Protein AF-0000000086099214 (afdb_homodimer)

InterPro domains:
  IPR025633 Protein of unknown function DUF4291 [PF14124] (29-216)
  IPR025633 Protein of unknown function DUF4291 [PTHR38567] (25-228)

Secondary structure (DSSP, 8-state):
---HHHHS-EEEHHHHHHHHHHHSPPP---EE-B-SSEEEEEEEE-HHHHHHHHHHTSSTT-TTS-SSS-EEEES-HHHHHHHHTTTTSTT--EEEEEEEEHHHIIIIIGGGEEESS--TTTHHHHSSHHHHHHHHHHHHTSSEEEEEEEEEEE-TTS-EEEEEEEEEEEEEEHHHHHHHHTT-EEEEEE-HHHHHHHHHHHHHHS--EEE--EE-----HHHHHHTT--/---HHHHS-EEEHHHHHHHHHHHSPPP---EE-B-SSEEEEEEEE-HHHHHHHHHHTSSTT-TTS-SSS-EEEES-HHHHHHHHTTTTSTT--EEEEEEEEHHHIIIIIGGGEEESS--TTTHHHHSSHHHHHHHHHHHHTSSEEEEEEEEEEE-TTS-EEEEEEEEEEEEEEHHHHHHHHTT-EEEEEE-HHHHHHHHHHHHHHS--EEE--EE-----HHHHHHTT--

Organism: Naegleria lovaniensis (NCBI:txid51637)

Nearest PDB structures (foldseek):
  7f28-assembly1_A  TM=2.454E-01  e=1.965E+00  Acinetobacter baumannii NCGM 237
  3zrq-assembly1_A  TM=2.335E-01  e=1.735E+00  Saccharolobus solfataricus P2
  5w6m-assembly1_A  TM=2.314E-01  e=8.745E+00  Homo sapiens
  3zrq-assembly1_A  TM=2.323E-01  e=8.751E-01  Saccharolobus solfataricus P2
  7f28-assembly1_A  TM=2.451E-01  e=1.965E+00  Acinetobacter baumannii NCGM 237

Solvent-accessible surface area (backbone atoms only — not comparable to full-atom values): 24549 Å² total; per-residue (Å²): 127,82,58,68,70,75,67,47,62,66,40,42,58,67,58,44,50,52,51,47,65,70,67,49,81,64,56,29,52,54,45,29,30,66,59,97,58,25,37,38,30,36,41,62,26,31,65,68,51,44,50,46,22,44,76,66,57,38,64,73,96,35,92,84,49,66,75,76,50,73,46,61,40,24,34,40,71,48,50,50,30,51,75,18,56,57,38,64,35,88,63,15,47,26,34,36,42,35,30,28,31,42,66,53,46,52,61,51,50,50,52,53,38,38,46,76,58,88,52,83,70,36,45,80,66,49,69,36,69,67,51,42,50,51,51,52,56,53,30,69,74,41,61,49,31,30,37,31,41,79,38,69,23,35,46,99,87,53,47,72,36,83,70,37,38,33,55,37,39,34,37,23,39,51,55,51,53,47,37,58,74,66,53,34,48,73,44,46,42,75,43,36,66,59,46,47,52,38,50,54,46,23,73,74,68,71,52,40,74,38,71,49,53,41,82,52,85,73,83,54,62,67,48,32,47,53,59,48,38,106,127,82,58,68,72,75,68,47,61,64,38,42,58,66,58,46,50,53,51,47,63,72,65,48,80,64,55,29,52,52,44,28,29,66,59,99,59,24,36,38,30,36,42,61,24,30,65,68,52,45,50,47,22,45,75,67,57,38,64,75,96,34,91,84,49,66,76,74,49,71,45,64,38,25,33,42,71,48,50,50,31,52,77,19,56,58,38,64,35,90,63,16,48,26,33,34,43,34,30,28,30,42,67,53,46,53,61,50,51,49,53,52,39,38,48,76,59,89,52,81,68,35,45,81,68,49,68,35,69,68,52,43,50,51,51,52,56,53,31,70,74,41,60,50,33,30,35,32,42,79,38,68,24,38,47,100,86,52,47,72,36,82,69,36,38,34,56,37,39,33,38,22,38,51,56,51,53,47,37,58,75,66,53,35,48,73,45,46,42,75,42,37,67,58,47,48,52,39,51,53,46,22,75,74,68,73,52,40,71,39,69,49,53,40,82,53,87,73,84,54,62,66,47,31,46,54,60,49,39,106

Foldseek 3Di:
DDDPVVVDDDDDPVVVVVVVLVPDAQAAFEKAFADPFWTKKKDFFAPQQLVCCQVVVASPPRPVDDQADKGKIWRDPLVLCLVCVLLPRPRRNWMKIWTFTPCCCQCPQLVQEAEPDDGPQLCVVQVDPVSSVVVQVVLVPDQWHKYKYWAFDADNVNHGPSNYTTIMMIIGHPSSVCRRVVCRGVHMDTCSVVSVVQNVVCVVPVDGDDRDIDGDDRPDPSSCSRNSHD/DDDPVVVDDDDDPVVVVVVVLVPDAQAAFEKAFADPFWTKKKDFFAPQQLVCCQVVVASPPRPVDDQADKGKIWRDPLVLCLVCVLLPRPRRNWMKIWTFTPCCCQCPQLVQEAEPDDGPQLCVVQVDPVSSVVVQVVLVPDQWHKYKYWAFDADNVNDGPSNYTTIMMITGHPSSVCRRVVCRGVHMDTCSVVSVVQNVVCVVPVDGDDRDIDGDDRPDPSSCSRNVHD

pLDDT: mean 91.93, std 9.18, range [58.41, 98.88]

Radius of gyration: 26.9 Å; Cα contacts (8 Å, |Δi|>4): 883; chains: 2; bounding box: 50×79×60 Å

Structure (mmCIF, N/CA/C/O backbone):
data_AF-0000000086099214-model_v1
#
loop_
_entity.id
_entity.type
_entity.pdbx_description
1 polymer 'DUF4291 domain-containing protein'
#
loop_
_atom_site.group_PDB
_atom_site.id
_atom_site.type_symbol
_atom_site.label_atom_id
_atom_site.label_alt_id
_atom_site.label_comp_id
_atom_site.label_asym_id
_atom_site.label_entity_id
_atom_site.label_seq_id
_atom_site.pdbx_PDB_ins_code
_atom_site.Cartn_x
_atom_site.Cartn_y
_atom_site.Cartn_z
_atom_site.occupancy
_atom_site.B_iso_or_equiv
_atom_site.auth_seq_id
_atom_site.auth_comp_id
_atom_site.auth_asym_id
_atom_site.auth_atom_id
_atom_site.pdbx_PDB_model_num
ATOM 1 N N . MET A 1 1 ? -13.648 -38.562 -8.055 1 58.41 1 MET A N 1
ATOM 2 C CA . MET A 1 1 ? -13.312 -37.875 -6.816 1 58.41 1 MET A CA 1
ATOM 3 C C . MET A 1 1 ? -13.844 -36.438 -6.836 1 58.41 1 MET A C 1
ATOM 5 O O . MET A 1 1 ? -13.984 -35.844 -7.902 1 58.41 1 MET A O 1
ATOM 9 N N . PRO A 1 2 ? -14.312 -35.969 -5.699 1 73.81 2 PRO A N 1
ATOM 10 C CA . PRO A 1 2 ? -14.883 -34.625 -5.711 1 73.81 2 PRO A CA 1
ATOM 11 C C . PRO A 1 2 ? -13.859 -33.562 -6.082 1 73.81 2 PRO A C 1
ATOM 13 O O . PRO A 1 2 ? -12.664 -33.719 -5.797 1 73.81 2 PRO A O 1
ATOM 16 N N . SER A 1 3 ? -14.195 -32.656 -7.039 1 90.44 3 SER A N 1
ATOM 17 C CA . SER A 1 3 ? -13.336 -31.547 -7.473 1 90.44 3 SER A CA 1
ATOM 18 C C . SER A 1 3 ? -12.852 -30.734 -6.285 1 90.44 3 SER A C 1
ATOM 20 O O . SER A 1 3 ? -13.656 -30.25 -5.488 1 90.44 3 SER A O 1
ATOM 22 N N . LEU A 1 4 ? -11.492 -30.688 -6 1 92.94 4 LEU A N 1
ATOM 23 C CA . LEU A 1 4 ? -10.914 -29.859 -4.949 1 92.94 4 LEU A CA 1
ATOM 24 C C . LEU A 1 4 ? -11.195 -28.391 -5.199 1 92.94 4 LEU A C 1
ATOM 26 O O . LEU A 1 4 ? -11.453 -27.625 -4.262 1 92.94 4 LEU A O 1
ATOM 30 N N . PHE A 1 5 ? -11.188 -28.062 -6.441 1 96.38 5 PHE A N 1
ATOM 31 C CA . PHE A 1 5 ? -11.414 -26.672 -6.801 1 96.38 5 PHE A CA 1
ATOM 32 C C . PHE A 1 5 ? -12.828 -26.25 -6.449 1 96.38 5 PHE A C 1
ATOM 34 O O . PHE A 1 5 ? -13.047 -25.141 -5.934 1 96.38 5 PHE A O 1
ATOM 41 N N . GLN A 1 6 ? -13.766 -27.125 -6.797 1 92.69 6 GLN A N 1
ATOM 42 C CA . GLN A 1 6 ? -15.156 -26.812 -6.512 1 92.69 6 GLN A CA 1
ATOM 43 C C . GLN A 1 6 ? -15.391 -26.641 -5.016 1 92.69 6 GLN A C 1
ATOM 45 O O . GLN A 1 6 ? -16.266 -25.875 -4.598 1 92.69 6 GLN A O 1
ATOM 50 N N . SER A 1 7 ? -14.555 -27.344 -4.234 1 93 7 SER A N 1
ATOM 51 C CA . SER A 1 7 ? -14.719 -27.328 -2.783 1 93 7 SER A CA 1
ATOM 52 C C . SER A 1 7 ? -14.102 -26.062 -2.18 1 93 7 SER A C 1
ATOM 54 O O . SER A 1 7 ? -14.359 -25.734 -1.021 1 93 7 SER A O 1
ATOM 56 N N . LEU A 1 8 ? -13.273 -25.344 -2.93 1 95.31 8 LEU A N 1
ATOM 57 C CA . LEU A 1 8 ? -12.703 -24.094 -2.428 1 95.31 8 LEU A CA 1
ATOM 58 C C . LEU A 1 8 ? -13.797 -23.078 -2.111 1 95.31 8 LEU A C 1
ATOM 60 O O . LEU A 1 8 ? -14.758 -22.953 -2.873 1 95.31 8 LEU A O 1
ATOM 64 N N . PRO A 1 9 ? -13.703 -22.453 -0.893 1 94.94 9 PRO A N 1
ATOM 65 C CA . PRO A 1 9 ? -14.633 -21.328 -0.686 1 94.94 9 PRO A CA 1
ATOM 66 C C . PRO A 1 9 ? -14.547 -20.281 -1.785 1 94.94 9 PRO A C 1
ATOM 68 O O . PRO A 1 9 ? -13.469 -20.047 -2.336 1 94.94 9 PRO A O 1
ATOM 71 N N . LYS A 1 10 ? -15.688 -19.734 -2.211 1 94.94 10 LYS A N 1
ATOM 72 C CA . LYS A 1 10 ? -15.766 -18.672 -3.213 1 94.94 10 LYS A CA 1
ATOM 73 C C . LYS A 1 10 ? -16.391 -17.406 -2.629 1 94.94 10 LYS A C 1
ATOM 75 O O . LYS A 1 10 ? -17.094 -17.469 -1.624 1 94.94 10 LYS A O 1
ATOM 80 N N . GLU A 1 11 ? -16 -16.25 -3.086 1 89.12 11 GLU A N 1
ATOM 81 C CA . GLU A 1 11 ? -16.594 -14.961 -2.715 1 89.12 11 GLU A CA 1
ATOM 82 C C . GLU A 1 11 ? -16.609 -14.008 -3.902 1 89.12 11 GLU A C 1
ATOM 84 O O . GLU A 1 11 ? -16.031 -14.289 -4.949 1 89.12 11 GLU A O 1
ATOM 89 N N . SER A 1 12 ? -17.375 -12.93 -3.764 1 84.94 12 SER A N 1
ATOM 90 C CA . SER A 1 12 ? -17.406 -11.922 -4.82 1 84.94 12 SER A CA 1
ATOM 91 C C . SER A 1 12 ? -16.094 -11.172 -4.914 1 84.94 12 SER A C 1
ATOM 93 O O . SER A 1 12 ? -15.336 -11.109 -3.941 1 84.94 12 SER A O 1
ATOM 95 N N . PHE A 1 13 ? -15.758 -10.648 -6.094 1 83.94 13 PHE A N 1
ATOM 96 C CA . PHE A 1 13 ? -14.562 -9.836 -6.262 1 83.94 13 PHE A CA 1
ATOM 97 C C . PHE A 1 13 ? -14.586 -8.641 -5.309 1 83.94 13 PHE A C 1
ATOM 99 O O . PHE A 1 13 ? -13.555 -8.273 -4.738 1 83.94 13 PHE A O 1
ATOM 106 N N . GLN A 1 14 ? -15.719 -8.039 -5.152 1 70.31 14 GLN A N 1
ATOM 107 C CA . GLN A 1 14 ? -15.867 -6.898 -4.258 1 70.31 14 GLN A CA 1
ATOM 108 C C . GLN A 1 14 ? -15.5 -7.27 -2.824 1 70.31 14 GLN A C 1
ATOM 110 O O . GLN A 1 14 ? -14.75 -6.543 -2.164 1 70.31 14 GLN A O 1
ATOM 115 N N . GLN A 1 15 ? -16.047 -8.422 -2.41 1 76 15 GLN A N 1
ATOM 116 C CA . GLN A 1 15 ? -15.758 -8.883 -1.059 1 76 15 GLN A CA 1
ATOM 117 C C . GLN A 1 15 ? -14.273 -9.219 -0.905 1 76 15 GLN A C 1
ATOM 119 O O . GLN A 1 15 ? -13.672 -8.938 0.134 1 76 15 GLN A O 1
ATOM 124 N N . GLN A 1 16 ? -13.703 -9.844 -1.886 1 83.69 16 GLN A N 1
ATOM 125 C CA . GLN A 1 16 ? -12.281 -10.18 -1.856 1 83.69 16 GLN A CA 1
ATOM 126 C C . GLN A 1 16 ? -11.422 -8.914 -1.764 1 83.69 16 GLN A C 1
ATOM 128 O O . GLN A 1 16 ? -10.445 -8.883 -1.017 1 83.69 16 GLN A O 1
ATOM 133 N N . THR A 1 17 ? -11.766 -7.941 -2.545 1 71.56 17 THR A N 1
ATOM 134 C CA . THR A 1 17 ? -11.047 -6.676 -2.537 1 71.56 17 THR A CA 1
ATOM 135 C C . THR A 1 17 ? -11.117 -6.02 -1.159 1 71.56 17 THR A C 1
ATOM 137 O O . THR A 1 17 ? -10.094 -5.562 -0.635 1 71.56 17 THR A O 1
ATOM 140 N N . LEU A 1 18 ? -12.258 -6.02 -0.637 1 64.19 18 LEU A N 1
ATOM 141 C CA . LEU A 1 18 ? -12.453 -5.441 0.689 1 64.19 18 LEU A CA 1
ATOM 142 C C . LEU A 1 18 ? -11.617 -6.184 1.73 1 64.19 18 LEU A C 1
ATOM 144 O O . LEU A 1 18 ? -10.977 -5.555 2.578 1 64.19 18 LEU A O 1
ATOM 148 N N . ASN A 1 19 ? -11.625 -7.539 1.687 1 69.06 19 ASN A N 1
ATOM 149 C CA . ASN A 1 19 ? -10.844 -8.344 2.621 1 69.06 19 ASN A CA 1
ATOM 150 C C . ASN A 1 19 ? -9.352 -8.086 2.471 1 69.06 19 ASN A C 1
ATOM 152 O O . ASN A 1 19 ? -8.625 -8.016 3.465 1 69.06 19 ASN A O 1
ATOM 156 N N . TYR A 1 20 ? -8.875 -7.973 1.246 1 76.81 20 TYR A N 1
ATOM 157 C CA . TYR A 1 20 ? -7.473 -7.66 0.992 1 76.81 20 TYR A CA 1
ATOM 158 C C . TYR A 1 20 ? -7.094 -6.316 1.598 1 76.81 20 TYR A C 1
ATOM 160 O O . TYR A 1 20 ? -6.109 -6.211 2.33 1 76.81 20 TYR A O 1
ATOM 168 N N . LEU A 1 21 ? -7.887 -5.359 1.267 1 64.75 21 LEU A N 1
ATOM 169 C CA . LEU A 1 21 ? -7.617 -4.008 1.741 1 64.75 21 LEU A CA 1
ATOM 170 C C . LEU A 1 21 ? -7.586 -3.961 3.266 1 64.75 21 LEU A C 1
ATOM 172 O O . LEU A 1 21 ? -6.809 -3.203 3.854 1 64.75 21 LEU A O 1
ATOM 176 N N . ASN A 1 22 ? -8.328 -4.871 3.836 1 61.59 22 ASN A N 1
ATOM 177 C CA . ASN A 1 22 ? -8.398 -4.914 5.293 1 61.59 22 ASN A CA 1
ATOM 178 C C . ASN A 1 22 ? -7.238 -5.703 5.891 1 61.59 22 ASN A C 1
ATOM 180 O O . ASN A 1 22 ? -6.957 -5.598 7.082 1 61.59 22 ASN A O 1
ATOM 184 N N . SER A 1 23 ? -6.586 -6.488 5.051 1 67.69 23 SER A N 1
ATOM 185 C CA . SER A 1 23 ? -5.555 -7.387 5.562 1 67.69 23 SER A CA 1
ATOM 186 C C . SER A 1 23 ? -4.16 -6.82 5.316 1 67.69 23 SER A C 1
ATOM 188 O O . SER A 1 23 ? -3.193 -7.238 5.961 1 67.69 23 SER A O 1
ATOM 190 N N . VAL A 1 24 ? -3.949 -6.012 4.289 1 63.03 24 VAL A N 1
ATOM 191 C CA . VAL A 1 24 ? -2.63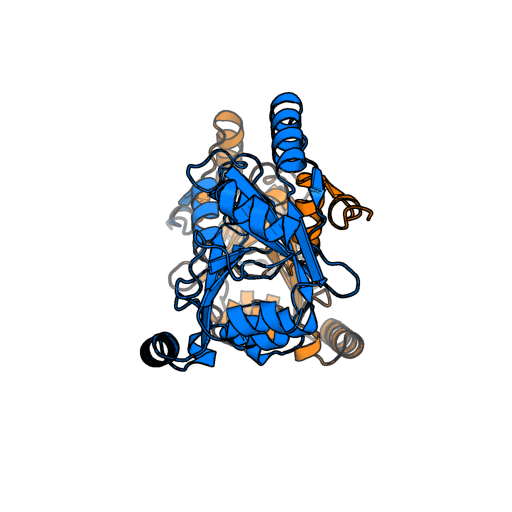9 -5.453 3.975 1 63.03 24 VAL A CA 1
ATOM 192 C C . VAL A 1 24 ? -2.426 -4.16 4.762 1 63.03 24 VAL A C 1
ATOM 194 O O . VAL A 1 24 ? -3.32 -3.316 4.836 1 63.03 24 VAL A O 1
ATOM 197 N N . PRO A 1 25 ? -1.336 -4.211 5.484 1 60.09 25 PRO A N 1
ATOM 198 C CA . PRO A 1 25 ? -1.093 -2.986 6.254 1 60.09 25 PRO A CA 1
ATOM 199 C C . PRO A 1 25 ? -1.064 -1.735 5.379 1 60.09 25 PRO A C 1
ATOM 201 O O . PRO A 1 25 ? -0.507 -1.76 4.277 1 60.09 25 PRO A O 1
ATOM 204 N N . ILE A 1 26 ? -1.845 -0.93 5.723 1 62.22 26 ILE A N 1
ATOM 205 C CA . ILE A 1 26 ? -1.894 0.355 5.035 1 62.22 26 ILE A CA 1
ATOM 206 C C . ILE A 1 26 ? -0.594 1.119 5.277 1 62.22 26 ILE A C 1
ATOM 208 O O . ILE A 1 26 ? -0.127 1.221 6.414 1 62.22 26 ILE A O 1
ATOM 212 N N . ARG A 1 27 ? 0.174 1.46 4.234 1 65.81 27 ARG A N 1
ATOM 213 C CA . ARG A 1 27 ? 1.391 2.25 4.395 1 65.81 27 ARG A CA 1
ATOM 214 C C . ARG A 1 27 ? 1.062 3.701 4.723 1 65.81 27 ARG A C 1
ATOM 216 O O . ARG A 1 27 ? 0.141 4.281 4.145 1 65.81 27 ARG A O 1
ATOM 223 N N . LYS A 1 28 ? 1.772 4.008 5.695 1 82.81 28 LYS A N 1
ATOM 224 C CA . LYS A 1 28 ? 1.667 5.383 6.168 1 82.81 28 LYS A CA 1
ATOM 225 C C . LYS A 1 28 ? 2.832 6.23 5.66 1 82.81 28 LYS A C 1
ATOM 227 O O . LYS A 1 28 ? 3.996 5.875 5.859 1 82.81 28 LYS A O 1
ATOM 232 N N . HIS A 1 29 ? 2.555 7.184 4.844 1 87.56 29 HIS A N 1
ATOM 233 C CA . HIS A 1 29 ? 3.535 8.141 4.336 1 87.56 29 HIS A CA 1
ATOM 234 C C . HIS A 1 29 ? 3.08 9.578 4.574 1 87.56 29 HIS A C 1
ATOM 236 O O . HIS A 1 29 ? 1.892 9.883 4.453 1 87.56 29 HIS A O 1
ATOM 242 N N . VAL A 1 30 ? 4.102 10.383 4.895 1 93.81 30 VAL A N 1
ATOM 243 C CA . VAL A 1 30 ? 3.795 11.805 4.984 1 93.81 30 VAL A CA 1
ATOM 244 C C . VAL A 1 30 ? 3.816 12.43 3.588 1 93.81 30 VAL A C 1
ATOM 246 O O . VAL A 1 30 ? 4.805 12.305 2.861 1 93.81 30 VAL A O 1
ATOM 249 N N . THR A 1 31 ? 2.77 12.961 3.184 1 94.12 31 THR A N 1
ATOM 250 C CA . THR A 1 31 ? 2.725 13.805 1.998 1 94.12 31 THR A CA 1
ATOM 251 C C . THR A 1 31 ? 2.414 15.25 2.379 1 94.12 31 THR A C 1
ATOM 253 O O . THR A 1 31 ? 1.633 15.5 3.299 1 94.12 31 THR A O 1
ATOM 256 N N . ALA A 1 32 ? 3.059 16.203 1.684 1 97.25 32 ALA A N 1
ATOM 257 C CA . ALA A 1 32 ? 2.881 17.609 2.029 1 97.25 32 ALA A CA 1
ATOM 258 C C . ALA A 1 32 ? 3.287 18.516 0.87 1 97.25 32 ALA A C 1
ATOM 260 O O . ALA A 1 32 ? 4.082 18.109 0.013 1 97.25 32 ALA A O 1
ATOM 261 N N . ALA A 1 33 ? 2.658 19.594 0.8 1 97.69 33 ALA A N 1
ATOM 262 C CA . ALA A 1 33 ? 3.205 20.703 0.004 1 97.69 33 ALA A CA 1
ATOM 263 C C . ALA A 1 33 ? 4.398 21.344 0.704 1 97.69 33 ALA A C 1
ATOM 265 O O . ALA A 1 33 ? 4.398 21.5 1.927 1 97.69 33 ALA A O 1
ATOM 266 N N . THR A 1 34 ? 5.438 21.641 -0.111 1 97.38 34 THR A N 1
ATOM 267 C CA . THR A 1 34 ? 6.641 22.219 0.485 1 97.38 34 THR A CA 1
ATOM 268 C C . THR A 1 34 ? 7.152 23.391 -0.344 1 97.38 34 THR A C 1
ATOM 270 O O . THR A 1 34 ? 6.812 23.516 -1.522 1 97.38 34 THR A O 1
ATOM 273 N N . THR A 1 35 ? 7.75 24.25 0.301 1 96 35 THR A N 1
ATOM 274 C CA . THR A 1 35 ? 8.664 25.203 -0.326 1 96 35 THR A CA 1
ATOM 275 C C . THR A 1 35 ? 10.117 24.797 -0.073 1 96 35 THR A C 1
ATOM 277 O O . THR A 1 35 ? 10.383 23.688 0.398 1 96 35 THR A O 1
ATOM 280 N N . ASP A 1 36 ? 11.055 25.625 -0.438 1 94.19 36 ASP A N 1
ATOM 281 C CA . ASP A 1 36 ? 12.461 25.297 -0.23 1 94.19 36 ASP A CA 1
ATOM 282 C C . ASP A 1 36 ? 12.758 25.062 1.249 1 94.19 36 ASP A C 1
ATOM 284 O O . ASP A 1 36 ? 13.531 24.172 1.599 1 94.19 36 ASP A O 1
ATOM 288 N N . ASP A 1 37 ? 12.047 25.781 2.094 1 95.56 37 ASP A N 1
ATOM 289 C CA . ASP A 1 37 ? 12.484 25.688 3.484 1 95.56 37 ASP A CA 1
ATOM 290 C C . ASP A 1 37 ? 11.32 25.375 4.41 1 95.56 37 ASP A C 1
ATOM 292 O O . ASP A 1 37 ? 11.5 25.234 5.625 1 95.56 37 ASP A O 1
ATOM 296 N N . CYS A 1 38 ? 10.047 25.234 3.85 1 98.06 38 CYS A N 1
ATOM 297 C CA . CYS A 1 38 ? 8.898 25.047 4.73 1 98.06 38 CYS A CA 1
ATOM 298 C C . CYS A 1 38 ? 8.07 23.844 4.297 1 98.06 38 CYS A C 1
ATOM 300 O O . CYS A 1 38 ? 8.086 23.469 3.125 1 98.06 38 CYS A O 1
ATOM 302 N N . VAL A 1 39 ? 7.438 23.266 5.254 1 98.25 39 VAL A N 1
ATOM 303 C CA . VAL A 1 39 ? 6.324 22.344 5.035 1 98.25 39 VAL A CA 1
ATOM 304 C C . VAL A 1 39 ? 5.004 23.062 5.312 1 98.25 39 VAL A C 1
ATOM 306 O O . VAL A 1 39 ? 4.891 23.812 6.281 1 98.25 39 VAL A O 1
ATOM 309 N N . VAL A 1 40 ? 4.043 22.906 4.492 1 98.69 40 VAL A N 1
ATOM 310 C CA . VAL A 1 40 ? 2.752 23.562 4.672 1 98.69 40 VAL A CA 1
ATOM 311 C C . VAL A 1 40 ? 1.822 22.656 5.48 1 98.69 40 VAL A C 1
ATOM 313 O O . VAL A 1 40 ? 1.637 21.484 5.148 1 98.69 40 VAL A O 1
ATOM 316 N N . VAL A 1 41 ? 1.287 23.188 6.555 1 98.81 41 VAL A N 1
ATOM 317 C CA . VAL A 1 41 ? 0.285 22.469 7.336 1 98.81 41 VAL A CA 1
ATOM 318 C C . VAL A 1 41 ? -0.985 23.312 7.441 1 98.81 41 VAL A C 1
ATOM 320 O O . VAL A 1 41 ? -0.95 24.531 7.246 1 98.81 41 VAL A O 1
ATOM 323 N N . TYR A 1 42 ? -2.105 22.656 7.746 1 98.81 42 TYR A N 1
ATOM 324 C CA . TYR A 1 42 ? -3.402 23.328 7.719 1 98.81 42 TYR A CA 1
ATOM 325 C C . TYR A 1 42 ? -4.109 23.203 9.062 1 98.81 42 TYR A C 1
ATOM 327 O O . TYR A 1 42 ? -3.965 22.188 9.75 1 98.81 42 TYR A O 1
ATOM 335 N N . GLN A 1 43 ? -4.832 24.219 9.375 1 98.62 43 GLN A N 1
ATOM 336 C CA . GLN A 1 43 ? -5.715 24.266 10.539 1 98.62 43 GLN A CA 1
ATOM 337 C C . GLN A 1 43 ? -7.016 24.984 10.211 1 98.62 43 GLN A C 1
ATOM 339 O O . GLN A 1 43 ? -7.074 25.766 9.25 1 98.62 43 GLN A O 1
ATOM 344 N N . ALA A 1 44 ? -8.039 24.641 10.953 1 98.62 44 ALA A N 1
ATOM 345 C CA . ALA A 1 44 ? -9.328 25.312 10.836 1 98.62 44 ALA A CA 1
ATOM 346 C C . ALA A 1 44 ? -9.719 25.984 12.156 1 98.62 44 ALA A C 1
ATOM 348 O O . ALA A 1 44 ? -9.516 25.422 13.227 1 98.62 44 ALA A O 1
ATOM 349 N N . TYR A 1 45 ? -10.211 27.234 12.055 1 98.5 45 TYR A N 1
ATOM 350 C CA . TYR A 1 45 ? -10.562 28.016 13.242 1 98.5 45 TYR A CA 1
ATOM 351 C C . TYR A 1 45 ? -11.812 28.844 13 1 98.5 45 TYR A C 1
ATOM 353 O O . TYR A 1 45 ? -12.305 28.922 11.875 1 98.5 45 TYR A O 1
ATOM 361 N N . ASN A 1 46 ? -12.312 29.406 14.078 1 98 46 ASN A N 1
ATOM 362 C CA . ASN A 1 46 ? -13.312 30.453 13.953 1 98 46 ASN A CA 1
ATOM 363 C C . ASN A 1 46 ? -12.688 31.766 13.445 1 98 46 ASN A C 1
ATOM 365 O O . ASN A 1 46 ? -11.461 31.891 13.414 1 98 46 ASN A O 1
ATOM 369 N N . PRO A 1 47 ? -13.539 32.719 13.047 1 98 47 PRO A N 1
ATOM 370 C CA . PRO A 1 47 ? -13.039 33.938 12.414 1 98 47 PRO A CA 1
ATOM 371 C C . PRO A 1 47 ? -12.133 34.75 13.344 1 98 47 PRO A C 1
ATOM 373 O O . PRO A 1 47 ? -11.141 35.344 12.891 1 98 47 PRO A O 1
ATOM 376 N N . GLU A 1 48 ? -12.398 34.781 14.625 1 97.81 48 GLU A N 1
ATOM 377 C CA . GLU A 1 48 ? -11.641 35.594 15.562 1 97.81 48 GLU A CA 1
ATOM 378 C C . GLU A 1 48 ? -10.203 35.094 15.688 1 97.81 48 GLU A C 1
ATOM 380 O O . GLU A 1 48 ? -9.258 35.906 15.602 1 97.81 48 GLU A O 1
ATOM 385 N N . ILE A 1 49 ? -10.062 33.844 15.859 1 98.31 49 ILE A N 1
ATOM 386 C CA . ILE A 1 49 ? -8.727 33.281 15.992 1 98.31 49 ILE A CA 1
ATOM 387 C C . ILE A 1 49 ? -7.965 33.438 14.68 1 98.31 49 ILE A C 1
ATOM 389 O O . ILE A 1 49 ? -6.797 33.844 14.68 1 98.31 49 ILE A O 1
ATOM 393 N N . ALA A 1 50 ? -8.625 33.125 13.609 1 98.69 50 ALA A N 1
ATOM 394 C CA . ALA A 1 50 ? -7.988 33.219 12.297 1 98.69 50 ALA A CA 1
ATOM 395 C C . ALA A 1 50 ? -7.508 34.656 12.016 1 98.69 50 ALA A C 1
ATOM 397 O O . ALA A 1 50 ? -6.387 34.844 11.547 1 98.69 50 ALA A O 1
ATOM 398 N N . GLN A 1 51 ? -8.359 35.594 12.289 1 98.19 51 GLN A N 1
ATOM 399 C CA . GLN A 1 51 ? -8.008 37 12.07 1 98.19 51 GLN A CA 1
ATOM 400 C C . GLN A 1 51 ? -6.781 37.406 12.883 1 98.19 51 GLN A C 1
ATOM 402 O O . GLN A 1 51 ? -5.883 38.062 12.375 1 98.19 51 GLN A O 1
ATOM 407 N N . HIS A 1 52 ? -6.758 37.062 14.117 1 98.19 52 HIS A N 1
ATOM 408 C CA . HIS A 1 52 ? -5.617 37.344 14.977 1 98.19 52 HIS A CA 1
ATOM 409 C C . HIS A 1 52 ? -4.34 36.719 14.43 1 98.19 52 HIS A C 1
ATOM 411 O O . HIS A 1 52 ? -3.311 37.406 14.32 1 98.19 52 HIS A O 1
ATOM 417 N N . ALA A 1 53 ? -4.398 35.406 14.102 1 98.38 53 ALA A N 1
ATOM 418 C CA . ALA A 1 53 ? -3.238 34.656 13.625 1 98.38 53 ALA A CA 1
ATOM 419 C C . ALA A 1 53 ? -2.648 35.312 12.375 1 98.38 53 ALA A C 1
ATOM 421 O O . ALA A 1 53 ? -1.43 35.469 12.266 1 98.38 53 ALA A O 1
ATOM 422 N N . VAL A 1 54 ? -3.482 35.688 11.43 1 98.25 54 VAL A N 1
ATOM 423 C CA . VAL A 1 54 ? -3.029 36.25 10.164 1 98.25 54 VAL A CA 1
ATOM 424 C C . VAL A 1 54 ? -2.479 37.656 10.383 1 98.25 54 VAL A C 1
ATOM 426 O O . VAL A 1 54 ? -1.425 38 9.852 1 98.25 54 VAL A O 1
ATOM 429 N N . SER A 1 55 ? -3.16 38.438 11.188 1 97.88 55 SER A N 1
ATOM 430 C CA . SER A 1 55 ? -2.779 39.844 11.406 1 97.88 55 SER A CA 1
ATOM 431 C C . SER A 1 55 ? -1.465 39.938 12.172 1 97.88 55 SER A C 1
ATOM 433 O O . SER A 1 55 ? -0.652 40.844 11.906 1 97.88 55 SER A O 1
ATOM 435 N N . HIS A 1 56 ? -1.269 39.062 13.102 1 97.44 56 HIS A N 1
ATOM 436 C CA . HIS A 1 56 ? -0.115 39.156 13.984 1 97.44 56 HIS A CA 1
ATOM 437 C C . HIS A 1 56 ? 0.942 38.125 13.648 1 97.44 56 HIS A C 1
ATOM 439 O O . HIS A 1 56 ? 2.035 38.125 14.219 1 97.44 56 HIS A O 1
ATOM 445 N N . GLN A 1 57 ? 0.578 37.156 12.789 1 97.69 57 GLN A N 1
ATOM 446 C CA . GLN A 1 57 ? 1.464 36.062 12.383 1 97.69 57 GLN A CA 1
ATOM 447 C C . GLN A 1 57 ? 1.887 35.219 13.586 1 97.69 57 GLN A C 1
ATOM 449 O O . GLN A 1 57 ? 3.047 34.812 13.688 1 97.69 57 GLN A O 1
ATOM 454 N N . THR A 1 58 ? 0.905 35.094 14.492 1 97.69 58 THR A N 1
ATOM 455 C CA . THR A 1 58 ? 1.047 34.281 15.688 1 97.69 58 THR A CA 1
ATOM 456 C C . THR A 1 58 ? -0.314 34 16.312 1 97.69 58 THR A C 1
ATOM 458 O O . THR A 1 58 ? -1.301 34.656 15.992 1 97.69 58 THR A O 1
ATOM 461 N N . PHE A 1 59 ? -0.389 32.969 17.141 1 97.75 59 PHE A N 1
ATOM 462 C CA . PHE A 1 59 ? -1.602 32.688 17.891 1 97.75 59 PHE A CA 1
ATOM 463 C C . PHE A 1 59 ? -1.498 33.25 19.312 1 97.75 59 PHE A C 1
ATOM 465 O O . PHE A 1 59 ? -2.494 33.312 20.031 1 97.75 59 PHE A O 1
ATOM 472 N N . GLU A 1 60 ? -0.355 33.688 19.641 1 95.81 60 GLU A N 1
ATOM 473 C CA . GLU A 1 60 ? -0.126 34.219 20.984 1 95.81 60 GLU A CA 1
ATOM 474 C C . GLU A 1 60 ? -0.959 35.469 21.234 1 95.81 60 GLU A C 1
ATOM 476 O O . GLU A 1 60 ? -1.275 36.188 20.297 1 95.81 60 GLU A O 1
ATOM 481 N N . ASN A 1 61 ? -1.386 35.594 22.484 1 94.62 61 ASN A N 1
ATOM 482 C CA . ASN A 1 61 ? -2.107 36.781 22.953 1 94.62 61 ASN A CA 1
ATOM 483 C C . ASN A 1 61 ? -3.479 36.875 22.281 1 94.62 61 ASN A C 1
ATOM 485 O O . ASN A 1 61 ? -3.996 38 22.094 1 94.62 61 ASN A O 1
ATOM 489 N N . CYS A 1 62 ? -3.936 35.812 21.781 1 95.81 62 CYS A N 1
ATOM 490 C CA . CYS A 1 62 ? -5.32 35.719 21.328 1 95.81 62 CYS A CA 1
ATOM 491 C C . CYS A 1 62 ? -6.207 35.125 22.422 1 95.81 62 CYS A C 1
ATOM 493 O O . CYS A 1 62 ? -6.023 34 22.812 1 95.81 62 CYS A O 1
ATOM 495 N N . SER A 1 63 ? -7.105 35.875 22.922 1 94.75 63 SER A N 1
ATOM 496 C CA . SER A 1 63 ? -7.93 35.469 24.047 1 94.75 63 SER A CA 1
ATOM 497 C C . SER A 1 63 ? -8.773 34.219 23.719 1 94.75 63 SER A C 1
ATOM 499 O O . SER A 1 63 ? -9.148 33.469 24.609 1 94.75 63 SER A O 1
ATOM 501 N N . LYS A 1 64 ? -9.039 34 22.438 1 95.38 64 LYS A N 1
ATOM 502 C CA . LYS A 1 64 ? -9.922 32.906 22.031 1 95.38 64 LYS A CA 1
ATOM 503 C C . LYS A 1 64 ? -9.125 31.641 21.719 1 95.38 64 LYS A C 1
ATOM 505 O O . LYS A 1 64 ? -9.703 30.578 21.5 1 95.38 64 LYS A O 1
ATOM 510 N N . PHE A 1 65 ? -7.812 31.75 21.672 1 96.56 65 PHE A N 1
ATOM 511 C CA . PHE A 1 65 ? -6.945 30.594 21.422 1 96.56 65 PHE A CA 1
ATOM 512 C C . PHE A 1 65 ? -6.336 30.094 22.719 1 96.56 65 PHE A C 1
ATOM 514 O O . PHE A 1 65 ? -5.777 30.875 23.5 1 96.56 65 PHE A O 1
ATOM 521 N N . SER A 1 66 ? -6.438 28.828 22.984 1 95.5 66 SER A N 1
ATOM 522 C CA . SER A 1 66 ? -5.867 28.234 24.203 1 95.5 66 SER A CA 1
ATOM 523 C C . SER A 1 66 ? -4.438 27.766 23.953 1 95.5 66 SER A C 1
ATOM 525 O O . SER A 1 66 ? -4.199 26.906 23.109 1 95.5 66 SER A O 1
ATOM 527 N N . MET A 1 67 ? -3.559 28.25 24.734 1 94.25 67 MET A N 1
ATOM 528 C CA . MET A 1 67 ? -2.16 27.844 24.656 1 94.25 67 MET A CA 1
ATOM 529 C C . MET A 1 67 ? -1.931 26.562 25.453 1 94.25 67 MET A C 1
ATOM 531 O O . MET A 1 67 ? -0.842 25.984 25.406 1 94.25 67 MET A O 1
ATOM 535 N N . THR A 1 68 ? -2.971 26 26.094 1 93.25 68 THR A N 1
ATOM 536 C CA . THR A 1 68 ? -2.795 24.844 26.953 1 93.25 68 THR A CA 1
ATOM 537 C C . THR A 1 68 ? -3.455 23.609 26.328 1 93.25 68 THR A C 1
ATOM 539 O O . THR A 1 68 ? -3.098 22.484 26.672 1 93.25 68 THR A O 1
ATOM 542 N N . ARG A 1 69 ? -4.398 23.891 25.406 1 95.25 69 ARG A N 1
ATOM 543 C CA . ARG A 1 69 ? -5.07 22.766 24.75 1 95.25 69 ARG A CA 1
ATOM 544 C C . ARG A 1 69 ? -4.254 22.25 23.562 1 95.25 69 ARG A C 1
ATOM 546 O O . ARG A 1 69 ? -3.465 23 22.984 1 95.25 69 ARG A O 1
ATOM 553 N N . MET A 1 70 ? -4.457 21.031 23.312 1 96.94 70 MET A N 1
ATOM 554 C CA . MET A 1 70 ? -3.811 20.453 22.125 1 96.94 70 MET A CA 1
ATOM 555 C C . MET A 1 70 ? -4.344 21.094 20.844 1 96.94 70 MET A C 1
ATOM 557 O O . MET A 1 70 ? -5.555 21.266 20.703 1 96.94 70 MET A O 1
ATOM 561 N N . THR A 1 71 ? -3.451 21.5 19.953 1 97.62 71 THR A N 1
ATOM 562 C CA . THR A 1 71 ? -3.801 22.016 18.641 1 97.62 71 THR A CA 1
ATOM 563 C C . THR A 1 71 ? -3.334 21.047 17.547 1 97.62 71 THR A C 1
ATOM 565 O O . THR A 1 71 ? -2.236 20.484 17.625 1 97.62 71 THR A O 1
ATOM 568 N N . TRP A 1 72 ? -4.16 20.781 16.594 1 97.75 72 TRP A N 1
ATOM 569 C CA . TRP A 1 72 ? -3.914 19.75 15.594 1 97.75 72 TRP A CA 1
ATOM 570 C C . TRP A 1 72 ? -3.555 20.359 14.242 1 97.75 72 TRP A C 1
ATOM 572 O O . TRP A 1 72 ? -4.238 21.281 13.773 1 97.75 72 TRP A O 1
ATOM 582 N N . ILE A 1 73 ? -2.49 19.875 13.672 1 98.31 73 ILE A N 1
ATOM 583 C CA . ILE A 1 73 ? -2.096 20.297 12.328 1 98.31 73 ILE A CA 1
ATOM 584 C C . ILE A 1 73 ? -2.166 19.109 11.375 1 98.31 73 ILE A C 1
ATOM 586 O O . ILE A 1 73 ? -2.041 17.953 11.797 1 98.31 73 ILE A O 1
ATOM 590 N N . LYS A 1 74 ? -2.408 19.391 10.086 1 97.44 74 LYS A N 1
ATOM 591 C CA . LYS A 1 74 ? -2.502 18.422 9.008 1 97.44 74 LYS A CA 1
ATOM 592 C C . LYS A 1 74 ? -1.666 18.844 7.805 1 97.44 74 LYS A C 1
ATOM 594 O O . LYS A 1 74 ? -1.644 20.016 7.441 1 97.44 74 LYS A O 1
ATOM 599 N N . THR A 1 75 ? -1.06 17.875 7.145 1 98.19 75 THR A N 1
ATOM 600 C CA . THR A 1 75 ? -0.222 18.25 6.008 1 98.19 75 THR A CA 1
ATOM 601 C C . THR A 1 75 ? -1.002 18.125 4.703 1 98.19 75 THR A C 1
ATOM 603 O O . THR A 1 75 ? -0.482 18.453 3.633 1 98.19 75 THR A O 1
ATOM 606 N N . ASN A 1 76 ? -2.254 17.734 4.809 1 97.25 76 ASN A N 1
ATOM 607 C CA . ASN A 1 76 ? -3.018 17.484 3.59 1 97.25 76 ASN A CA 1
ATOM 608 C C . ASN A 1 76 ? -4.199 18.438 3.467 1 97.25 76 ASN A C 1
ATOM 610 O O . ASN A 1 76 ? -5.027 18.531 4.375 1 97.25 76 ASN A O 1
ATOM 614 N N . TYR A 1 77 ? -4.273 19.109 2.328 1 97.88 77 TYR A N 1
ATOM 615 C CA . TYR A 1 77 ? -5.332 20.062 2.008 1 97.88 77 TYR A CA 1
ATOM 616 C C . TYR A 1 77 ? -6.703 19.406 2.08 1 97.88 77 TYR A C 1
ATOM 618 O O . TYR A 1 77 ? -7.598 19.891 2.777 1 97.88 77 TYR A O 1
ATOM 626 N N . LEU A 1 78 ? -6.824 18.234 1.469 1 95.5 78 LEU A N 1
ATOM 627 C CA . LEU A 1 78 ? -8.141 17.625 1.368 1 95.5 78 LEU A CA 1
ATOM 628 C C . LEU A 1 78 ? -8.562 17.016 2.703 1 95.5 78 LEU A C 1
ATOM 630 O O . LEU A 1 78 ? -9.75 16.953 3.014 1 95.5 78 LEU A O 1
ATOM 634 N N . TRP A 1 79 ? -7.582 16.547 3.467 1 95 79 TRP A N 1
ATOM 635 C CA . TRP A 1 79 ? -7.938 16.109 4.812 1 95 79 TRP A CA 1
ATOM 636 C C . TRP A 1 79 ? -8.555 17.25 5.609 1 95 79 TRP A C 1
ATOM 638 O O . TRP A 1 79 ? -9.555 17.062 6.312 1 95 79 TRP A O 1
ATOM 648 N N . MET A 1 80 ? -8.016 18.438 5.508 1 97.62 80 MET A N 1
ATOM 649 C CA . MET A 1 80 ? -8.547 19.625 6.184 1 97.62 80 MET A CA 1
ATOM 650 C C . MET A 1 80 ? -9.938 19.969 5.656 1 97.62 80 MET A C 1
ATOM 652 O O . MET A 1 80 ? -10.812 20.359 6.426 1 97.62 80 MET A O 1
ATOM 656 N N . MET A 1 81 ? -10.117 19.812 4.344 1 97.5 81 MET A N 1
ATOM 657 C CA . MET A 1 81 ? -11.43 20.109 3.764 1 97.5 81 MET A CA 1
ATOM 658 C C . MET A 1 81 ? -12.477 19.125 4.27 1 97.5 81 MET A C 1
ATOM 660 O O . MET A 1 81 ? -13.617 19.516 4.547 1 97.5 81 MET A O 1
ATOM 664 N N . TYR A 1 82 ? -12.117 17.891 4.355 1 95.56 82 TYR A N 1
ATOM 665 C CA . TYR A 1 82 ? -13.031 16.906 4.91 1 95.56 82 TYR A CA 1
ATOM 666 C C . TYR A 1 82 ? -13.414 17.266 6.344 1 95.56 82 TYR A C 1
ATOM 668 O O . TYR A 1 82 ? -14.602 17.312 6.684 1 95.56 82 TYR A O 1
ATOM 676 N N . ARG A 1 83 ? -12.383 17.531 7.172 1 95.62 83 ARG A N 1
ATOM 677 C CA . ARG A 1 83 ? -12.594 17.812 8.586 1 95.62 83 ARG A CA 1
ATOM 678 C C . ARG A 1 83 ? -13.469 19.047 8.766 1 95.62 83 ARG A C 1
ATOM 680 O O . ARG A 1 83 ? -14.32 19.094 9.656 1 95.62 83 ARG A O 1
ATOM 687 N N . SER A 1 84 ? -13.234 20.062 7.98 1 97.75 84 SER A N 1
ATOM 688 C CA . SER A 1 84 ? -13.891 21.359 8.133 1 97.75 84 SER A CA 1
ATOM 689 C C . SER A 1 84 ? -15.141 21.453 7.254 1 97.75 84 SER A C 1
ATOM 691 O O . SER A 1 84 ? -15.812 22.484 7.234 1 97.75 84 SER A O 1
ATOM 693 N N . GLU A 1 85 ? -15.375 20.422 6.484 1 96.38 85 GLU A N 1
ATOM 694 C CA . GLU A 1 85 ? -16.438 20.484 5.48 1 96.38 85 GLU A CA 1
ATOM 695 C C . GLU A 1 85 ? -16.281 21.719 4.586 1 96.38 85 GLU A C 1
ATOM 697 O O . GLU A 1 85 ? -17.219 22.5 4.434 1 96.38 85 GLU A O 1
ATOM 702 N N . TYR A 1 86 ? -15.07 21.859 4.09 1 97.69 86 TYR A N 1
ATOM 703 C CA . TYR A 1 86 ? -14.734 22.969 3.209 1 97.69 86 TYR A CA 1
ATOM 704 C C . TYR A 1 86 ? -15.055 24.297 3.865 1 97.69 86 TYR A C 1
ATOM 706 O O . TYR A 1 86 ? -15.672 25.172 3.244 1 97.69 86 TYR A O 1
ATOM 714 N N . ALA A 1 87 ? -14.742 24.453 5.102 1 97.94 87 ALA A N 1
ATOM 715 C CA . ALA A 1 87 ? -14.789 25.688 5.867 1 97.94 87 ALA A CA 1
ATOM 716 C C . ALA A 1 87 ? -16.234 26.062 6.215 1 97.94 87 ALA A C 1
ATOM 718 O O . ALA A 1 87 ? -16.578 27.234 6.281 1 97.94 87 ALA A O 1
ATOM 719 N N . THR A 1 88 ? -17.078 25.078 6.375 1 97.12 88 THR A N 1
ATOM 720 C CA . THR A 1 88 ? -18.469 25.391 6.719 1 97.12 88 THR A CA 1
ATOM 721 C C . THR A 1 88 ? -18.797 24.891 8.125 1 97.12 88 THR A C 1
ATOM 723 O O . THR A 1 88 ? -19.828 25.266 8.695 1 97.12 88 THR A O 1
ATOM 726 N N . SER A 1 89 ? -18 24.062 8.703 1 96.94 89 SER A N 1
ATOM 727 C CA . SER A 1 89 ? -18.266 23.5 10.031 1 96.94 89 SER A CA 1
ATOM 728 C C . SER A 1 89 ? -18.188 24.578 11.102 1 96.94 89 SER A C 1
ATOM 730 O O . SER A 1 89 ? -17.344 25.484 11.023 1 96.94 89 SER A O 1
ATOM 732 N N . LYS A 1 90 ? -18.953 24.453 12.18 1 97.06 90 LYS A N 1
ATOM 733 C CA . LYS A 1 90 ? -18.953 25.406 13.281 1 97.06 90 LYS A CA 1
ATOM 734 C C . LYS A 1 90 ? -17.578 25.5 13.938 1 97.06 90 LYS A C 1
ATOM 736 O O . LYS A 1 90 ? -16.953 24.469 14.203 1 97.06 90 LYS A O 1
ATOM 741 N N . ASN A 1 91 ? -17.031 26.75 14.148 1 96.81 91 ASN A N 1
ATOM 742 C CA . ASN A 1 91 ? -15.758 27.062 14.766 1 96.81 91 ASN A CA 1
ATOM 743 C C . ASN A 1 91 ? -14.578 26.656 13.883 1 96.81 91 ASN A C 1
ATOM 745 O O . ASN A 1 91 ? -13.438 26.625 14.344 1 96.81 91 ASN A O 1
ATOM 749 N N . GLN A 1 92 ? -14.906 26.203 12.688 1 97.94 92 GLN A N 1
ATOM 750 C CA . GLN A 1 92 ? -13.898 25.828 11.703 1 97.94 92 GLN A CA 1
ATOM 751 C C . GLN A 1 92 ? -14.172 26.484 10.352 1 97.94 92 GLN A C 1
ATOM 753 O O . GLN A 1 92 ? -14.008 25.859 9.305 1 97.94 92 GLN A O 1
ATOM 758 N N . GLU A 1 93 ? -14.562 27.75 10.359 1 98.44 93 GLU A N 1
ATOM 759 C CA . GLU A 1 93 ? -15.031 28.453 9.172 1 98.44 93 GLU A CA 1
ATOM 760 C C . GLU A 1 93 ? -13.875 29.109 8.422 1 98.44 93 GLU A C 1
ATOM 762 O O . GLU A 1 93 ? -14.047 29.594 7.301 1 98.44 93 GLU A O 1
ATOM 767 N N . ARG A 1 94 ? -12.742 29.156 9.109 1 98.81 94 ARG A N 1
ATOM 768 C CA . ARG A 1 94 ? -11.555 29.75 8.5 1 98.81 94 ARG A CA 1
ATOM 769 C C . ARG A 1 94 ? -10.422 28.719 8.414 1 98.81 94 ARG A C 1
ATOM 771 O O . ARG A 1 94 ? -10.133 28.016 9.383 1 98.81 94 ARG A O 1
ATOM 778 N N . ILE A 1 95 ? -9.898 28.609 7.168 1 98.88 95 ILE A N 1
ATOM 779 C CA . ILE A 1 95 ? -8.812 27.672 6.93 1 98.88 95 ILE A CA 1
ATOM 780 C C . ILE A 1 95 ? -7.484 28.422 6.859 1 98.88 95 ILE A C 1
ATOM 782 O O . ILE A 1 95 ? -7.336 29.359 6.07 1 98.88 95 ILE A O 1
ATOM 786 N N . LEU A 1 96 ? -6.535 28.062 7.699 1 98.88 96 LEU A N 1
ATOM 787 C CA . LEU A 1 96 ? -5.207 28.672 7.719 1 98.88 96 LEU A CA 1
ATOM 788 C C . LEU A 1 96 ? -4.164 27.703 7.168 1 98.88 96 LEU A C 1
ATOM 790 O O . LEU A 1 96 ? -4.219 26.5 7.445 1 98.88 96 LEU A O 1
ATOM 794 N N . ALA A 1 97 ? -3.311 28.172 6.27 1 98.81 97 ALA A N 1
ATOM 795 C CA . ALA A 1 97 ? -2.066 27.5 5.895 1 98.81 97 ALA A CA 1
ATOM 796 C C . ALA A 1 97 ? -0.888 28.047 6.695 1 98.81 97 ALA A C 1
ATOM 798 O O . ALA A 1 97 ? -0.65 29.25 6.711 1 98.81 97 ALA A O 1
ATOM 799 N N . LEU A 1 98 ? -0.237 27.234 7.395 1 98.75 98 LEU A N 1
ATOM 800 C CA . LEU A 1 98 ? 0.977 27.594 8.125 1 98.75 98 LEU A CA 1
ATOM 801 C C . LEU A 1 98 ? 2.213 27.047 7.418 1 98.75 98 LEU A C 1
ATOM 803 O O . LEU A 1 98 ? 2.246 25.875 7.035 1 98.75 98 LEU A O 1
ATOM 807 N N . PHE A 1 99 ? 3.174 27.844 7.211 1 98.69 99 PHE A N 1
ATOM 808 C CA . PHE A 1 99 ? 4.457 27.453 6.637 1 98.69 99 PHE A CA 1
ATOM 809 C C . PHE A 1 99 ? 5.492 27.234 7.727 1 98.69 99 PHE A C 1
ATOM 811 O O . PHE A 1 99 ? 6.051 28.188 8.273 1 98.69 99 PHE A O 1
ATOM 818 N N . ILE A 1 100 ? 5.723 26 7.984 1 98.56 100 ILE A N 1
ATOM 819 C CA . ILE A 1 100 ? 6.574 25.625 9.109 1 98.56 100 ILE A CA 1
ATOM 820 C C . ILE A 1 100 ? 7.973 25.281 8.602 1 98.56 100 ILE A C 1
ATOM 822 O O . ILE A 1 100 ? 8.125 24.609 7.582 1 98.56 100 ILE A O 1
ATOM 826 N N . ASP A 1 101 ? 8.945 25.688 9.312 1 98.31 101 ASP A N 1
ATOM 827 C CA . ASP A 1 101 ? 10.336 25.344 9.031 1 98.31 101 ASP A CA 1
ATOM 828 C C . ASP A 1 101 ? 10.523 23.828 8.93 1 98.31 101 ASP A C 1
ATOM 830 O O . ASP A 1 101 ? 10.102 23.078 9.82 1 98.31 101 ASP A O 1
ATOM 834 N N . LYS A 1 102 ? 11.203 23.359 7.852 1 97.44 102 LYS A N 1
ATOM 835 C CA . LYS A 1 102 ? 11.32 21.938 7.559 1 97.44 102 LYS A CA 1
ATOM 836 C C . LYS A 1 102 ? 12.102 21.219 8.656 1 97.44 102 LYS A C 1
ATOM 838 O O . LYS A 1 102 ? 11.727 20.125 9.07 1 97.44 102 LYS A O 1
ATOM 843 N N . GLU A 1 103 ? 13.195 21.812 9.055 1 96.19 103 GLU A N 1
ATOM 844 C CA . GLU A 1 103 ? 14.023 21.188 10.078 1 96.19 103 GLU A CA 1
ATOM 845 C C . GLU A 1 103 ? 13.258 21.047 11.391 1 96.19 103 GLU A C 1
ATOM 847 O O . GLU A 1 103 ? 13.344 20.016 12.055 1 96.19 103 GLU A O 1
ATOM 852 N N . TYR A 1 104 ? 12.555 22.125 11.758 1 97.75 104 TYR A N 1
ATOM 853 C CA . TYR A 1 104 ? 11.758 22.078 12.984 1 97.75 104 TYR A CA 1
ATOM 854 C C . TYR A 1 104 ? 10.648 21.031 12.883 1 97.75 104 TYR A C 1
ATOM 856 O O . TYR A 1 104 ? 10.391 20.297 13.836 1 97.75 104 TYR A O 1
ATOM 864 N N . PHE A 1 105 ? 9.984 20.969 11.734 1 98.25 105 PHE A N 1
ATOM 865 C CA . PHE A 1 105 ? 8.906 20.016 11.508 1 98.25 105 PHE A CA 1
ATOM 866 C C . PHE A 1 105 ? 9.398 18.578 11.727 1 98.25 105 PHE A C 1
ATOM 868 O O . PHE A 1 105 ? 8.781 17.812 12.469 1 98.25 105 PHE A O 1
ATOM 875 N N . GLU A 1 106 ? 10.5 18.234 11.109 1 97.25 106 GLU A N 1
ATOM 876 C CA . GLU A 1 106 ? 10.992 16.859 11.203 1 97.25 106 GLU A CA 1
ATOM 877 C C . GLU A 1 106 ? 11.586 16.578 12.578 1 97.25 106 GLU A C 1
ATOM 879 O O . GLU A 1 106 ? 11.164 15.648 13.258 1 97.25 106 GLU A O 1
ATOM 884 N N . ASN A 1 107 ? 12.453 17.453 13.031 1 96.62 107 ASN A N 1
ATOM 885 C CA . ASN A 1 107 ? 13.281 17.141 14.195 1 96.62 107 ASN A CA 1
ATOM 886 C C . ASN A 1 107 ? 12.539 17.422 15.5 1 96.62 107 ASN A C 1
ATOM 888 O O . ASN A 1 107 ? 12.781 16.75 16.5 1 96.62 107 ASN A O 1
ATOM 892 N N . SER A 1 108 ? 11.711 18.391 15.523 1 97.69 108 SER A N 1
ATOM 893 C CA . SER A 1 108 ? 11.016 18.75 16.75 1 97.69 108 SER A CA 1
ATOM 894 C C . SER A 1 108 ? 9.594 18.203 16.766 1 97.69 108 SER A C 1
ATOM 896 O O . SER A 1 108 ? 9.227 17.453 17.672 1 97.69 108 SER A O 1
ATOM 898 N N . ILE A 1 109 ? 8.836 18.453 15.75 1 98.38 109 ILE A N 1
ATOM 899 C CA . ILE A 1 109 ? 7.441 18.016 15.758 1 98.38 109 ILE A CA 1
ATOM 900 C C . ILE A 1 109 ? 7.367 16.5 15.594 1 98.38 109 ILE A C 1
ATOM 902 O O . ILE A 1 109 ? 6.961 15.797 16.516 1 98.38 109 ILE A O 1
ATOM 906 N N . LEU A 1 110 ? 7.863 16.016 14.453 1 98.06 110 LEU A N 1
ATOM 907 C CA . LEU A 1 110 ? 7.82 14.562 14.258 1 98.06 110 LEU A CA 1
ATOM 908 C C . LEU A 1 110 ? 8.727 13.852 15.258 1 98.06 110 LEU A C 1
ATOM 910 O O . LEU A 1 110 ? 8.398 12.766 15.742 1 98.06 110 LEU A O 1
ATOM 914 N N . GLY A 1 111 ? 9.844 14.461 15.562 1 97.81 111 GLY A N 1
ATOM 915 C CA . GLY A 1 111 ? 10.797 13.883 16.5 1 97.81 111 GLY A CA 1
ATOM 916 C C . GLY A 1 111 ? 10.203 13.586 17.859 1 97.81 111 GLY A C 1
ATOM 917 O O . GLY A 1 111 ? 10.602 12.625 18.516 1 97.81 111 GLY A O 1
ATOM 918 N N . ASN A 1 112 ? 9.234 14.344 18.266 1 98 112 ASN A N 1
ATOM 919 C CA . ASN A 1 112 ? 8.594 14.156 19.562 1 98 112 ASN A CA 1
ATOM 920 C C . ASN A 1 112 ? 7.301 13.352 19.438 1 98 112 ASN A C 1
ATOM 922 O O . ASN A 1 112 ? 6.613 13.117 20.438 1 98 112 ASN A O 1
ATOM 926 N N . GLY A 1 113 ? 7.027 12.906 18.25 1 98.19 113 GLY A N 1
ATOM 927 C CA . GLY A 1 113 ? 5.746 12.266 18 1 98.19 113 GLY A CA 1
ATOM 928 C C . GLY A 1 113 ? 5.652 10.875 18.594 1 98.19 113 GLY A C 1
ATOM 929 O O . GLY A 1 113 ? 6.621 10.109 18.547 1 98.19 113 GLY A O 1
ATOM 930 N N . ILE A 1 114 ? 4.52 10.555 19.188 1 97.69 114 ILE A N 1
ATOM 931 C CA . ILE A 1 114 ? 4.102 9.211 19.547 1 97.69 114 ILE A CA 1
ATOM 932 C C . ILE A 1 114 ? 2.73 8.914 18.953 1 97.69 114 ILE A C 1
ATOM 934 O O . ILE A 1 114 ? 1.809 9.727 19.062 1 97.69 114 ILE A O 1
ATOM 938 N N . CYS A 1 115 ? 2.611 7.789 18.344 1 95.94 115 CYS A N 1
ATOM 939 C CA . CYS A 1 115 ? 1.351 7.438 17.703 1 95.94 115 CYS A CA 1
ATOM 940 C C . CYS A 1 115 ? 0.238 7.281 18.734 1 95.94 115 CYS A C 1
ATOM 942 O O . CYS A 1 115 ? 0.458 6.727 19.812 1 95.94 115 CYS A O 1
ATOM 944 N N . SER A 1 116 ? -0.97 7.73 18.391 1 94.31 116 SER A N 1
ATOM 945 C CA . SER A 1 116 ? -2.135 7.641 19.266 1 94.31 116 SER A CA 1
ATOM 946 C C . SER A 1 116 ? -2.641 6.203 19.359 1 94.31 116 SER A C 1
ATOM 948 O O . SER A 1 116 ? -3.377 5.863 20.297 1 94.31 116 SER A O 1
ATOM 950 N N . TYR A 1 117 ? -2.307 5.418 18.406 1 90.31 117 TYR A N 1
ATOM 951 C CA . TYR A 1 117 ? -2.697 4.012 18.359 1 90.31 117 TYR A CA 1
ATOM 952 C C . TYR A 1 117 ? -1.475 3.111 18.234 1 90.31 117 TYR A C 1
ATOM 954 O O . TYR A 1 117 ? -0.399 3.568 17.828 1 90.31 117 TYR A O 1
ATOM 962 N N . PHE A 1 118 ? -1.646 1.904 18.625 1 89.38 118 PHE A N 1
ATOM 963 C CA . PHE A 1 118 ? -0.57 0.93 18.469 1 89.38 118 PHE A CA 1
ATOM 964 C C . PHE A 1 118 ? -0.641 0.239 17.125 1 89.38 118 PHE A C 1
ATOM 966 O O . PHE A 1 118 ? -1.164 -0.872 17.016 1 89.38 118 PHE A O 1
ATOM 973 N N . TYR A 1 119 ? -0.112 0.902 16.156 1 81.88 119 TYR A N 1
ATOM 974 C CA . TYR A 1 119 ? -0.177 0.427 14.773 1 81.88 119 TYR A CA 1
ATOM 975 C C . TYR A 1 119 ? 0.715 -0.792 14.57 1 81.88 119 TYR A C 1
ATOM 977 O O . TYR A 1 119 ? 1.601 -1.062 15.391 1 81.88 119 TYR A O 1
ATOM 985 N N . TYR A 1 120 ? 0.465 -1.434 13.461 1 71 120 TYR A N 1
ATOM 986 C CA . TYR A 1 120 ? 1.29 -2.57 13.07 1 71 120 TYR A CA 1
ATOM 987 C C . TYR A 1 120 ? 2.754 -2.162 12.938 1 71 120 TYR A C 1
ATOM 989 O O . TYR A 1 120 ? 3.062 -1.1 12.398 1 71 120 TYR A O 1
ATOM 997 N N . GLY A 1 121 ? 3.613 -2.885 13.484 1 72.12 121 GLY A N 1
ATOM 998 C CA . GLY A 1 121 ? 5.043 -2.645 13.359 1 72.12 121 GLY A CA 1
ATOM 999 C C . GLY A 1 121 ? 5.641 -1.932 14.555 1 72.12 121 GLY A C 1
ATOM 1000 O O . GLY A 1 121 ? 6.852 -1.97 14.766 1 72.12 121 GLY A O 1
ATOM 1001 N N . LEU A 1 122 ? 4.797 -1.366 15.383 1 85.44 122 LEU A N 1
ATOM 1002 C CA . LEU A 1 122 ? 5.305 -0.566 16.484 1 85.44 122 LEU A CA 1
ATOM 1003 C C . LEU A 1 122 ? 5.828 -1.459 17.609 1 85.44 122 LEU A C 1
ATOM 1005 O O . LEU A 1 122 ? 6.543 -0.992 18.5 1 85.44 122 LEU A O 1
ATOM 1009 N N . ASP A 1 123 ? 5.441 -2.697 17.562 1 83.38 123 ASP A N 1
ATOM 1010 C CA . ASP A 1 123 ? 6 -3.645 18.516 1 83.38 123 ASP A CA 1
ATOM 1011 C C . ASP A 1 123 ? 7.516 -3.744 18.375 1 83.38 123 ASP A C 1
ATOM 1013 O O . ASP A 1 123 ? 8.227 -3.969 19.344 1 83.38 123 ASP A O 1
ATOM 1017 N N . GLN A 1 124 ? 7.996 -3.578 17.219 1 78.12 124 GLN A N 1
ATOM 1018 C CA . GLN A 1 124 ? 9.43 -3.621 16.969 1 78.12 124 GLN A CA 1
ATOM 1019 C C . GLN A 1 124 ? 10.133 -2.393 17.531 1 78.12 124 GLN A C 1
ATOM 1021 O O . GLN A 1 124 ? 11.344 -2.41 17.766 1 78.12 124 GLN A O 1
ATOM 1026 N N . VAL A 1 125 ? 9.383 -1.373 17.766 1 86.81 125 VAL A N 1
ATOM 1027 C CA . VAL A 1 125 ? 9.93 -0.113 18.25 1 86.81 125 VAL A CA 1
ATOM 1028 C C . VAL A 1 125 ? 9.805 -0.049 19.766 1 86.81 125 VAL A C 1
ATOM 1030 O O . VAL A 1 125 ? 10.781 0.25 20.469 1 86.81 125 VAL A O 1
ATOM 1033 N N . TYR A 1 126 ? 8.656 -0.481 20.297 1 91.81 126 TYR A N 1
ATOM 1034 C CA . TYR A 1 126 ? 8.352 -0.252 21.703 1 91.81 126 TYR A CA 1
ATOM 1035 C C . TYR A 1 126 ? 8.438 -1.551 22.5 1 91.81 126 TYR A C 1
ATOM 1037 O O . TYR A 1 126 ? 8.43 -1.533 23.734 1 91.81 126 TYR A O 1
ATOM 1045 N N . GLY A 1 127 ? 8.547 -2.623 21.781 1 88 127 GLY A N 1
ATOM 1046 C CA . GLY A 1 127 ? 8.594 -3.926 22.438 1 88 127 GLY A CA 1
ATOM 1047 C C . GLY A 1 127 ? 7.227 -4.531 22.656 1 88 127 GLY A C 1
ATOM 1048 O O . GLY A 1 127 ? 7.008 -5.711 22.359 1 88 127 GLY A O 1
ATOM 1049 N N . SER A 1 128 ? 6.293 -3.691 23.266 1 88.81 128 SER A N 1
ATOM 1050 C CA . SER A 1 128 ? 4.934 -4.156 23.516 1 88.81 128 SER A CA 1
ATOM 1051 C C . SER A 1 128 ? 3.949 -2.99 23.547 1 88.81 128 SER A C 1
ATOM 1053 O O . SER A 1 128 ? 4.352 -1.833 23.672 1 88.81 128 SER A O 1
ATOM 1055 N N . GLU A 1 129 ? 2.652 -3.311 23.422 1 88.62 129 GLU A N 1
ATOM 1056 C CA . GLU A 1 129 ? 1.606 -2.299 23.516 1 88.62 129 GLU A CA 1
ATOM 1057 C C . GLU A 1 129 ? 1.601 -1.649 24.906 1 88.62 129 GLU A C 1
ATOM 1059 O O . GLU A 1 129 ? 1.339 -0.451 25.031 1 88.62 129 GLU A O 1
ATOM 1064 N N . GLU A 1 130 ? 1.929 -2.49 25.922 1 93.94 130 GLU A N 1
ATOM 1065 C CA . GLU A 1 130 ? 1.973 -1.985 27.281 1 93.94 130 GLU A CA 1
ATOM 1066 C C . GLU A 1 130 ? 3.051 -0.916 27.453 1 93.94 130 GLU A C 1
ATOM 1068 O O . GLU A 1 130 ? 2.816 0.118 28.078 1 93.94 130 GLU A O 1
ATOM 1073 N N . GLU A 1 131 ? 4.191 -1.173 26.906 1 96.12 131 GLU A N 1
ATOM 1074 C CA . GLU A 1 131 ? 5.289 -0.213 26.984 1 96.12 131 GLU A CA 1
ATOM 1075 C C . GLU A 1 131 ? 4.965 1.063 26.203 1 96.12 131 GLU A C 1
ATOM 1077 O O . GLU A 1 131 ? 5.277 2.166 26.656 1 96.12 131 GLU A O 1
ATOM 1082 N N . TRP A 1 132 ? 4.355 0.885 25.078 1 95.12 132 TRP A N 1
ATOM 1083 C CA . TRP A 1 132 ? 3.887 2.018 24.281 1 95.12 132 TRP A CA 1
ATOM 1084 C C . TRP A 1 132 ? 2.908 2.873 25.078 1 95.12 132 TRP A C 1
ATOM 1086 O O . TRP A 1 132 ? 3.029 4.102 25.109 1 95.12 132 TRP A O 1
ATOM 1096 N N . LYS A 1 133 ? 1.977 2.268 25.75 1 94.38 133 LYS A N 1
ATOM 1097 C CA . LYS A 1 133 ? 0.974 2.973 26.547 1 94.38 133 LYS A CA 1
ATOM 1098 C C . LYS A 1 133 ? 1.622 3.75 27.688 1 94.38 133 LYS A C 1
ATOM 1100 O O . LYS A 1 133 ? 1.195 4.859 28.016 1 94.38 133 LYS A O 1
ATOM 1105 N N . LYS A 1 134 ? 2.596 3.17 28.281 1 96.88 134 LYS A N 1
ATOM 1106 C CA . LYS A 1 134 ? 3.322 3.832 29.359 1 96.88 134 LYS A CA 1
ATOM 1107 C C . LYS A 1 134 ? 3.994 5.109 28.859 1 96.88 134 LYS A C 1
ATOM 1109 O O . LYS A 1 134 ? 3.938 6.145 29.531 1 96.88 134 LYS A O 1
ATOM 1114 N N . LEU A 1 135 ? 4.602 5.031 27.75 1 96.38 135 LEU A N 1
ATOM 1115 C CA . LEU A 1 135 ? 5.27 6.188 27.156 1 96.38 135 LEU A CA 1
ATOM 1116 C C . LEU A 1 135 ? 4.258 7.266 26.781 1 96.38 135 LEU A C 1
ATOM 1118 O O . LEU A 1 135 ? 4.52 8.453 26.969 1 96.38 135 LEU A O 1
ATOM 1122 N N . MET A 1 136 ? 3.197 6.828 26.266 1 95.56 136 MET A N 1
ATOM 1123 C CA . MET A 1 136 ? 2.123 7.758 25.922 1 95.56 136 MET A CA 1
ATOM 1124 C C . MET A 1 136 ? 1.649 8.516 27.156 1 95.56 136 MET A C 1
ATOM 1126 O O . MET A 1 136 ? 1.487 9.734 27.109 1 95.56 136 MET A O 1
ATOM 1130 N N . ASP A 1 137 ? 1.476 7.789 28.188 1 96.06 137 ASP A N 1
ATOM 1131 C CA . ASP A 1 137 ? 0.994 8.383 29.438 1 96.06 137 ASP A CA 1
ATOM 1132 C C . ASP A 1 137 ? 2.031 9.336 30.031 1 96.06 137 ASP A C 1
ATOM 1134 O O . ASP A 1 137 ? 1.682 10.398 30.547 1 96.06 137 ASP A O 1
ATOM 1138 N N . GLN A 1 138 ? 3.188 8.922 29.969 1 97.31 138 GLN A N 1
ATOM 1139 C CA . GLN A 1 138 ? 4.266 9.773 30.469 1 97.31 138 GLN A CA 1
ATOM 1140 C C . GLN A 1 138 ? 4.336 11.086 29.688 1 97.31 138 GLN A C 1
ATOM 1142 O O . GLN A 1 138 ? 4.48 12.156 30.281 1 97.31 138 GLN A O 1
ATOM 1147 N N . GLN A 1 139 ? 4.16 11.023 28.406 1 96.94 139 GLN A N 1
ATOM 1148 C CA . GLN A 1 139 ? 4.285 12.234 27.609 1 96.94 139 GLN A CA 1
ATOM 1149 C C . GLN A 1 139 ? 3.084 13.156 27.812 1 96.94 139 GLN A C 1
ATOM 1151 O O . GLN A 1 139 ? 3.205 14.383 27.703 1 96.94 139 GLN A O 1
ATOM 1156 N N . LYS A 1 140 ? 2.02 12.586 28.141 1 94 140 LYS A N 1
ATOM 1157 C CA . LYS A 1 140 ? 0.816 13.375 28.391 1 94 140 LYS A CA 1
ATOM 1158 C C . LYS A 1 140 ? 1.062 14.406 29.484 1 94 140 LYS A C 1
ATOM 1160 O O . LYS A 1 140 ? 0.461 15.484 29.484 1 94 140 LYS A O 1
ATOM 1165 N N . HIS A 1 141 ? 1.954 14.078 30.391 1 93.69 141 HIS A N 1
ATOM 1166 C CA . HIS A 1 141 ? 2.217 14.938 31.547 1 93.69 141 HIS A CA 1
ATOM 1167 C C . HIS A 1 141 ? 3.533 15.695 31.375 1 93.69 141 HIS A C 1
ATOM 1169 O O . HIS A 1 141 ? 3.941 16.438 32.25 1 93.69 141 HIS A O 1
ATOM 1175 N N . ALA A 1 142 ? 4.133 15.5 30.281 1 95.75 142 ALA A N 1
ATOM 1176 C CA . ALA A 1 142 ? 5.383 16.203 30 1 95.75 142 ALA A CA 1
ATOM 1177 C C . ALA A 1 142 ? 5.117 17.609 29.484 1 95.75 142 ALA A C 1
ATOM 1179 O O . ALA A 1 142 ? 3.971 17.984 29.234 1 95.75 142 ALA A O 1
ATOM 1180 N N . ASN A 1 143 ? 6.172 18.391 29.391 1 96.56 143 ASN A N 1
ATOM 1181 C CA . ASN A 1 143 ? 6.07 19.766 28.922 1 96.56 143 ASN A CA 1
ATOM 1182 C C . ASN A 1 143 ? 5.73 19.828 27.438 1 96.56 143 ASN A C 1
ATOM 1184 O O . ASN A 1 143 ? 5.176 20.828 26.969 1 96.56 143 ASN A O 1
ATOM 1188 N N . THR A 1 144 ? 6.172 18.812 26.797 1 97.31 144 THR A N 1
ATOM 1189 C CA . THR A 1 144 ? 5.887 18.656 25.375 1 97.31 144 THR A CA 1
ATOM 1190 C C . THR A 1 144 ? 5.16 17.344 25.109 1 97.31 144 THR A C 1
ATOM 1192 O O . THR A 1 144 ? 5.586 16.281 25.578 1 97.31 144 THR A O 1
ATOM 1195 N N . CYS A 1 145 ? 4.066 17.484 24.422 1 98 145 CYS A N 1
ATOM 1196 C CA . CYS A 1 145 ? 3.283 16.328 24.031 1 98 145 CYS A CA 1
ATOM 1197 C C . CYS A 1 145 ? 2.902 16.406 22.562 1 98 145 CYS A C 1
ATOM 1199 O O . CYS A 1 145 ? 2.277 17.375 22.125 1 98 145 CYS A O 1
ATOM 1201 N N . VAL A 1 146 ? 3.4 15.422 21.781 1 98.62 146 VAL A N 1
ATOM 1202 C CA . VAL A 1 146 ? 3.082 15.344 20.359 1 98.62 146 VAL A CA 1
ATOM 1203 C C . VAL A 1 146 ? 2.439 14 20.047 1 98.62 146 VAL A C 1
ATOM 1205 O O . VAL A 1 146 ? 3.016 12.945 20.328 1 98.62 146 VAL A O 1
ATOM 1208 N N . ARG A 1 147 ? 1.243 14.031 19.5 1 98.38 147 ARG A N 1
ATOM 1209 C CA . ARG A 1 147 ? 0.506 12.828 19.125 1 98.38 147 ARG A CA 1
ATOM 1210 C C . ARG A 1 147 ? 0.352 12.742 17.609 1 98.38 147 ARG A C 1
ATOM 1212 O O . ARG A 1 147 ? 0.072 13.742 16.953 1 98.38 147 ARG A O 1
ATOM 1219 N N . VAL A 1 148 ? 0.602 11.602 17.109 1 97.75 148 VAL A N 1
ATOM 1220 C CA . VAL A 1 148 ? 0.467 11.375 15.68 1 97.75 148 VAL A CA 1
ATOM 1221 C C . VAL A 1 148 ? -0.659 10.375 15.414 1 97.75 148 VAL A C 1
ATOM 1223 O O . VAL A 1 148 ? -0.723 9.32 16.047 1 97.75 148 VAL A O 1
ATOM 1226 N N . GLN A 1 149 ? -1.553 10.734 14.547 1 95 149 GLN A N 1
ATOM 1227 C CA . GLN A 1 149 ? -2.619 9.852 14.086 1 95 149 GLN A CA 1
ATOM 1228 C C . GLN A 1 149 ? -2.572 9.68 12.57 1 95 149 GLN A C 1
ATOM 1230 O O . GLN A 1 149 ? -2.314 10.641 11.836 1 95 149 GLN A O 1
ATOM 1235 N N . TRP A 1 150 ? -2.777 8.484 12.188 1 92.5 150 TRP A N 1
ATOM 1236 C CA . TRP A 1 150 ? -2.928 8.18 10.766 1 92.5 150 TRP A CA 1
ATOM 1237 C C . TRP A 1 150 ? -4.383 7.891 10.422 1 92.5 150 TRP A C 1
ATOM 1239 O O . TRP A 1 150 ? -4.906 6.828 10.766 1 92.5 150 TRP A O 1
ATOM 1249 N N . ASP A 1 151 ? -4.949 8.844 9.758 1 89.19 151 ASP A N 1
ATOM 1250 C CA . ASP A 1 151 ? -6.363 8.734 9.406 1 89.19 151 ASP A CA 1
ATOM 1251 C C . ASP A 1 151 ? -6.535 8.43 7.922 1 89.19 151 ASP A C 1
ATOM 1253 O O . ASP A 1 151 ? -5.613 8.633 7.129 1 89.19 151 ASP A O 1
ATOM 1257 N N . PRO A 1 152 ? -7.688 7.891 7.543 1 83.94 152 PRO A N 1
ATOM 1258 C CA . PRO A 1 152 ? -7.926 7.727 6.105 1 83.94 152 PRO A CA 1
ATOM 1259 C C . PRO A 1 152 ? -7.859 9.047 5.34 1 83.94 152 PRO A C 1
ATOM 1261 O O . PRO A 1 152 ? -8.312 10.078 5.84 1 83.94 152 PRO A O 1
ATOM 1264 N N . TYR A 1 153 ? -7.223 9.008 4.23 1 86.62 153 TYR A N 1
ATOM 1265 C CA . TYR A 1 153 ? -7.301 10.133 3.303 1 86.62 153 TYR A CA 1
ATOM 1266 C C . TYR A 1 153 ? -8.68 10.219 2.66 1 86.62 153 TYR A C 1
ATOM 1268 O O . TYR A 1 153 ? -9.422 9.234 2.643 1 86.62 153 TYR A O 1
ATOM 1276 N N . HIS A 1 154 ? -9.062 11.43 2.227 1 86.69 154 HIS A N 1
ATOM 1277 C CA . HIS A 1 154 ? -10.391 11.625 1.652 1 86.69 154 HIS A CA 1
ATOM 1278 C C . HIS A 1 154 ? -10.305 12.289 0.281 1 86.69 154 HIS A C 1
ATOM 1280 O O . HIS A 1 154 ? -9.492 13.188 0.071 1 86.69 154 HIS A O 1
ATOM 1286 N N . ASP A 1 155 ? -11.148 11.852 -0.597 1 82.38 155 ASP A N 1
ATOM 1287 C CA . ASP A 1 155 ? -11.25 12.508 -1.896 1 82.38 155 ASP A CA 1
ATOM 1288 C C . ASP A 1 155 ? -12.062 13.805 -1.792 1 82.38 155 ASP A C 1
ATOM 1290 O O . ASP A 1 155 ? -12.516 14.172 -0.708 1 82.38 155 ASP A O 1
ATOM 1294 N N . PRO A 1 156 ? -12.188 14.586 -2.885 1 89.31 156 PRO A N 1
ATOM 1295 C CA . PRO A 1 156 ? -12.859 15.883 -2.818 1 89.31 156 PRO A CA 1
ATOM 1296 C C . PRO A 1 156 ? -14.305 15.781 -2.334 1 89.31 156 PRO A C 1
ATOM 1298 O O . PRO A 1 156 ? -14.852 16.75 -1.794 1 89.31 156 PRO A O 1
ATOM 1301 N N . SER A 1 157 ? -14.914 14.578 -2.465 1 87.56 157 SER A N 1
ATOM 1302 C CA . SER A 1 157 ? -16.312 14.398 -2.053 1 87.56 157 SER A CA 1
ATOM 1303 C C . SER A 1 157 ? -16.391 13.984 -0.589 1 87.56 157 SER A C 1
ATOM 1305 O O . SER A 1 157 ? -17.5 13.906 -0.029 1 87.56 157 SER A O 1
ATOM 1307 N N . GLY A 1 158 ? -15.25 13.695 0.051 1 88.88 158 GLY A N 1
ATOM 1308 C CA . GLY A 1 158 ? -15.234 13.281 1.445 1 88.88 158 GLY A CA 1
ATOM 1309 C C . GLY A 1 158 ? -15.188 11.773 1.618 1 88.88 158 GLY A C 1
ATOM 1310 O O . GLY A 1 158 ? -15.141 11.273 2.744 1 88.88 158 GLY A O 1
ATOM 1311 N N . ASN A 1 159 ? -15.156 11.094 0.473 1 79.12 159 ASN A N 1
ATOM 1312 C CA . ASN A 1 159 ? -15.047 9.641 0.555 1 79.12 159 ASN A CA 1
ATOM 1313 C C . ASN A 1 159 ? -13.648 9.203 0.99 1 79.12 159 ASN A C 1
ATOM 1315 O O . ASN A 1 159 ? -12.656 9.797 0.578 1 79.12 159 ASN A O 1
ATOM 1319 N N . LYS A 1 160 ? -13.641 8.203 1.779 1 81 160 LYS A N 1
ATOM 1320 C CA . LYS A 1 160 ? -12.367 7.668 2.244 1 81 160 LYS A CA 1
ATOM 1321 C C . LYS A 1 160 ? -11.625 6.957 1.117 1 81 160 LYS A C 1
ATOM 1323 O O . LYS A 1 160 ? -12.242 6.262 0.303 1 81 160 LYS A O 1
ATOM 1328 N N . LEU A 1 161 ? -10.336 7.23 1.053 1 71.88 161 LEU A N 1
ATOM 1329 C CA . LEU A 1 161 ? -9.43 6.367 0.304 1 71.88 161 LEU A CA 1
ATOM 1330 C C . LEU A 1 161 ? -8.781 5.336 1.222 1 71.88 161 LEU A C 1
ATOM 1332 O O . LEU A 1 161 ? -7.871 5.668 1.985 1 71.88 161 LEU A O 1
ATOM 1336 N N . PRO A 1 162 ? -9.266 4.234 1.253 1 61.22 162 PRO A N 1
ATOM 1337 C CA . PRO A 1 162 ? -8.922 3.279 2.307 1 61.22 162 PRO A CA 1
ATOM 1338 C C . PRO A 1 162 ? -7.434 2.932 2.316 1 61.22 162 PRO A C 1
ATOM 1340 O O . PRO A 1 162 ? -6.871 2.643 3.377 1 61.22 162 PRO A O 1
ATOM 1343 N N . GLU A 1 163 ? -6.738 3.035 1.267 1 66.19 163 GLU A N 1
ATOM 1344 C CA . GLU A 1 163 ? -5.355 2.564 1.216 1 66.19 163 GLU A CA 1
ATOM 1345 C C . GLU A 1 163 ? -4.375 3.715 1.421 1 66.19 163 GLU A C 1
ATOM 1347 O O . GLU A 1 163 ? -3.16 3.52 1.354 1 66.19 163 GLU A O 1
ATOM 1352 N N . VAL A 1 164 ? -4.945 4.848 1.644 1 75.06 164 VAL A N 1
ATOM 1353 C CA . VAL A 1 164 ? -4.098 6.02 1.812 1 75.06 164 VAL A CA 1
ATOM 1354 C C . VAL A 1 164 ? -4.367 6.668 3.17 1 75.06 164 VAL A C 1
ATOM 1356 O O . VAL A 1 164 ? -5.523 6.82 3.57 1 75.06 164 VAL A O 1
ATOM 1359 N N . ARG A 1 165 ? -3.332 6.848 3.85 1 86.25 165 ARG A N 1
ATOM 1360 C CA . ARG A 1 165 ? -3.471 7.5 5.148 1 86.25 165 ARG A CA 1
ATOM 1361 C C . ARG A 1 165 ? -2.955 8.938 5.098 1 86.25 165 ARG A C 1
ATOM 1363 O O . ARG A 1 165 ? -2.033 9.242 4.336 1 86.25 165 ARG A O 1
ATOM 1370 N N . ALA A 1 166 ? -3.613 9.727 5.816 1 91.94 166 ALA A N 1
ATOM 1371 C CA . ALA A 1 166 ? -3.203 11.109 6.039 1 91.94 166 ALA A CA 1
ATOM 1372 C C . ALA A 1 166 ? -2.771 11.328 7.484 1 91.94 166 ALA A C 1
ATOM 1374 O O . ALA A 1 166 ? -3.406 10.82 8.414 1 91.94 166 ALA A O 1
ATOM 1375 N N . ILE A 1 167 ? -1.703 12.078 7.625 1 95.94 167 ILE A N 1
ATOM 1376 C CA . ILE A 1 167 ? -1.165 12.289 8.961 1 95.94 167 ILE A CA 1
ATOM 1377 C C . ILE A 1 167 ? -1.872 13.477 9.617 1 95.94 167 ILE A C 1
ATOM 1379 O O . ILE A 1 167 ? -2.174 14.469 8.953 1 95.94 167 ILE A O 1
ATOM 1383 N N . GLN A 1 168 ? -2.244 13.305 10.867 1 96.5 168 GLN A N 1
ATOM 1384 C CA . GLN A 1 168 ? -2.693 14.359 11.773 1 96.5 168 GLN A CA 1
ATOM 1385 C C . GLN A 1 168 ? -1.812 14.43 13.016 1 96.5 168 GLN A C 1
ATOM 1387 O O . GLN A 1 168 ? -1.53 13.398 13.641 1 96.5 168 GLN A O 1
ATOM 1392 N N . ILE A 1 169 ? -1.355 15.664 13.352 1 98.5 169 ILE A N 1
ATOM 1393 C CA . ILE A 1 169 ? -0.382 15.797 14.43 1 98.5 169 ILE A CA 1
ATOM 1394 C C . ILE A 1 169 ? -0.917 16.75 15.492 1 98.5 169 ILE A C 1
ATOM 1396 O O . ILE A 1 169 ? -1.178 17.922 15.203 1 98.5 169 ILE A O 1
ATOM 1400 N N . GLY A 1 170 ? -1.032 16.266 16.688 1 98.56 170 GLY A N 1
ATOM 1401 C CA . GLY A 1 170 ? -1.423 17.078 17.828 1 98.56 170 GLY A CA 1
ATOM 1402 C C . GLY A 1 170 ? -0.24 17.656 18.578 1 98.56 170 GLY A C 1
ATOM 1403 O O . GLY A 1 170 ? 0.693 16.938 18.938 1 98.56 170 GLY A O 1
ATOM 1404 N N . LEU A 1 171 ? -0.248 18.938 18.828 1 98.69 171 LEU A N 1
ATOM 1405 C CA . LEU A 1 171 ? 0.812 19.656 19.547 1 98.69 171 LEU A CA 1
ATOM 1406 C C . LEU A 1 171 ? 0.288 20.25 20.844 1 98.69 171 LEU A C 1
ATOM 1408 O O . LEU A 1 171 ? -0.734 20.938 20.844 1 98.69 171 LEU A O 1
ATOM 1412 N N . LYS A 1 172 ? 1.008 20 21.891 1 98.12 172 LYS A N 1
ATOM 1413 C CA . LYS A 1 172 ? 0.614 20.547 23.188 1 98.12 172 LYS A CA 1
ATOM 1414 C C . LYS A 1 172 ? 1.836 20.906 24.016 1 98.12 172 LYS A C 1
ATOM 1416 O O . LYS A 1 172 ? 2.826 20.172 24.047 1 98.12 172 LYS A O 1
ATOM 1421 N N . GLY A 1 173 ? 1.741 22.078 24.719 1 96.94 173 GLY A N 1
ATOM 1422 C CA . GLY A 1 173 ? 2.768 22.469 25.672 1 96.94 173 GLY A CA 1
ATOM 1423 C C . GLY A 1 173 ? 3.875 23.297 25.047 1 96.94 173 GLY A C 1
ATOM 1424 O O . GLY A 1 173 ? 3.607 24.203 24.25 1 96.94 173 GLY A O 1
ATOM 1425 N N . ASP A 1 174 ? 5.152 23.016 25.438 1 97.38 174 ASP A N 1
ATOM 1426 C CA . ASP A 1 174 ? 6.293 23.859 25.094 1 97.38 174 ASP A CA 1
ATOM 1427 C C . ASP A 1 174 ? 6.531 23.891 23.594 1 97.38 174 ASP A C 1
ATOM 1429 O O . ASP A 1 174 ? 6.992 24.891 23.047 1 97.38 174 ASP A O 1
ATOM 1433 N N . ILE A 1 175 ? 6.145 22.875 22.953 1 97.69 175 ILE A N 1
ATOM 1434 C CA . ILE A 1 175 ? 6.426 22.781 21.516 1 97.69 175 ILE A CA 1
ATOM 1435 C C . ILE A 1 175 ? 5.621 23.844 20.766 1 97.69 175 ILE A C 1
ATOM 1437 O O . ILE A 1 175 ? 6.102 24.406 19.781 1 97.69 175 ILE A O 1
ATOM 1441 N N . VAL A 1 176 ? 4.383 24.125 21.203 1 97.38 176 VAL A N 1
ATOM 1442 C CA . VAL A 1 176 ? 3.57 25.172 20.578 1 97.38 176 VAL A CA 1
ATOM 1443 C C . VAL A 1 176 ? 4.203 26.531 20.828 1 97.38 176 VAL A C 1
ATOM 1445 O O . VAL A 1 176 ? 4.367 27.328 19.891 1 97.38 176 VAL A O 1
ATOM 1448 N N . LYS A 1 177 ? 4.613 26.766 22.062 1 95.88 177 LYS A N 1
ATOM 1449 C CA . LYS A 1 177 ? 5.242 28.031 22.438 1 95.88 177 LYS A CA 1
ATOM 1450 C C . LYS A 1 177 ? 6.535 28.25 21.656 1 95.88 177 LYS A C 1
ATOM 1452 O O . LYS A 1 177 ? 6.766 29.344 21.141 1 95.88 177 LYS A O 1
ATOM 1457 N N . GLU A 1 178 ? 7.32 27.219 21.609 1 96.62 178 GLU A N 1
ATOM 1458 C CA . GLU A 1 178 ? 8.617 27.312 20.938 1 96.62 178 GLU A CA 1
ATOM 1459 C C . GLU A 1 178 ? 8.445 27.531 19.438 1 96.62 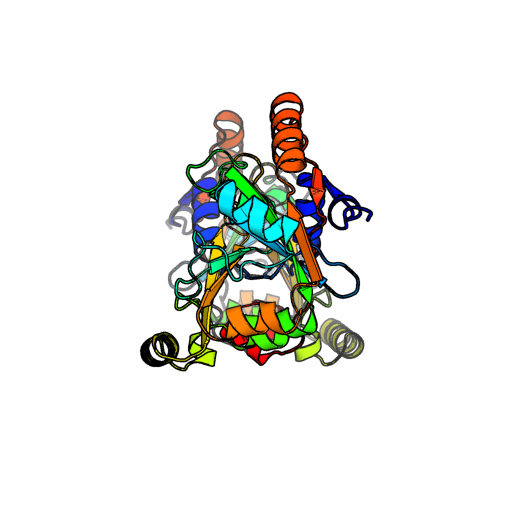178 GLU A C 1
ATOM 1461 O O . GLU A 1 178 ? 9.164 28.328 18.828 1 96.62 178 GLU A O 1
ATOM 1466 N N . MET A 1 179 ? 7.539 26.781 18.859 1 97.06 179 MET A N 1
ATOM 1467 C CA . MET A 1 179 ? 7.273 26.906 17.438 1 97.06 179 MET A CA 1
ATOM 1468 C C . MET A 1 179 ? 6.914 28.344 17.062 1 97.06 179 MET A C 1
ATOM 1470 O O . MET A 1 179 ? 7.414 28.875 16.078 1 97.06 179 MET A O 1
ATOM 1474 N N . LEU A 1 180 ? 6.145 29 17.906 1 95.94 180 LEU A N 1
ATOM 1475 C CA . LEU A 1 180 ? 5.672 30.344 17.656 1 95.94 180 LEU A CA 1
ATOM 1476 C C . LEU A 1 180 ? 6.734 31.375 18.031 1 95.94 180 LEU A C 1
ATOM 1478 O O . LEU A 1 180 ? 7.051 32.281 17.234 1 95.94 180 LEU A O 1
ATOM 1482 N N . SER A 1 181 ? 7.383 31.234 19.156 1 94.31 181 SER A N 1
ATOM 1483 C CA . SER A 1 181 ? 8.305 32.219 19.672 1 94.31 181 SER A CA 1
ATOM 1484 C C . SER A 1 181 ? 9.617 32.25 18.891 1 94.31 181 SER A C 1
ATOM 1486 O O . SER A 1 181 ? 10.266 33.281 18.75 1 94.31 181 SER A O 1
ATOM 1488 N N . GLN A 1 182 ? 10.008 31.125 18.391 1 94.75 182 GLN A N 1
ATOM 1489 C CA . GLN A 1 182 ? 11.258 31.031 17.641 1 94.75 182 GLN A CA 1
ATOM 1490 C C . GLN A 1 182 ? 11.023 31.234 16.156 1 94.75 182 GLN A C 1
ATOM 1492 O O . GLN A 1 182 ? 11.898 30.938 15.336 1 94.75 182 GLN A O 1
ATOM 1497 N N . HIS A 1 183 ? 9.93 31.578 15.758 1 94.75 183 HIS A N 1
ATOM 1498 C CA . HIS A 1 183 ? 9.555 31.922 14.391 1 94.75 183 HIS A CA 1
ATOM 1499 C C . HIS A 1 183 ? 9.758 30.734 13.453 1 94.75 183 HIS A C 1
ATOM 1501 O O . HIS A 1 183 ? 10.312 30.891 12.359 1 94.75 183 HIS A O 1
ATOM 1507 N N . LYS A 1 184 ? 9.375 29.562 14.016 1 97.69 184 LYS A N 1
ATOM 1508 C CA . LYS A 1 184 ? 9.445 28.359 13.188 1 97.69 184 LYS A CA 1
ATOM 1509 C C . LYS A 1 184 ? 8.258 28.297 12.227 1 97.69 184 LYS A C 1
ATOM 1511 O O . LYS A 1 184 ? 8.281 27.531 11.258 1 97.69 184 LYS A O 1
ATOM 1516 N N . VAL A 1 185 ? 7.242 29.062 12.562 1 98.25 185 VAL A N 1
ATOM 1517 C CA . VAL A 1 185 ? 6.195 29.359 11.594 1 98.25 185 VAL A CA 1
ATOM 1518 C C . VAL A 1 185 ? 6.562 30.609 10.797 1 98.25 185 VAL A C 1
ATOM 1520 O O . VAL A 1 185 ? 6.438 31.719 11.305 1 98.25 185 VAL A O 1
ATOM 1523 N N . LYS A 1 186 ? 6.879 30.453 9.578 1 97.56 186 LYS A N 1
ATOM 1524 C CA . LYS A 1 186 ? 7.434 31.531 8.773 1 97.56 186 LYS A CA 1
ATOM 1525 C C . LYS A 1 186 ? 6.328 32.438 8.211 1 97.56 186 LYS A C 1
ATOM 1527 O O . LYS A 1 186 ? 6.551 33.594 7.938 1 97.56 186 LYS A O 1
ATOM 1532 N N . LYS A 1 187 ? 5.199 31.844 8.055 1 97.81 187 LYS A N 1
ATOM 1533 C CA . LYS A 1 187 ? 4.066 32.562 7.5 1 97.81 187 LYS A CA 1
ATOM 1534 C C . LYS A 1 187 ? 2.744 31.906 7.859 1 97.81 187 LYS A C 1
ATOM 1536 O O . LYS A 1 187 ? 2.66 30.672 7.902 1 97.81 187 LYS A O 1
ATOM 1541 N N . ILE A 1 188 ? 1.722 32.688 8.219 1 98.44 188 ILE A N 1
ATOM 1542 C CA . ILE A 1 188 ? 0.344 32.219 8.391 1 98.44 188 ILE A CA 1
ATOM 1543 C C . ILE A 1 188 ? -0.557 32.938 7.379 1 98.44 188 ILE A C 1
ATOM 1545 O O . ILE A 1 188 ? -0.591 34.156 7.324 1 98.44 188 ILE A O 1
ATOM 1549 N N . GLU A 1 189 ? -1.274 32.188 6.582 1 98.69 189 GLU A N 1
ATOM 1550 C CA . GLU A 1 189 ? -2.145 32.781 5.566 1 98.69 189 GLU A CA 1
ATOM 1551 C C . GLU A 1 189 ? -3.559 32.188 5.652 1 98.69 189 GLU A C 1
ATOM 1553 O O . GLU A 1 189 ? -3.738 31 5.891 1 98.69 189 GLU A O 1
ATOM 1558 N N . ASP A 1 190 ? -4.457 33.062 5.57 1 98.69 190 ASP A N 1
ATOM 1559 C CA . ASP A 1 190 ? -5.855 32.656 5.441 1 98.69 190 ASP A CA 1
ATOM 1560 C C . ASP A 1 190 ? -6.184 32.281 4.004 1 98.69 190 ASP A C 1
ATOM 1562 O O . ASP A 1 190 ? -6.18 33.125 3.107 1 98.69 190 ASP A O 1
ATOM 1566 N N . ILE A 1 191 ? -6.523 30.969 3.834 1 98.62 191 ILE A N 1
ATOM 1567 C CA . ILE A 1 191 ? -6.754 30.5 2.475 1 98.62 191 ILE A CA 1
ATOM 1568 C C . ILE A 1 191 ? -8.234 30.172 2.285 1 98.62 191 ILE A C 1
ATOM 1570 O O . ILE A 1 191 ? -8.594 29.391 1.398 1 98.62 191 ILE A O 1
ATOM 1574 N N . THR A 1 192 ? -9.086 30.719 3.127 1 98.62 192 THR A N 1
ATOM 1575 C CA . THR A 1 192 ? -10.516 30.438 3.137 1 98.62 192 THR A CA 1
ATOM 1576 C C . THR A 1 192 ? -11.141 30.766 1.786 1 98.62 192 THR A C 1
ATOM 1578 O O . THR A 1 192 ? -11.969 30.016 1.277 1 98.62 192 THR A O 1
ATOM 1581 N N . SER A 1 193 ? -10.781 31.891 1.226 1 97.88 193 SER A N 1
ATOM 1582 C CA . SER A 1 193 ? -11.336 32.281 -0.064 1 97.88 193 SER A CA 1
ATOM 1583 C C . SER A 1 193 ? -11.008 31.266 -1.146 1 97.88 193 SER A C 1
ATOM 1585 O O . SER A 1 193 ? -11.867 30.922 -1.964 1 97.88 193 SER A O 1
ATOM 1587 N N . TYR A 1 194 ? -9.75 30.828 -1.151 1 97.94 194 TYR A N 1
ATOM 1588 C CA . TYR A 1 194 ? -9.352 29.812 -2.115 1 97.94 194 TYR A CA 1
ATOM 1589 C C . TYR A 1 194 ? -10.172 28.531 -1.939 1 97.94 194 TYR A C 1
ATOM 1591 O O . TYR A 1 194 ? -10.625 27.938 -2.92 1 97.94 194 TYR A O 1
ATOM 1599 N N . VAL A 1 195 ? -10.391 28.109 -0.7 1 98.19 195 VAL A N 1
ATOM 1600 C CA . VAL A 1 195 ? -11.133 26.891 -0.356 1 98.19 195 VAL A CA 1
ATOM 1601 C C . VAL A 1 195 ? -12.555 27 -0.89 1 98.19 195 VAL A C 1
ATOM 1603 O O . VAL A 1 195 ? -13.039 26.078 -1.562 1 98.19 195 VAL A O 1
ATOM 1606 N N . ARG A 1 196 ? -13.172 28.062 -0.623 1 97.31 196 ARG A N 1
ATOM 1607 C CA . ARG A 1 196 ? -14.562 28.234 -1.033 1 97.31 196 ARG A CA 1
ATOM 1608 C C . ARG A 1 196 ? -14.68 28.297 -2.553 1 97.31 196 ARG A C 1
ATOM 1610 O O . ARG A 1 196 ? -15.57 27.688 -3.139 1 97.31 196 ARG A O 1
ATOM 1617 N N . GLU A 1 197 ? -13.789 29.031 -3.156 1 96.81 197 GLU A N 1
ATOM 1618 C CA . GLU A 1 197 ? -13.781 29.156 -4.613 1 96.81 197 GLU A CA 1
ATOM 1619 C C . GLU A 1 197 ? -13.57 27.797 -5.273 1 96.81 197 GLU A C 1
ATOM 1621 O O . GLU A 1 197 ? -14.281 27.453 -6.219 1 96.81 197 GLU A O 1
ATOM 1626 N N . GLN A 1 198 ? -12.57 27.047 -4.812 1 95.94 198 GLN A N 1
ATOM 1627 C CA . GLN A 1 198 ? -12.266 25.75 -5.391 1 95.94 198 GLN A CA 1
ATOM 1628 C C . GLN A 1 198 ? -13.398 24.766 -5.148 1 95.94 198 GLN A C 1
ATOM 1630 O O . GLN A 1 198 ? -13.672 23.891 -5.992 1 95.94 198 GLN A O 1
ATOM 1635 N N . HIS A 1 199 ? -14.016 24.859 -3.971 1 96.12 199 HIS A N 1
ATOM 1636 C CA . HIS A 1 199 ? -15.141 23.969 -3.686 1 96.12 199 HIS A CA 1
ATOM 1637 C C . HIS A 1 199 ? -16.297 24.219 -4.648 1 96.12 199 HIS A C 1
ATOM 1639 O O . HIS A 1 199 ? -16.875 23.266 -5.176 1 96.12 199 HIS A O 1
ATOM 1645 N N . GLU A 1 200 ? -16.625 25.453 -4.895 1 95.31 200 GLU A N 1
ATOM 1646 C CA . GLU A 1 200 ? -17.688 25.812 -5.836 1 95.31 200 GLU A CA 1
ATOM 1647 C C . GLU A 1 200 ? -17.344 25.344 -7.25 1 95.31 200 GLU A C 1
ATOM 1649 O O . GLU A 1 200 ? -18.219 24.844 -7.969 1 95.31 200 GLU A O 1
ATOM 1654 N N . HIS A 1 201 ? -16.141 25.594 -7.613 1 94.38 201 HIS A N 1
ATOM 1655 C CA . HIS A 1 201 ? -15.672 25.156 -8.922 1 94.38 201 HIS A CA 1
ATOM 1656 C C . HIS A 1 201 ? -15.82 23.641 -9.07 1 94.38 201 HIS A C 1
ATOM 1658 O O . HIS A 1 201 ? -16.266 23.156 -10.117 1 94.38 201 HIS A O 1
ATOM 1664 N N . TRP A 1 202 ? -15.438 22.922 -8.062 1 90.19 202 TRP A N 1
ATOM 1665 C CA . TRP A 1 202 ? -15.508 21.453 -8.062 1 90.19 202 TRP A CA 1
ATOM 1666 C C . TRP A 1 202 ? -16.953 20.984 -8.188 1 90.19 202 TRP A C 1
ATOM 1668 O O . TRP A 1 202 ? -17.234 20.031 -8.922 1 90.19 202 TRP A O 1
ATOM 1678 N N . LYS A 1 203 ? -17.906 21.641 -7.551 1 90 203 LYS A N 1
ATOM 1679 C CA . LYS A 1 203 ? -19.312 21.281 -7.617 1 90 203 LYS A CA 1
ATOM 1680 C C . LYS A 1 203 ? -19.844 21.406 -9.039 1 90 203 LYS A C 1
ATOM 1682 O O . LYS A 1 203 ? -20.703 20.641 -9.461 1 90 203 LYS A O 1
ATOM 1687 N N . GLN A 1 204 ? -19.297 22.312 -9.688 1 90 204 GLN A N 1
ATOM 1688 C CA . GLN A 1 204 ? -19.781 22.609 -11.031 1 90 204 GLN A CA 1
ATOM 1689 C C . GLN A 1 204 ? -19.109 21.734 -12.07 1 90 204 GLN A C 1
ATOM 1691 O O . GLN A 1 204 ? -19.734 21.328 -13.055 1 90 204 GLN A O 1
ATOM 1696 N N . THR A 1 205 ? -17.781 21.422 -11.891 1 86.31 205 THR A N 1
ATOM 1697 C CA . THR A 1 205 ? -16.984 20.859 -12.984 1 86.31 205 THR A CA 1
ATOM 1698 C C . THR A 1 205 ? -16.453 19.484 -12.602 1 86.31 205 THR A C 1
ATOM 1700 O O . THR A 1 205 ? -16.031 18.719 -13.477 1 86.31 205 THR A O 1
ATOM 1703 N N . GLY A 1 206 ? -16.359 19.203 -11.359 1 81.25 206 GLY A N 1
ATOM 1704 C CA . GLY A 1 206 ? -15.727 17.984 -10.898 1 81.25 206 GLY A CA 1
ATOM 1705 C C . GLY A 1 206 ? -14.219 18.109 -10.781 1 81.25 206 GLY A C 1
ATOM 1706 O O . GLY A 1 206 ? -13.547 17.188 -10.312 1 81.25 206 GLY A O 1
ATOM 1707 N N . ASP A 1 207 ? -13.773 19.281 -11.156 1 79.75 207 ASP A N 1
ATOM 1708 C CA . ASP A 1 207 ? -12.328 19.5 -11.141 1 79.75 207 ASP A CA 1
ATOM 1709 C C . ASP A 1 207 ? -11.922 20.312 -9.906 1 79.75 207 ASP A C 1
ATOM 1711 O O . ASP A 1 207 ? -12.586 21.281 -9.547 1 79.75 207 ASP A O 1
ATOM 1715 N N . LEU A 1 208 ? -10.93 19.859 -9.195 1 87.56 208 LEU A N 1
ATOM 1716 C CA . LEU A 1 208 ? -10.414 20.547 -8.016 1 87.56 208 LEU A CA 1
ATOM 1717 C C . LEU A 1 208 ? -8.906 20.734 -8.117 1 87.56 208 LEU A C 1
ATOM 1719 O O . LEU A 1 208 ? -8.172 19.766 -8.328 1 87.56 208 LEU A O 1
ATOM 1723 N N . SER A 1 209 ? -8.477 21.969 -8.023 1 92.56 209 SER A N 1
ATOM 1724 C CA . SER A 1 209 ? -7.055 22.297 -7.98 1 92.56 209 SER A CA 1
ATOM 1725 C C . SER A 1 209 ? -6.555 22.406 -6.547 1 92.56 209 SER A C 1
ATOM 1727 O O . SER A 1 209 ? -7.031 23.25 -5.781 1 92.56 209 SER A O 1
ATOM 1729 N N . ILE A 1 210 ? -5.648 21.531 -6.195 1 93.62 210 ILE A N 1
ATOM 1730 C CA . ILE A 1 210 ? -5.137 21.531 -4.828 1 93.62 210 ILE A CA 1
ATOM 1731 C C . ILE A 1 210 ? -3.621 21.719 -4.844 1 93.62 210 ILE A C 1
ATOM 1733 O O . ILE A 1 210 ? -2.971 21.484 -5.867 1 93.62 210 ILE A O 1
ATOM 1737 N N . PRO A 1 211 ? -3.053 22.25 -3.746 1 96.69 211 PRO A N 1
ATOM 1738 C CA . PRO A 1 211 ? -1.592 22.328 -3.689 1 96.69 211 PRO A CA 1
ATOM 1739 C C . PRO A 1 211 ? -0.907 21 -3.943 1 96.69 211 PRO A C 1
ATOM 1741 O O . PRO A 1 211 ? -1.383 19.953 -3.479 1 96.69 211 PRO A O 1
ATOM 1744 N N . VAL A 1 212 ? 0.17 21.031 -4.695 1 93.88 212 VAL A N 1
ATOM 1745 C CA . VAL A 1 212 ? 0.926 19.812 -4.984 1 93.88 212 VAL A CA 1
ATOM 1746 C C . VAL A 1 212 ? 1.525 19.25 -3.693 1 93.88 212 VAL A C 1
ATOM 1748 O O . VAL A 1 212 ? 2.348 19.906 -3.051 1 93.88 212 VAL A O 1
ATOM 1751 N N . GLU A 1 213 ? 1.046 18.109 -3.279 1 94.25 213 GLU A N 1
ATOM 1752 C CA . GLU A 1 213 ? 1.586 17.375 -2.146 1 94.25 213 GLU A CA 1
ATOM 1753 C C . GLU A 1 213 ? 2.348 16.125 -2.613 1 94.25 213 GLU A C 1
ATOM 1755 O O . GLU A 1 213 ? 1.821 15.328 -3.385 1 94.25 213 GLU A O 1
ATOM 1760 N N . ARG A 1 214 ? 3.564 16.016 -2.205 1 91.94 214 ARG A N 1
ATOM 1761 C CA . ARG A 1 214 ? 4.418 14.883 -2.545 1 91.94 214 ARG A CA 1
ATOM 1762 C C . ARG A 1 214 ? 4.914 14.172 -1.29 1 91.94 214 ARG A C 1
ATOM 1764 O O . ARG A 1 214 ? 4.766 14.688 -0.18 1 91.94 214 ARG A O 1
ATOM 1771 N N . LEU A 1 215 ? 5.465 12.938 -1.544 1 89.25 215 LEU A N 1
ATOM 1772 C CA . LEU A 1 215 ? 6.082 12.227 -0.429 1 89.25 215 LEU A CA 1
ATOM 1773 C C . LEU A 1 215 ? 7.141 13.094 0.247 1 89.25 215 LEU A C 1
ATOM 1775 O O . LEU A 1 215 ? 8.023 13.641 -0.421 1 89.25 215 LEU A O 1
ATOM 1779 N N . TYR A 1 216 ? 6.93 13.328 1.52 1 93.62 216 TYR A N 1
ATOM 1780 C CA . TYR A 1 216 ? 7.898 14.062 2.324 1 93.62 216 TYR A CA 1
ATOM 1781 C C . TYR A 1 216 ? 8.984 13.141 2.859 1 93.62 216 TYR A C 1
ATOM 1783 O O . TYR A 1 216 ? 8.695 12.188 3.592 1 93.62 216 TYR A O 1
ATOM 1791 N N . SER A 1 217 ? 10.195 13.359 2.488 1 88.62 217 SER A N 1
ATOM 1792 C CA . SER A 1 217 ? 11.305 12.5 2.889 1 88.62 217 SER A CA 1
ATOM 1793 C C . SER A 1 217 ? 11.711 12.766 4.336 1 88.62 217 SER A C 1
ATOM 1795 O O . SER A 1 217 ? 12.062 13.891 4.691 1 88.62 217 SER A O 1
ATOM 1797 N N . ILE A 1 218 ? 11.516 11.781 5.125 1 91.06 218 ILE A N 1
ATOM 1798 C CA . ILE A 1 218 ? 12 11.82 6.504 1 91.06 218 ILE A CA 1
ATOM 1799 C C . ILE A 1 218 ? 13.32 11.055 6.605 1 91.06 218 ILE A C 1
ATOM 1801 O O . ILE A 1 218 ? 13.367 9.852 6.352 1 91.06 218 ILE A O 1
ATOM 1805 N N . GLU A 1 219 ? 14.398 11.719 6.93 1 87.25 219 GLU A N 1
ATOM 1806 C CA . GLU A 1 219 ? 15.742 11.141 6.918 1 87.25 219 GLU A CA 1
ATOM 1807 C C . GLU A 1 219 ? 15.992 10.289 8.156 1 87.25 219 GLU A C 1
ATOM 1809 O O . GLU A 1 219 ? 16.656 9.258 8.086 1 87.25 219 GLU A O 1
ATOM 1814 N N . ASN A 1 220 ? 15.523 10.656 9.227 1 92.38 220 ASN A N 1
ATOM 1815 C CA . ASN A 1 220 ? 15.734 9.977 10.5 1 92.38 220 ASN A CA 1
ATOM 1816 C C . ASN A 1 220 ? 14.93 8.688 10.586 1 92.38 220 ASN A C 1
ATOM 1818 O O . ASN A 1 220 ? 13.703 8.719 10.742 1 92.38 220 ASN A O 1
ATOM 1822 N N . GLU A 1 221 ? 15.586 7.59 10.602 1 88.69 221 GLU A N 1
ATOM 1823 C CA . GLU A 1 221 ? 14.945 6.281 10.594 1 88.69 221 GLU A CA 1
ATOM 1824 C C . GLU A 1 221 ? 14.188 6.027 11.898 1 88.69 221 GLU A C 1
ATOM 1826 O O . GLU A 1 221 ? 13.156 5.352 11.898 1 88.69 221 GLU A O 1
ATOM 1831 N N . GLU A 1 222 ? 14.711 6.508 12.906 1 92.31 222 GLU A N 1
ATOM 1832 C CA . GLU A 1 222 ? 14.031 6.32 14.188 1 92.31 222 GLU A CA 1
ATOM 1833 C C . GLU A 1 222 ? 12.664 6.996 14.195 1 92.31 222 GLU A C 1
ATOM 1835 O O . GLU A 1 222 ? 11.695 6.441 14.727 1 92.31 222 GLU A O 1
ATOM 1840 N N . ILE A 1 223 ? 12.609 8.203 13.578 1 95.62 223 ILE A N 1
ATOM 1841 C CA . ILE A 1 223 ? 11.352 8.93 13.492 1 95.62 223 ILE A CA 1
ATOM 1842 C C . ILE A 1 223 ? 10.367 8.156 12.617 1 95.62 223 ILE A C 1
ATOM 1844 O O . ILE A 1 223 ? 9.195 7.996 12.984 1 95.62 223 ILE A O 1
ATOM 1848 N N . LYS A 1 224 ? 10.773 7.629 11.555 1 93 224 LYS A N 1
ATOM 1849 C CA . LYS A 1 224 ? 9.922 6.859 10.656 1 93 224 LYS A CA 1
ATOM 1850 C C . LYS A 1 224 ? 9.336 5.641 11.367 1 93 224 LYS A C 1
ATOM 1852 O O . LYS A 1 224 ? 8.125 5.398 11.305 1 93 224 LYS A O 1
ATOM 1857 N N . ARG A 1 225 ? 10.164 4.898 12.086 1 88.62 225 ARG A N 1
ATOM 1858 C CA . ARG A 1 225 ? 9.75 3.67 12.758 1 88.62 225 ARG A CA 1
ATOM 1859 C C . ARG A 1 225 ? 8.75 3.965 13.867 1 88.62 225 ARG A C 1
ATOM 1861 O O . ARG A 1 225 ? 7.703 3.316 13.953 1 88.62 225 ARG A O 1
ATOM 1868 N N . LYS A 1 226 ? 9.016 4.949 14.656 1 94 226 LYS A N 1
ATOM 1869 C CA . LYS A 1 226 ? 8.164 5.188 15.812 1 94 226 LYS A CA 1
ATOM 1870 C C . LYS A 1 226 ? 6.824 5.781 15.406 1 94 226 LYS A C 1
ATOM 1872 O O . LYS A 1 226 ? 5.859 5.746 16.172 1 94 226 LYS A O 1
ATOM 1877 N N . LEU A 1 227 ? 6.801 6.363 14.172 1 95.06 227 LEU A N 1
ATOM 1878 C CA . LEU A 1 227 ? 5.547 6.949 13.703 1 95.06 227 LEU A CA 1
ATOM 1879 C C . LEU A 1 227 ? 4.875 6.039 12.68 1 95.06 227 LEU A C 1
ATOM 1881 O O . LEU A 1 227 ? 3.957 6.461 11.977 1 95.06 227 LEU A O 1
ATOM 1885 N N . ALA A 1 228 ? 5.426 4.84 12.555 1 88.25 228 ALA A N 1
ATOM 1886 C CA . ALA A 1 228 ? 4.863 3.795 11.703 1 88.25 228 ALA A CA 1
ATOM 1887 C C . ALA A 1 228 ? 4.871 4.223 10.242 1 88.25 228 ALA A C 1
ATOM 1889 O O . ALA A 1 228 ? 3.936 3.928 9.492 1 88.25 228 ALA A O 1
ATOM 1890 N N . ILE A 1 229 ? 5.832 5.078 9.938 1 85.88 229 ILE A N 1
ATOM 1891 C CA . ILE A 1 229 ? 6.008 5.5 8.555 1 85.88 229 ILE A CA 1
ATOM 1892 C C . ILE A 1 229 ? 6.809 4.449 7.793 1 85.88 229 ILE A C 1
ATOM 1894 O O . ILE A 1 229 ? 7.832 3.965 8.273 1 85.88 229 ILE A O 1
ATOM 1898 N N . MET A 1 230 ? 6.254 3.939 6.664 1 68.69 230 MET A N 1
ATOM 1899 C CA . MET A 1 230 ? 6.879 2.863 5.898 1 68.69 230 MET A CA 1
ATOM 1900 C C . MET A 1 230 ? 7.617 3.418 4.684 1 68.69 230 MET A C 1
ATOM 1902 O O . MET A 1 230 ? 7.191 4.406 4.09 1 68.69 230 MET A O 1
ATOM 1906 N N . MET B 1 1 ? 2.742 41.656 0.646 1 58.66 1 MET B N 1
ATOM 1907 C CA . MET B 1 1 ? 3.662 40.594 0.228 1 58.66 1 MET B CA 1
ATOM 1908 C C . MET B 1 1 ? 2.922 39.5 -0.529 1 58.66 1 MET B C 1
ATOM 1910 O O . MET B 1 1 ? 1.737 39.281 -0.287 1 58.66 1 MET B O 1
ATOM 1914 N N . PRO B 1 2 ? 3.539 39 -1.547 1 73.81 2 PRO B N 1
ATOM 1915 C CA . PRO B 1 2 ? 2.818 38 -2.33 1 73.81 2 PRO B CA 1
ATOM 1916 C C . PRO B 1 2 ? 2.482 36.75 -1.52 1 73.81 2 PRO B C 1
ATOM 1918 O O . PRO B 1 2 ? 3.223 36.375 -0.602 1 73.81 2 PRO B O 1
ATOM 1921 N N . SER B 1 3 ? 1.199 36.281 -1.585 1 90.5 3 SER B N 1
ATOM 1922 C CA . SER B 1 3 ? 0.733 35.094 -0.886 1 90.5 3 SER B CA 1
ATOM 1923 C C . SER B 1 3 ? 1.614 33.906 -1.202 1 90.5 3 SER B C 1
ATOM 1925 O O . SER B 1 3 ? 1.822 33.562 -2.371 1 90.5 3 SER B O 1
ATOM 1927 N N . LEU B 1 4 ? 2.35 33.312 -0.182 1 93.19 4 LEU B N 1
ATOM 1928 C CA . LEU B 1 4 ? 3.146 32.094 -0.354 1 93.19 4 LEU B CA 1
ATOM 1929 C C . LEU B 1 4 ? 2.277 30.938 -0.816 1 93.19 4 LEU B C 1
ATOM 1931 O O . LEU B 1 4 ? 2.705 30.125 -1.638 1 93.19 4 LEU B O 1
ATOM 1935 N N . PHE B 1 5 ? 1.092 30.953 -0.321 1 96.5 5 PHE B N 1
ATOM 1936 C CA . PHE B 1 5 ? 0.182 29.859 -0.669 1 96.5 5 PHE B CA 1
ATOM 1937 C C . PHE B 1 5 ? -0.183 29.922 -2.148 1 96.5 5 PHE B C 1
ATOM 1939 O O . PHE B 1 5 ? -0.235 28.891 -2.818 1 96.5 5 PHE B O 1
ATOM 1946 N N . GLN B 1 6 ? -0.485 31.156 -2.584 1 92.94 6 GLN B N 1
ATOM 1947 C CA . GLN B 1 6 ? -0.858 31.312 -3.986 1 92.94 6 GLN B CA 1
ATOM 1948 C C . GLN B 1 6 ? 0.28 30.875 -4.91 1 92.94 6 GLN B C 1
ATOM 1950 O O . GLN B 1 6 ? 0.04 30.422 -6.027 1 92.94 6 GLN B O 1
ATOM 1955 N N . SER B 1 7 ? 1.514 31.016 -4.395 1 93.19 7 SER B N 1
ATOM 1956 C CA . SER B 1 7 ? 2.686 30.703 -5.207 1 93.19 7 SER B CA 1
ATOM 1957 C C . SER B 1 7 ? 2.953 29.203 -5.238 1 93.19 7 SER B C 1
ATOM 1959 O O . SER B 1 7 ? 3.727 28.719 -6.066 1 93.19 7 SER B O 1
ATOM 1961 N N . LEU B 1 8 ? 2.34 28.438 -4.344 1 95.5 8 LEU B N 1
ATOM 1962 C CA . LEU B 1 8 ? 2.512 26.984 -4.367 1 95.5 8 LEU B CA 1
ATOM 1963 C C . LEU B 1 8 ? 2.01 26.406 -5.684 1 95.5 8 LEU B C 1
ATOM 1965 O O . LEU B 1 8 ? 0.964 26.812 -6.191 1 95.5 8 LEU B O 1
ATOM 1969 N N . PRO B 1 9 ? 2.844 25.5 -6.316 1 95.06 9 PRO B N 1
ATOM 1970 C CA . PRO B 1 9 ? 2.271 24.797 -7.465 1 95.06 9 PRO B CA 1
ATOM 1971 C C . PRO B 1 9 ? 0.968 24.078 -7.125 1 95.06 9 PRO B C 1
ATOM 1973 O O . PRO B 1 9 ? 0.797 23.594 -6 1 95.06 9 PRO B O 1
ATOM 1976 N N . LYS B 1 10 ? -0.013 24.109 -8.031 1 95.12 10 LYS B N 1
ATOM 1977 C CA . LYS B 1 10 ? -1.296 23.438 -7.887 1 95.12 10 LYS B CA 1
ATOM 1978 C C . LYS B 1 10 ? -1.49 22.391 -8.977 1 95.12 10 LYS B C 1
ATOM 1980 O O . LYS B 1 10 ? -0.871 22.469 -10.039 1 95.12 10 LYS B O 1
ATOM 1985 N N . GLU B 1 11 ? -2.182 21.312 -8.695 1 89.62 11 GLU B N 1
ATOM 1986 C CA . GLU B 1 11 ? -2.555 20.281 -9.664 1 89.62 11 GLU B CA 1
ATOM 1987 C C . GLU B 1 11 ? -3.936 19.719 -9.352 1 89.62 11 GLU B C 1
ATOM 1989 O O . GLU B 1 11 ? -4.512 20 -8.305 1 89.62 11 GLU B O 1
ATOM 1994 N N . SER B 1 12 ? -4.496 18.969 -10.32 1 84.94 12 SER B N 1
ATOM 1995 C CA . SER B 1 12 ? -5.789 18.328 -10.094 1 84.94 12 SER B CA 1
ATOM 1996 C C . SER B 1 12 ? -5.672 17.188 -9.086 1 84.94 12 SER B C 1
ATOM 1998 O O . SER B 1 12 ? -4.59 16.625 -8.906 1 84.94 12 SER B O 1
ATOM 2000 N N . PHE B 1 13 ? -6.762 16.891 -8.375 1 84.06 13 PHE B N 1
ATOM 2001 C CA . PHE B 1 13 ? -6.781 15.758 -7.465 1 84.06 13 PHE B CA 1
ATOM 2002 C C . PHE B 1 13 ? -6.422 14.469 -8.195 1 84.06 13 PHE B C 1
ATOM 2004 O O . PHE B 1 13 ? -5.699 13.625 -7.66 1 84.06 13 PHE B O 1
ATOM 2011 N N . GLN B 1 14 ? -6.91 14.305 -9.367 1 70.62 14 GLN B N 1
ATOM 2012 C CA . GLN B 1 14 ? -6.625 13.125 -10.172 1 70.62 14 GLN B CA 1
ATOM 2013 C C . GLN B 1 14 ? -5.129 12.977 -10.43 1 70.62 14 GLN B C 1
ATOM 2015 O O . GLN B 1 14 ? -4.57 11.891 -10.258 1 70.62 14 GLN B O 1
ATOM 2020 N N . GLN B 1 15 ? -4.535 14.109 -10.836 1 76 15 GLN B N 1
ATOM 2021 C CA . GLN B 1 15 ? -3.1 14.086 -11.102 1 76 15 GLN B CA 1
ATOM 2022 C C . GLN B 1 15 ? -2.311 13.812 -9.82 1 76 15 GLN B C 1
ATOM 2024 O O . GLN B 1 15 ? -1.313 13.086 -9.844 1 76 15 GLN B O 1
ATOM 2029 N N . GLN B 1 16 ? -2.713 14.398 -8.727 1 83.94 16 GLN B N 1
ATOM 2030 C CA . GLN B 1 16 ? -2.057 14.164 -7.445 1 83.94 16 GLN B CA 1
ATOM 2031 C C . GLN B 1 16 ? -2.139 12.695 -7.039 1 83.94 16 GLN B C 1
ATOM 2033 O O . GLN B 1 16 ? -1.163 12.133 -6.543 1 83.94 16 GLN B O 1
ATOM 2038 N N . THR B 1 17 ? -3.287 12.141 -7.203 1 72.19 17 THR B N 1
ATOM 2039 C CA . THR B 1 17 ? -3.498 10.734 -6.875 1 72.19 17 THR B CA 1
ATOM 2040 C C . THR B 1 17 ? -2.59 9.836 -7.715 1 72.19 17 THR B C 1
ATOM 2042 O O . THR B 1 17 ? -1.948 8.93 -7.191 1 72.19 17 THR B O 1
ATOM 2045 N N . LEU B 1 18 ? -2.555 10.133 -8.938 1 64.25 18 LEU B N 1
ATOM 2046 C CA . LEU B 1 18 ? -1.705 9.367 -9.844 1 64.25 18 LEU B CA 1
ATOM 2047 C C . LEU B 1 18 ? -0.239 9.477 -9.438 1 64.25 18 LEU B C 1
ATOM 2049 O O . LEU B 1 18 ? 0.481 8.477 -9.422 1 64.25 18 LEU B O 1
ATOM 2053 N N . ASN B 1 19 ? 0.224 10.703 -9.109 1 70 19 ASN B N 1
ATOM 2054 C CA . ASN B 1 19 ? 1.604 10.914 -8.688 1 70 19 ASN B CA 1
ATOM 2055 C C . ASN B 1 19 ? 1.915 10.172 -7.391 1 70 19 ASN B C 1
ATOM 2057 O O . ASN B 1 19 ? 3 9.602 -7.242 1 70 19 ASN B O 1
ATOM 2061 N N . TYR B 1 20 ? 0.986 10.195 -6.453 1 77 20 TYR B N 1
ATOM 2062 C CA . TYR B 1 20 ? 1.154 9.461 -5.207 1 77 20 TYR B CA 1
ATOM 2063 C C . TYR B 1 20 ? 1.304 7.965 -5.469 1 77 20 TYR B C 1
ATOM 2065 O O . TYR B 1 20 ? 2.242 7.332 -4.977 1 77 20 TYR B O 1
ATOM 2073 N N . LEU B 1 21 ? 0.394 7.473 -6.219 1 64.44 21 LEU B N 1
ATOM 2074 C CA . LEU B 1 21 ? 0.39 6.047 -6.52 1 64.44 21 LEU B CA 1
ATOM 2075 C C . LEU B 1 21 ? 1.688 5.629 -7.203 1 64.44 21 LEU B C 1
ATOM 2077 O O . LEU B 1 21 ? 2.182 4.523 -6.984 1 64.44 21 LEU B O 1
ATOM 2081 N N . ASN B 1 22 ? 2.26 6.59 -7.875 1 61.5 22 ASN B N 1
ATOM 2082 C CA . ASN B 1 22 ? 3.496 6.305 -8.594 1 61.5 22 ASN B CA 1
ATOM 2083 C C . ASN B 1 22 ? 4.719 6.453 -7.695 1 61.5 22 ASN B C 1
ATOM 2085 O O . ASN B 1 22 ? 5.805 5.98 -8.031 1 61.5 22 ASN B O 1
ATOM 2089 N N . SER B 1 23 ? 4.516 7.121 -6.57 1 67.25 23 SER B N 1
ATOM 2090 C CA . SER B 1 23 ? 5.66 7.43 -5.719 1 67.25 23 SER B CA 1
ATOM 2091 C C . SER B 1 23 ? 5.734 6.477 -4.527 1 67.25 23 SER B C 1
ATOM 2093 O O . SER B 1 23 ? 6.785 6.34 -3.9 1 67.25 23 SER B O 1
ATOM 2095 N N . VAL B 1 24 ? 4.617 5.93 -4.062 1 63.09 24 VAL B N 1
ATOM 2096 C CA . VAL B 1 24 ? 4.605 5.027 -2.92 1 63.09 24 VAL B CA 1
ATOM 2097 C C . VAL B 1 24 ? 4.867 3.598 -3.387 1 63.09 24 VAL B C 1
ATOM 2099 O O . VAL B 1 24 ? 4.305 3.15 -4.387 1 63.09 24 VAL B O 1
ATOM 2102 N N . PRO B 1 25 ? 5.902 3.078 -2.775 1 60.06 25 PRO B N 1
ATOM 2103 C CA . PRO B 1 25 ? 6.188 1.704 -3.197 1 60.06 25 PRO B CA 1
ATOM 2104 C C . PRO B 1 25 ? 4.977 0.785 -3.07 1 60.06 25 PRO B C 1
ATOM 2106 O O . PRO B 1 25 ? 4.23 0.87 -2.092 1 60.06 25 PRO B O 1
ATOM 2109 N N . ILE B 1 26 ? 4.695 0.265 -4.102 1 62.5 26 ILE B N 1
ATOM 2110 C CA . ILE B 1 26 ? 3.596 -0.694 -4.137 1 62.5 26 ILE B CA 1
ATOM 2111 C C . ILE B 1 26 ? 3.957 -1.922 -3.305 1 62.5 26 ILE B C 1
ATOM 2113 O O . ILE B 1 26 ? 5.07 -2.439 -3.4 1 62.5 26 ILE B O 1
ATOM 2117 N N . ARG B 1 27 ? 3.143 -2.264 -2.281 1 65 27 ARG B N 1
ATOM 2118 C CA . ARG B 1 27 ? 3.369 -3.463 -1.481 1 65 27 ARG B CA 1
ATOM 2119 C C . ARG B 1 27 ? 3.074 -4.723 -2.289 1 65 27 ARG B C 1
ATOM 2121 O O . ARG B 1 27 ? 2.07 -4.789 -3.002 1 65 27 ARG B O 1
ATOM 2128 N N . LYS B 1 28 ? 4.09 -5.488 -2.123 1 83.44 28 LYS B N 1
ATOM 2129 C CA . LYS B 1 28 ? 3.979 -6.797 -2.758 1 83.44 28 LYS B CA 1
ATOM 2130 C C . LYS B 1 28 ? 3.648 -7.879 -1.733 1 83.44 28 LYS B C 1
ATOM 2132 O O . LYS B 1 28 ? 4.367 -8.047 -0.746 1 83.44 28 LYS B O 1
ATOM 2137 N N . HIS B 1 29 ? 2.471 -8.43 -1.849 1 87.44 29 HIS B N 1
ATOM 2138 C CA . HIS B 1 29 ? 2.041 -9.547 -1.012 1 87.44 29 HIS B CA 1
ATOM 2139 C C . HIS B 1 29 ? 1.561 -10.719 -1.859 1 87.44 29 HIS B C 1
ATOM 2141 O O . HIS B 1 29 ? 0.912 -10.523 -2.889 1 87.44 29 HIS B O 1
ATOM 2147 N N . VAL B 1 30 ? 1.902 -11.891 -1.339 1 93.75 30 VAL B N 1
ATOM 2148 C CA . VAL B 1 30 ? 1.348 -13.078 -1.982 1 93.75 30 VAL B CA 1
ATOM 2149 C C . VAL B 1 30 ? -0.071 -13.328 -1.474 1 93.75 30 VAL B C 1
ATOM 2151 O O . VAL B 1 30 ? -0.296 -13.422 -0.265 1 93.75 30 VAL B O 1
ATOM 2154 N N . THR B 1 31 ? -0.976 -13.32 -2.316 1 94.12 31 THR B N 1
ATOM 2155 C CA . THR B 1 31 ? -2.322 -13.789 -2.012 1 94.12 31 THR B CA 1
ATOM 2156 C C . THR B 1 31 ? -2.635 -15.062 -2.797 1 94.12 31 THR B C 1
ATOM 2158 O O . THR B 1 31 ? -2.219 -15.203 -3.947 1 94.12 31 THR B O 1
ATOM 2161 N N . ALA B 1 32 ? -3.359 -15.992 -2.15 1 97.19 32 ALA B N 1
ATOM 2162 C CA . ALA B 1 32 ? -3.645 -17.266 -2.799 1 97.19 32 ALA B CA 1
ATOM 2163 C C . ALA B 1 32 ? -4.828 -17.969 -2.137 1 97.19 32 ALA B C 1
ATOM 2165 O O . ALA B 1 32 ? -5.141 -17.703 -0.973 1 97.19 32 ALA B O 1
ATOM 2166 N N . ALA B 1 33 ? -5.508 -18.703 -2.898 1 97.69 33 ALA B N 1
ATOM 2167 C CA . ALA B 1 33 ? -6.398 -19.719 -2.326 1 97.69 33 ALA B CA 1
ATOM 2168 C C . ALA B 1 33 ? -5.605 -20.891 -1.778 1 97.69 33 ALA B C 1
ATOM 2170 O O . ALA B 1 33 ? -4.613 -21.312 -2.377 1 97.69 33 ALA B O 1
ATOM 2171 N N . THR B 1 34 ? -6.051 -21.391 -0.591 1 97.31 34 THR B N 1
ATOM 2172 C CA . THR B 1 34 ? -5.316 -22.484 0.03 1 97.31 34 THR B CA 1
ATOM 2173 C C . THR B 1 34 ? -6.273 -23.531 0.566 1 97.31 34 THR B C 1
ATOM 2175 O O . THR B 1 34 ? -7.453 -23.266 0.785 1 97.31 34 THR B O 1
ATOM 2178 N N . THR B 1 35 ? -5.816 -24.688 0.576 1 95.94 35 THR B N 1
ATOM 2179 C CA . THR B 1 35 ? -6.371 -25.734 1.422 1 95.94 35 THR B CA 1
ATOM 2180 C C . THR B 1 35 ? -5.488 -25.969 2.645 1 95.94 35 THR B C 1
ATOM 2182 O O . THR B 1 35 ? -4.582 -25.172 2.922 1 95.94 35 THR B O 1
ATOM 2185 N N . ASP B 1 36 ? -5.77 -26.969 3.412 1 94.19 36 ASP B N 1
ATOM 2186 C CA . ASP B 1 36 ? -4.965 -27.25 4.598 1 94.19 36 ASP B CA 1
ATOM 2187 C C . ASP B 1 36 ? -3.502 -27.484 4.23 1 94.19 36 ASP B C 1
ATOM 2189 O O . ASP B 1 36 ? -2.598 -27.047 4.945 1 94.19 36 ASP B O 1
ATOM 2193 N N . ASP B 1 37 ? -3.295 -28.062 3.066 1 95.5 37 ASP B N 1
ATOM 2194 C CA . ASP B 1 37 ? -1.911 -28.469 2.826 1 95.5 37 ASP B CA 1
ATOM 2195 C C . ASP B 1 37 ? -1.419 -27.953 1.473 1 95.5 37 ASP B C 1
ATOM 2197 O O . ASP B 1 37 ? -0.269 -28.188 1.095 1 95.5 37 ASP B O 1
ATOM 2201 N N . CYS B 1 38 ? -2.297 -27.234 0.678 1 98 38 CYS B N 1
ATOM 2202 C CA . CYS B 1 38 ? -1.885 -26.828 -0.664 1 98 38 CYS B CA 1
ATOM 2203 C C . CYS B 1 38 ? -2.113 -25.344 -0.885 1 98 38 CYS B C 1
ATOM 2205 O O . CYS B 1 38 ? -2.977 -24.734 -0.245 1 98 38 CYS B O 1
ATOM 2207 N N . VAL B 1 39 ? -1.316 -24.797 -1.73 1 98.19 39 VAL B N 1
ATOM 2208 C CA . VAL B 1 39 ? -1.567 -23.516 -2.365 1 98.19 39 VAL B CA 1
ATOM 2209 C C . VAL B 1 39 ? -2.066 -23.734 -3.791 1 98.19 39 VAL B C 1
ATOM 2211 O O . VAL B 1 39 ? -1.554 -24.594 -4.512 1 98.19 39 VAL B O 1
ATOM 2214 N N . VAL B 1 40 ? -3.051 -23.031 -4.199 1 98.69 40 VAL B N 1
ATOM 2215 C CA . VAL B 1 40 ? -3.602 -23.188 -5.543 1 98.69 40 VAL B CA 1
ATOM 2216 C C . VAL B 1 40 ? -2.912 -22.219 -6.496 1 98.69 40 VAL B C 1
ATOM 2218 O O . VAL B 1 40 ? -2.836 -21.016 -6.223 1 98.69 40 VAL B O 1
ATOM 2221 N N . VAL B 1 41 ? -2.381 -22.734 -7.578 1 98.75 41 VAL B N 1
ATOM 2222 C CA . VAL B 1 41 ? -1.807 -21.891 -8.625 1 98.75 41 VAL B CA 1
ATOM 2223 C C . VAL B 1 41 ? -2.479 -22.203 -9.961 1 98.75 41 VAL B C 1
ATOM 2225 O O . VAL B 1 41 ? -3.082 -23.266 -10.125 1 98.75 41 VAL B O 1
ATOM 2228 N N . TYR B 1 42 ? -2.375 -21.266 -10.898 1 98.81 42 TYR B N 1
ATOM 2229 C CA . TYR B 1 42 ? -3.104 -21.375 -12.156 1 98.81 42 TYR B CA 1
ATOM 2230 C C . TYR B 1 42 ? -2.152 -21.297 -13.344 1 98.81 42 TYR B C 1
ATOM 2232 O O . TYR B 1 42 ? -1.139 -20.609 -13.297 1 98.81 42 TYR B O 1
ATOM 2240 N N . GLN B 1 43 ? -2.521 -22.031 -14.352 1 98.62 43 GLN B N 1
ATOM 2241 C CA . GLN B 1 43 ? -1.858 -22.016 -15.656 1 98.62 43 GLN B CA 1
ATOM 2242 C C . GLN B 1 43 ? -2.873 -22.094 -16.797 1 98.62 43 GLN B C 1
ATOM 2244 O O . GLN B 1 43 ? -3.998 -22.562 -16.594 1 98.62 43 GLN B O 1
ATOM 2249 N N . ALA B 1 44 ? -2.469 -21.578 -17.922 1 98.56 44 ALA B N 1
ATOM 2250 C CA . ALA B 1 44 ? -3.277 -21.672 -19.125 1 98.56 44 ALA B CA 1
ATOM 2251 C C . ALA B 1 44 ? -2.529 -22.422 -20.219 1 98.56 44 ALA B C 1
ATOM 2253 O O . ALA B 1 44 ? -1.324 -22.234 -20.406 1 98.56 44 ALA B O 1
ATOM 2254 N N . TYR B 1 45 ? -3.246 -23.344 -20.891 1 98.56 45 TYR B N 1
ATOM 2255 C CA . TYR B 1 45 ? -2.633 -24.188 -21.922 1 98.56 45 TYR B CA 1
ATOM 2256 C C . TYR B 1 45 ? -3.596 -24.422 -23.078 1 98.56 45 TYR B C 1
ATOM 2258 O O . TYR B 1 45 ? -4.77 -24.047 -23.016 1 98.56 45 TYR B O 1
ATOM 2266 N N . ASN B 1 46 ? -3.047 -24.969 -24.141 1 98 46 ASN B N 1
ATOM 2267 C CA . ASN B 1 46 ? -3.902 -25.516 -25.188 1 98 46 ASN B CA 1
ATOM 2268 C C . ASN B 1 46 ? -4.59 -26.797 -24.734 1 98 46 ASN B C 1
ATOM 2270 O O . ASN B 1 46 ? -4.23 -27.375 -23.703 1 98 46 ASN B O 1
ATOM 2274 N N . PRO B 1 47 ? -5.598 -27.25 -25.531 1 98 47 PRO B N 1
ATOM 2275 C CA . PRO B 1 47 ? -6.406 -28.406 -25.109 1 98 47 PRO B CA 1
ATOM 2276 C C . PRO B 1 47 ? -5.582 -29.672 -24.953 1 98 47 PRO B C 1
ATOM 2278 O O . PRO B 1 47 ? -5.824 -30.469 -24.031 1 98 47 PRO B O 1
ATOM 2281 N N . GLU B 1 48 ? -4.594 -29.891 -25.766 1 97.88 48 GLU B N 1
ATOM 2282 C CA . GLU B 1 48 ? -3.82 -31.125 -25.734 1 97.88 48 GLU B CA 1
ATOM 2283 C C . GLU B 1 48 ? -3.016 -31.25 -24.453 1 97.88 48 GLU B C 1
ATOM 2285 O O . GLU B 1 48 ? -3.047 -32.281 -23.781 1 97.88 48 GLU B O 1
ATOM 2290 N N . ILE B 1 49 ? -2.35 -30.219 -24.109 1 98.38 49 ILE B N 1
ATOM 2291 C CA . ILE B 1 49 ? -1.551 -30.234 -22.891 1 98.38 49 ILE B CA 1
ATOM 2292 C C . ILE B 1 49 ? -2.465 -30.359 -21.672 1 98.38 49 ILE B C 1
ATOM 2294 O O . ILE B 1 49 ? -2.193 -31.156 -20.766 1 98.38 49 ILE B O 1
ATOM 2298 N N . ALA B 1 50 ? -3.508 -29.594 -21.672 1 98.69 50 ALA B N 1
ATOM 2299 C CA . ALA B 1 50 ? -4.434 -29.609 -20.547 1 98.69 50 ALA B CA 1
ATOM 2300 C C . ALA B 1 50 ? -5.031 -31 -20.344 1 98.69 50 ALA B C 1
ATOM 2302 O O . ALA B 1 50 ? -5.113 -31.5 -19.219 1 98.69 50 ALA B O 1
ATOM 2303 N N . GLN B 1 51 ? -5.449 -31.609 -21.438 1 98.19 51 GLN B N 1
ATOM 2304 C CA . GLN B 1 51 ? -6.031 -32.938 -21.375 1 98.19 51 GLN B CA 1
ATOM 2305 C C . GLN B 1 51 ? -5.035 -33.938 -20.797 1 98.19 51 GLN B C 1
ATOM 2307 O O . GLN B 1 51 ? -5.395 -34.781 -19.938 1 98.19 51 GLN B O 1
ATOM 2312 N N . HIS B 1 52 ? -3.842 -33.938 -21.25 1 98.19 52 HIS B N 1
ATOM 2313 C CA . HIS B 1 52 ? -2.801 -34.812 -20.734 1 98.19 52 HIS B CA 1
ATOM 2314 C C . HIS B 1 52 ? -2.586 -34.594 -19.25 1 98.19 52 HIS B C 1
ATOM 2316 O O . HIS B 1 52 ? -2.57 -35.562 -18.469 1 98.19 52 HIS B O 1
ATOM 2322 N N . ALA B 1 53 ? -2.41 -33.344 -18.828 1 98.38 53 ALA B N 1
ATOM 2323 C CA . ALA B 1 53 ? -2.131 -32.969 -17.438 1 98.38 53 ALA B CA 1
ATOM 2324 C C . ALA B 1 53 ? -3.23 -33.5 -16.516 1 98.38 53 ALA B C 1
ATOM 2326 O O . ALA B 1 53 ? -2.945 -34.062 -15.461 1 98.38 53 ALA B O 1
ATOM 2327 N N . VAL B 1 54 ? -4.48 -33.312 -16.891 1 98.31 54 VAL B N 1
ATOM 2328 C CA . VAL B 1 54 ? -5.613 -33.719 -16.047 1 98.31 54 VAL B CA 1
ATOM 2329 C C . VAL B 1 54 ? -5.746 -35.219 -16.016 1 98.31 54 VAL B C 1
ATOM 2331 O O . VAL B 1 54 ? -5.953 -35.812 -14.961 1 98.31 54 VAL B O 1
ATOM 2334 N N . SER B 1 55 ? -5.586 -35.844 -17.172 1 97.94 55 SER B N 1
ATOM 2335 C CA . SER B 1 55 ? -5.773 -37.281 -17.266 1 97.94 55 SER B CA 1
ATOM 2336 C C . SER B 1 55 ? -4.68 -38.062 -16.531 1 97.94 55 SER B C 1
ATOM 2338 O O . SER B 1 55 ? -4.941 -39.094 -15.922 1 97.94 55 SER B O 1
ATOM 2340 N N . HIS B 1 56 ? -3.484 -37.531 -16.562 1 97.44 56 HIS B N 1
ATOM 2341 C CA . HIS B 1 56 ? -2.352 -38.281 -16.016 1 97.44 56 HIS B CA 1
ATOM 2342 C C . HIS B 1 56 ? -1.878 -37.656 -14.711 1 97.44 56 HIS B C 1
ATOM 2344 O O . HIS B 1 56 ? -1 -38.188 -14.039 1 97.44 56 HIS B O 1
ATOM 2350 N N . GLN B 1 57 ? -2.398 -36.438 -14.391 1 97.69 57 GLN B N 1
ATOM 2351 C CA . GLN B 1 57 ? -2.033 -35.719 -13.188 1 97.69 57 GLN B CA 1
ATOM 2352 C C . GLN B 1 57 ? -0.542 -35.375 -13.172 1 97.69 57 GLN B C 1
ATOM 2354 O O . GLN B 1 57 ? 0.108 -35.469 -12.125 1 97.69 57 GLN B O 1
ATOM 2359 N N . THR B 1 58 ? -0.058 -35.125 -14.391 1 97.75 58 THR B N 1
ATOM 2360 C CA . THR B 1 58 ? 1.321 -34.688 -14.625 1 97.75 58 THR B CA 1
ATOM 2361 C C . THR B 1 58 ? 1.48 -34.094 -16.016 1 97.75 58 THR B C 1
ATOM 2363 O O . THR B 1 58 ? 0.609 -34.25 -16.875 1 97.75 58 THR B O 1
ATOM 2366 N N . PHE B 1 59 ? 2.531 -33.344 -16.203 1 97.75 59 PHE B N 1
ATOM 2367 C CA . PHE B 1 59 ? 2.855 -32.812 -17.531 1 97.75 59 PHE B CA 1
ATOM 2368 C C . PHE B 1 59 ? 3.902 -33.656 -18.219 1 97.75 59 PHE B C 1
ATOM 2370 O O . PHE B 1 59 ? 4.148 -33.531 -19.422 1 97.75 59 PHE B O 1
ATOM 2377 N N . GLU B 1 60 ? 4.438 -34.531 -17.5 1 96 60 GLU B N 1
ATOM 2378 C CA . GLU B 1 60 ? 5.477 -35.406 -18.031 1 96 60 GLU B CA 1
ATOM 2379 C C . GLU B 1 60 ? 4.938 -36.281 -19.172 1 96 60 GLU B C 1
ATOM 2381 O O . GLU B 1 60 ? 3.752 -36.625 -19.188 1 96 60 GLU B O 1
ATOM 2386 N N . ASN B 1 61 ? 5.836 -36.531 -20.141 1 94.69 61 ASN B N 1
ATOM 2387 C CA . ASN B 1 61 ? 5.539 -37.438 -21.25 1 94.69 61 ASN B CA 1
ATOM 2388 C C . ASN B 1 61 ? 4.445 -36.875 -22.156 1 94.69 61 ASN B C 1
ATOM 2390 O O . ASN B 1 61 ? 3.697 -37.625 -22.781 1 94.69 61 ASN B O 1
ATOM 2394 N N . CYS B 1 62 ? 4.227 -35.625 -22.062 1 95.81 62 CYS B N 1
ATOM 2395 C CA . CYS B 1 62 ? 3.377 -34.938 -23.016 1 95.81 62 CYS B CA 1
ATOM 2396 C C . CYS B 1 62 ? 4.211 -34.312 -24.141 1 95.81 62 CYS B C 1
ATOM 2398 O O . CYS B 1 62 ? 5.047 -33.438 -23.891 1 95.81 62 CYS B O 1
ATOM 2400 N N . SER B 1 63 ? 4.043 -34.75 -25.297 1 94.75 63 SER B N 1
ATOM 2401 C CA . SER B 1 63 ? 4.863 -34.312 -26.438 1 94.75 63 SER B CA 1
ATOM 2402 C C . SER B 1 63 ? 4.719 -32.844 -26.703 1 94.75 63 SER B C 1
ATOM 2404 O O . SER B 1 63 ? 5.629 -32.219 -27.25 1 94.75 63 SER B O 1
ATOM 2406 N N . LYS B 1 64 ? 3.619 -32.25 -26.281 1 95.44 64 LYS B N 1
ATOM 2407 C CA . LYS B 1 64 ? 3.344 -30.844 -26.594 1 95.44 64 LYS B CA 1
ATOM 2408 C C . LYS B 1 64 ? 3.828 -29.922 -25.469 1 95.44 64 LYS B C 1
ATOM 2410 O O . LYS B 1 64 ? 3.82 -28.703 -25.609 1 95.44 64 LYS B O 1
ATOM 2415 N N . PHE B 1 65 ? 4.219 -30.5 -24.344 1 96.62 65 PHE B N 1
ATOM 2416 C CA . PHE B 1 65 ? 4.738 -29.734 -23.219 1 96.62 65 PHE B CA 1
ATOM 2417 C C . PHE B 1 65 ? 6.262 -29.812 -23.172 1 96.62 65 PHE B C 1
ATOM 2419 O O . PHE B 1 65 ? 6.844 -30.891 -23.234 1 96.62 65 PHE B O 1
ATOM 2426 N N . SER B 1 66 ? 6.91 -28.688 -23.078 1 95.62 66 SER B N 1
ATOM 2427 C CA . SER B 1 66 ? 8.367 -28.656 -23.016 1 95.62 66 SER B CA 1
ATOM 2428 C C . SER B 1 66 ? 8.844 -28.703 -21.562 1 95.62 66 SER B C 1
ATOM 2430 O O . SER B 1 66 ? 8.531 -27.812 -20.766 1 95.62 66 SER B O 1
ATOM 2432 N N . MET B 1 67 ? 9.648 -29.641 -21.266 1 94.38 67 MET B N 1
ATOM 2433 C CA . MET B 1 67 ? 10.234 -29.781 -19.938 1 94.38 67 MET B CA 1
ATOM 2434 C C . MET B 1 67 ? 11.461 -28.891 -19.797 1 94.38 67 MET B C 1
ATOM 2436 O O . MET B 1 67 ? 12.023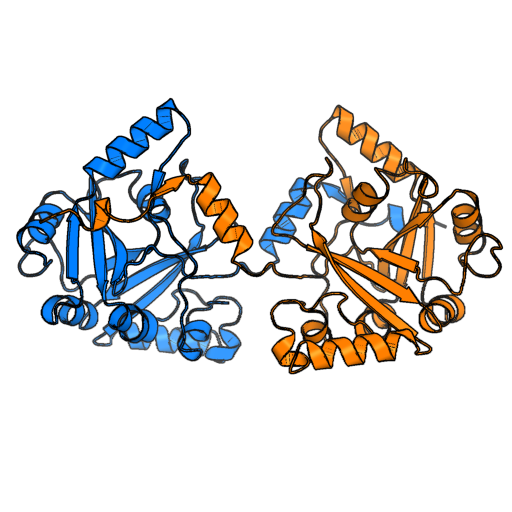 -28.766 -18.703 1 94.38 67 MET B O 1
ATOM 2440 N N . THR B 1 68 ? 11.852 -28.125 -20.844 1 93.31 68 THR B N 1
ATOM 2441 C CA . THR B 1 68 ? 13.078 -27.344 -20.812 1 93.31 68 THR B CA 1
ATOM 2442 C C . THR B 1 68 ? 12.766 -25.859 -20.797 1 93.31 68 THR B C 1
ATOM 2444 O O . THR B 1 68 ? 13.594 -25.047 -20.391 1 93.31 68 THR B O 1
ATOM 2447 N N . ARG B 1 69 ? 11.531 -25.547 -21.25 1 95.25 69 ARG B N 1
ATOM 2448 C CA . ARG B 1 69 ? 11.133 -24.141 -21.25 1 95.25 69 ARG B CA 1
ATOM 2449 C C . ARG B 1 69 ? 10.594 -23.719 -19.891 1 95.25 69 ARG B C 1
ATOM 2451 O O . ARG B 1 69 ? 10.102 -24.547 -19.125 1 95.25 69 ARG B O 1
ATOM 2458 N N . MET B 1 70 ? 10.758 -22.469 -19.656 1 97 70 MET B N 1
ATOM 2459 C CA . MET B 1 70 ? 10.188 -21.938 -18.422 1 97 70 MET B CA 1
ATOM 2460 C C . MET B 1 70 ? 8.664 -22.016 -18.453 1 97 70 MET B C 1
ATOM 2462 O O . MET B 1 70 ? 8.039 -21.688 -19.453 1 97 70 MET B O 1
ATOM 2466 N N . THR B 1 71 ? 8.062 -22.516 -17.375 1 97.62 71 THR B N 1
ATOM 2467 C CA . THR B 1 71 ? 6.617 -22.531 -17.188 1 97.62 71 THR B CA 1
ATOM 2468 C C . THR B 1 71 ? 6.207 -21.594 -16.047 1 97.62 71 THR B C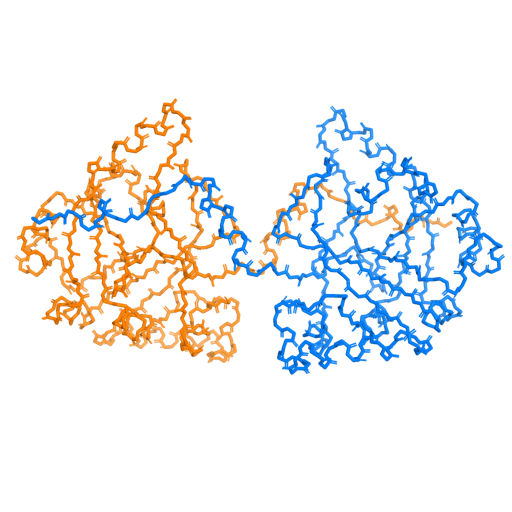 1
ATOM 2470 O O . THR B 1 71 ? 6.875 -21.531 -15.016 1 97.62 71 THR B O 1
ATOM 2473 N N . TRP B 1 72 ? 5.191 -20.828 -16.266 1 97.81 72 TRP B N 1
ATOM 2474 C CA . TRP B 1 72 ? 4.805 -19.766 -15.344 1 97.81 72 TRP B CA 1
ATOM 2475 C C . TRP B 1 72 ? 3.551 -20.141 -14.562 1 97.81 72 TRP B C 1
ATOM 2477 O O . TRP B 1 72 ? 2.564 -20.609 -15.148 1 97.81 72 TRP B O 1
ATOM 2487 N N . ILE B 1 73 ? 3.602 -19.969 -13.273 1 98.31 73 ILE B N 1
ATOM 2488 C CA . ILE B 1 73 ? 2.438 -20.188 -12.422 1 98.31 73 ILE B CA 1
ATOM 2489 C C . ILE B 1 73 ? 2.029 -18.875 -11.758 1 98.31 73 ILE B C 1
ATOM 2491 O O . ILE B 1 73 ? 2.859 -17.984 -11.57 1 98.31 73 ILE B O 1
ATOM 2495 N N . LYS B 1 74 ? 0.723 -18.75 -11.445 1 97.5 74 LYS B N 1
ATOM 2496 C CA . LYS B 1 74 ? 0.12 -17.578 -10.797 1 97.5 74 LYS B CA 1
ATOM 2497 C C . LYS B 1 74 ? -0.771 -18 -9.633 1 97.5 74 LYS B C 1
ATOM 2499 O O . LYS B 1 74 ? -1.508 -18.984 -9.727 1 97.5 74 LYS B O 1
ATOM 2504 N N . THR B 1 75 ? -0.761 -17.219 -8.586 1 98.19 75 THR B N 1
ATOM 2505 C CA . THR B 1 75 ? -1.57 -17.594 -7.438 1 98.19 75 THR B CA 1
ATOM 2506 C C . THR B 1 75 ? -2.93 -16.906 -7.477 1 98.19 75 THR B C 1
ATOM 2508 O O . THR B 1 75 ? -3.781 -17.156 -6.617 1 98.19 75 THR B O 1
ATOM 2511 N N . ASN B 1 76 ? -3.139 -16.109 -8.492 1 97.25 76 ASN B N 1
ATOM 2512 C CA . ASN B 1 76 ? -4.367 -15.32 -8.523 1 97.25 76 ASN B CA 1
ATOM 2513 C C . ASN B 1 76 ? -5.246 -15.711 -9.711 1 97.25 76 ASN B C 1
ATOM 2515 O O . ASN B 1 76 ? -4.797 -15.688 -10.859 1 97.25 76 ASN B O 1
ATOM 2519 N N . TYR B 1 77 ? -6.5 -16.031 -9.422 1 97.81 77 TYR B N 1
ATOM 2520 C CA . TYR B 1 77 ? -7.5 -16.422 -10.406 1 97.81 77 TYR B CA 1
ATOM 2521 C C . TYR B 1 77 ? -7.688 -15.328 -11.453 1 97.81 77 TYR B C 1
ATOM 2523 O O . TYR B 1 77 ? -7.582 -15.586 -12.656 1 97.81 77 TYR B O 1
ATOM 2531 N N . LEU B 1 78 ? -7.824 -14.094 -11 1 95.5 78 LEU B N 1
ATOM 2532 C CA . LEU B 1 78 ? -8.156 -13.023 -11.938 1 95.5 78 LEU B CA 1
ATOM 2533 C C . LEU B 1 78 ? -6.934 -12.633 -12.766 1 95.5 78 LEU B C 1
ATOM 2535 O O . LEU B 1 78 ? -7.07 -12.203 -13.914 1 95.5 78 LEU B O 1
ATOM 2539 N N . TRP B 1 79 ? -5.758 -12.758 -12.164 1 94.94 79 TRP B N 1
ATOM 2540 C CA . TRP B 1 79 ? -4.566 -12.539 -12.977 1 94.94 79 TRP B CA 1
ATOM 2541 C C . TRP B 1 79 ? -4.523 -13.516 -14.148 1 94.94 79 TRP B C 1
ATOM 2543 O O . TRP B 1 79 ? -4.207 -13.133 -15.273 1 94.94 79 TRP B O 1
ATOM 2553 N N . MET B 1 80 ? -4.855 -14.758 -13.914 1 97.62 80 MET B N 1
ATOM 2554 C CA . MET B 1 80 ? -4.898 -15.773 -14.961 1 97.62 80 MET B CA 1
ATOM 2555 C C . MET B 1 80 ? -5.977 -15.445 -15.992 1 97.62 80 MET B C 1
ATOM 2557 O O . MET B 1 80 ? -5.777 -15.656 -17.188 1 97.62 80 MET B O 1
ATOM 2561 N N . MET B 1 81 ? -7.102 -14.945 -15.523 1 97.5 81 MET B N 1
ATOM 2562 C CA . MET B 1 81 ? -8.18 -14.594 -16.438 1 97.5 81 MET B CA 1
ATOM 2563 C C . MET B 1 81 ? -7.758 -13.438 -17.344 1 97.5 81 MET B C 1
ATOM 2565 O O . MET B 1 81 ? -8.07 -13.43 -18.547 1 97.5 81 MET B O 1
ATOM 2569 N N . TYR B 1 82 ? -7.109 -12.477 -16.781 1 95.56 82 TYR B N 1
ATOM 2570 C CA . TYR B 1 82 ? -6.602 -11.375 -17.594 1 95.56 82 TYR B CA 1
ATOM 2571 C C . TYR B 1 82 ? -5.637 -11.883 -18.656 1 95.56 82 TYR B C 1
ATOM 2573 O O . TYR B 1 82 ? -5.793 -11.578 -19.844 1 95.56 82 TYR B O 1
ATOM 2581 N N . ARG B 1 83 ? -4.652 -12.695 -18.219 1 95.69 83 ARG B N 1
ATOM 2582 C CA . ARG B 1 83 ? -3.621 -13.195 -19.125 1 95.69 83 ARG B CA 1
ATOM 2583 C C . ARG B 1 83 ? -4.23 -14.031 -20.25 1 95.69 83 ARG B C 1
ATOM 2585 O O . ARG B 1 83 ? -3.787 -13.961 -21.391 1 95.69 83 ARG B O 1
ATOM 2592 N N . SER B 1 84 ? -5.191 -14.844 -19.922 1 97.81 84 SER B N 1
ATOM 2593 C CA . SER B 1 84 ? -5.777 -15.797 -20.859 1 97.81 84 SER B CA 1
ATOM 2594 C C . SER B 1 84 ? -7.008 -15.219 -21.547 1 97.81 84 SER B C 1
ATOM 2596 O O . SER B 1 84 ? -7.648 -15.891 -22.359 1 97.81 84 SER B O 1
ATOM 2598 N N . GLU B 1 85 ? -7.379 -14.039 -21.156 1 96.44 85 GLU B N 1
ATOM 2599 C CA . GLU B 1 85 ? -8.641 -13.469 -21.609 1 96.44 85 GLU B CA 1
ATOM 2600 C C . GLU B 1 85 ? -9.805 -14.422 -21.359 1 96.44 85 GLU B C 1
ATOM 2602 O O . GLU B 1 85 ? -10.562 -14.742 -22.281 1 96.44 85 GLU B O 1
ATOM 2607 N N . TYR B 1 86 ? -9.852 -14.883 -20.141 1 97.62 86 TYR B N 1
ATOM 2608 C CA . TYR B 1 86 ? -10.891 -15.805 -19.703 1 97.62 86 TYR B CA 1
ATOM 2609 C C . TYR B 1 86 ? -10.938 -17.031 -20.594 1 97.62 86 TYR B C 1
ATOM 2611 O O . TYR B 1 86 ? -12.016 -17.438 -21.047 1 97.62 86 TYR B O 1
ATOM 2619 N N . ALA B 1 87 ? -9.812 -17.578 -20.938 1 97.94 87 ALA B N 1
ATOM 2620 C CA . ALA B 1 87 ? -9.633 -18.844 -21.625 1 97.94 87 ALA B CA 1
ATOM 2621 C C . ALA B 1 87 ? -9.984 -18.719 -23.109 1 97.94 87 ALA B C 1
ATOM 2623 O O . ALA B 1 87 ? -10.484 -19.672 -23.719 1 97.94 87 ALA B O 1
ATOM 2624 N N . THR B 1 88 ? -9.797 -17.562 -23.672 1 97.19 88 THR B N 1
ATOM 2625 C CA . THR B 1 88 ? -10.117 -17.406 -25.094 1 97.19 88 THR B CA 1
ATOM 2626 C C . THR B 1 88 ? -8.844 -17.156 -25.891 1 97.19 88 THR B C 1
ATOM 2628 O O . THR B 1 88 ? -8.859 -17.234 -27.125 1 97.19 88 THR B O 1
ATOM 2631 N N . SER B 1 89 ? -7.75 -16.828 -25.297 1 97 89 SER B N 1
ATOM 2632 C CA . SER B 1 89 ? -6.504 -16.547 -25.984 1 97 89 SER B CA 1
ATOM 2633 C C . SER B 1 89 ? -5.949 -17.781 -26.672 1 97 89 SER B C 1
ATOM 2635 O O . SER B 1 89 ? -6.055 -18.891 -26.125 1 97 89 SER B O 1
ATOM 2637 N N . LYS B 1 90 ? -5.258 -17.625 -27.797 1 97.19 90 LYS B N 1
ATOM 2638 C CA . LYS B 1 90 ? -4.66 -18.734 -28.531 1 97.19 90 LYS B CA 1
ATOM 2639 C C . LYS B 1 90 ? -3.643 -19.469 -27.672 1 97.19 90 LYS B C 1
ATOM 2641 O O . LYS B 1 90 ? -2.811 -18.859 -27.016 1 97.19 90 LYS B O 1
ATOM 2646 N N . ASN B 1 91 ? -3.723 -20.844 -27.594 1 96.88 91 ASN B N 1
ATOM 2647 C CA . ASN B 1 91 ? -2.852 -21.766 -26.859 1 96.88 91 ASN B CA 1
ATOM 2648 C C . ASN B 1 91 ? -3.035 -21.625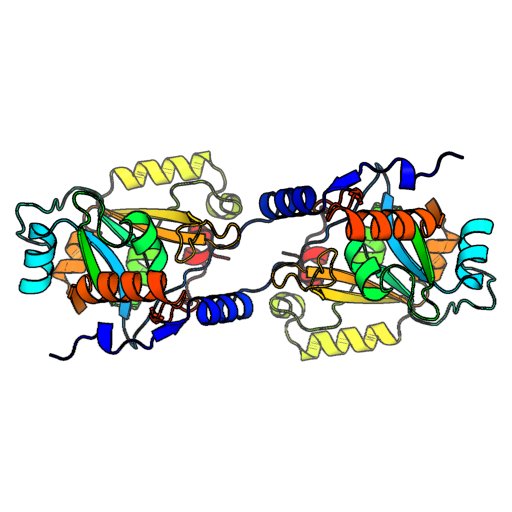 -25.359 1 96.88 91 ASN B C 1
ATOM 2650 O O . ASN B 1 91 ? -2.223 -22.125 -24.578 1 96.88 91 ASN B O 1
ATOM 2654 N N . GLN B 1 92 ? -4.02 -20.812 -24.969 1 97.94 92 GLN B N 1
ATOM 2655 C CA . GLN B 1 92 ? -4.367 -20.625 -23.562 1 97.94 92 GLN B CA 1
ATOM 2656 C C . GLN B 1 92 ? -5.863 -20.812 -23.344 1 97.94 92 GLN B C 1
ATOM 2658 O O . GLN B 1 92 ? -6.473 -20.078 -22.562 1 97.94 92 GLN B O 1
ATOM 2663 N N . GLU B 1 93 ? -6.453 -21.797 -23.984 1 98.44 93 GLU B N 1
ATOM 2664 C CA . GLU B 1 93 ? -7.898 -21.984 -24 1 98.44 93 GLU B CA 1
ATOM 2665 C C . GLU B 1 93 ? -8.367 -22.828 -22.828 1 98.44 93 GLU B C 1
ATOM 2667 O O . GLU B 1 93 ? -9.57 -22.938 -22.562 1 98.44 93 GLU B O 1
ATOM 2672 N N . ARG B 1 94 ? -7.395 -23.453 -22.188 1 98.81 94 ARG B N 1
ATOM 2673 C CA . ARG B 1 94 ? -7.707 -24.281 -21.031 1 98.81 94 ARG B CA 1
ATOM 2674 C C . ARG B 1 94 ? -7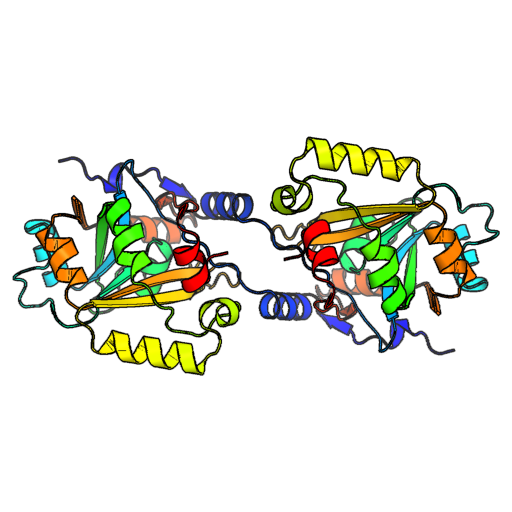.004 -23.766 -19.781 1 98.81 94 ARG B C 1
ATOM 2676 O O . ARG B 1 94 ? -5.812 -23.453 -19.812 1 98.81 94 ARG B O 1
ATOM 2683 N N . ILE B 1 95 ? -7.84 -23.578 -18.734 1 98.88 95 ILE B N 1
ATOM 2684 C CA . ILE B 1 95 ? -7.309 -23.094 -17.469 1 98.88 95 ILE B CA 1
ATOM 2685 C C . ILE B 1 95 ? -7.172 -24.25 -16.469 1 98.88 95 ILE B C 1
ATOM 2687 O O . ILE B 1 95 ? -8.141 -24.969 -16.203 1 98.88 95 ILE B O 1
ATOM 2691 N N . LEU B 1 96 ? -5.973 -24.453 -15.961 1 98.88 96 LEU B N 1
ATOM 2692 C CA . LEU B 1 96 ? -5.707 -25.5 -14.977 1 98.88 96 LEU B CA 1
ATOM 2693 C C . LEU B 1 96 ? -5.453 -24.891 -13.602 1 98.88 96 LEU B C 1
ATOM 2695 O O . LEU B 1 96 ? -4.793 -23.844 -13.492 1 98.88 96 LEU B O 1
ATOM 2699 N N . ALA B 1 97 ? -6.09 -25.438 -12.57 1 98.81 97 ALA B N 1
ATOM 2700 C CA . ALA B 1 97 ? -5.723 -25.219 -11.172 1 98.81 97 ALA B CA 1
ATOM 2701 C C . ALA B 1 97 ? -4.816 -26.328 -10.664 1 98.81 97 ALA B C 1
ATOM 2703 O O . ALA B 1 97 ? -5.156 -27.516 -10.758 1 98.81 97 ALA B O 1
ATOM 2704 N N . LEU B 1 98 ? -3.678 -26 -10.227 1 98.75 98 LEU B N 1
ATOM 2705 C CA . LEU B 1 98 ? -2.742 -26.938 -9.609 1 98.75 98 LEU B CA 1
ATOM 2706 C C . LEU B 1 98 ? -2.707 -26.734 -8.094 1 98.75 98 LEU B C 1
ATOM 2708 O O . LEU B 1 98 ? -2.594 -25.609 -7.613 1 98.75 98 LEU B O 1
ATOM 2712 N N . PHE B 1 99 ? -2.834 -27.781 -7.375 1 98.69 99 PHE B N 1
ATOM 2713 C CA . PHE B 1 99 ? -2.729 -27.781 -5.918 1 98.69 99 PHE B CA 1
ATOM 2714 C C . PHE B 1 99 ? -1.335 -28.219 -5.48 1 98.69 99 PHE B C 1
ATOM 2716 O O . PHE B 1 99 ? -1.015 -29.406 -5.484 1 98.69 99 PHE B O 1
ATOM 2723 N N . ILE B 1 100 ? -0.575 -27.234 -5.102 1 98.56 100 ILE B N 1
ATOM 2724 C CA . ILE B 1 100 ? 0.833 -27.484 -4.801 1 98.56 100 ILE B CA 1
ATOM 2725 C C . ILE B 1 100 ? 1.026 -27.578 -3.287 1 98.56 100 ILE B C 1
ATOM 2727 O O . ILE B 1 100 ? 0.454 -26.797 -2.529 1 98.56 100 ILE B O 1
ATOM 2731 N N . ASP B 1 101 ? 1.829 -28.469 -2.877 1 98.31 101 ASP B N 1
ATOM 2732 C CA . ASP B 1 101 ? 2.215 -28.609 -1.477 1 98.31 101 ASP B CA 1
ATOM 2733 C C . ASP B 1 101 ? 2.748 -27.297 -0.909 1 98.31 101 ASP B C 1
ATOM 2735 O O . ASP B 1 101 ? 3.635 -26.672 -1.496 1 98.31 101 ASP B O 1
ATOM 2739 N N . LYS B 1 102 ? 2.244 -26.906 0.288 1 97.44 102 LYS B N 1
ATOM 2740 C CA . LYS B 1 102 ? 2.561 -25.594 0.861 1 97.44 102 LYS B CA 1
ATOM 2741 C C . LYS B 1 102 ? 4.043 -25.484 1.2 1 97.44 102 LYS B C 1
ATOM 2743 O O . LYS B 1 102 ? 4.672 -24.469 0.941 1 97.44 102 LYS B O 1
ATOM 2748 N N . GLU B 1 103 ? 4.555 -26.531 1.801 1 96.25 103 GLU B N 1
ATOM 2749 C CA . GLU B 1 103 ? 5.961 -26.5 2.189 1 96.25 103 GLU B CA 1
ATOM 2750 C C . GLU B 1 103 ? 6.867 -26.391 0.967 1 96.25 103 GLU B C 1
ATOM 2752 O O . GLU B 1 103 ? 7.844 -25.641 0.979 1 96.25 103 GLU B O 1
ATOM 2757 N N . TYR B 1 104 ? 6.543 -27.188 -0.068 1 97.69 104 TYR B N 1
ATOM 2758 C CA . TYR B 1 104 ? 7.324 -27.125 -1.299 1 97.69 104 TYR B CA 1
ATOM 2759 C C . TYR B 1 104 ? 7.219 -25.75 -1.949 1 97.69 104 TYR B C 1
ATOM 2761 O O . TYR B 1 104 ? 8.211 -25.219 -2.441 1 97.69 104 TYR B O 1
ATOM 2769 N N . PHE B 1 105 ? 6.031 -25.172 -1.981 1 98.25 105 PHE B N 1
ATOM 2770 C CA . PHE B 1 105 ? 5.797 -23.859 -2.564 1 98.25 105 PHE B CA 1
ATOM 2771 C C . PHE B 1 105 ? 6.68 -22.797 -1.903 1 98.25 105 PHE B C 1
ATOM 2773 O O . PHE B 1 105 ? 7.383 -22.062 -2.588 1 98.25 105 PHE B O 1
ATOM 2780 N N . GLU B 1 106 ? 6.668 -22.766 -0.599 1 97.25 106 GLU B N 1
ATOM 2781 C CA . GLU B 1 106 ? 7.426 -21.734 0.115 1 97.25 106 GLU B CA 1
ATOM 2782 C C . GLU B 1 106 ? 8.922 -22.016 0.06 1 97.25 106 GLU B C 1
ATOM 2784 O O . GLU B 1 106 ? 9.703 -21.172 -0.391 1 97.25 106 GLU B O 1
ATOM 2789 N N . ASN B 1 107 ? 9.305 -23.234 0.382 1 96.62 107 ASN B N 1
ATOM 2790 C CA . ASN B 1 107 ? 10.711 -23.516 0.629 1 96.62 107 ASN B CA 1
ATOM 2791 C C . ASN B 1 107 ? 11.461 -23.797 -0.669 1 96.62 107 ASN B C 1
ATOM 2793 O O . ASN B 1 107 ? 12.656 -23.516 -0.772 1 96.62 107 ASN B O 1
ATOM 2797 N N . SER B 1 108 ? 10.828 -24.359 -1.627 1 97.69 108 SER B N 1
ATOM 2798 C CA . SER B 1 108 ? 11.5 -24.703 -2.873 1 97.69 108 SER B CA 1
ATOM 2799 C C . SER B 1 108 ? 11.211 -23.688 -3.965 1 97.69 108 SER B C 1
ATOM 2801 O O . SER B 1 108 ? 12.125 -23.078 -4.512 1 97.69 108 SER B O 1
ATOM 2803 N N . ILE B 1 109 ? 9.977 -23.391 -4.195 1 98.38 109 ILE B N 1
ATOM 2804 C CA . ILE B 1 109 ? 9.641 -22.484 -5.293 1 98.38 109 ILE B CA 1
ATOM 2805 C C . ILE B 1 109 ? 10.023 -21.047 -4.918 1 98.38 109 ILE B C 1
ATOM 2807 O O . ILE B 1 109 ? 10.922 -20.469 -5.52 1 98.38 109 ILE B O 1
ATOM 2811 N N . LEU B 1 110 ? 9.406 -20.547 -3.844 1 98.06 110 LEU B N 1
ATOM 2812 C CA . LEU B 1 110 ? 9.758 -19.188 -3.443 1 98.06 110 LEU B CA 1
ATOM 2813 C C . LEU B 1 110 ? 11.195 -19.109 -2.957 1 98.06 110 LEU B C 1
ATOM 2815 O O . LEU B 1 110 ? 11.891 -18.125 -3.199 1 98.06 110 LEU B O 1
ATOM 2819 N N . GLY B 1 111 ? 11.633 -20.141 -2.305 1 97.81 111 GLY B N 1
ATOM 2820 C CA . GLY B 1 111 ? 12.992 -20.203 -1.776 1 97.81 111 GLY B CA 1
ATOM 2821 C C . GLY B 1 111 ? 14.055 -20.016 -2.844 1 97.81 111 GLY B C 1
ATOM 2822 O O . GLY B 1 111 ? 15.117 -19.453 -2.576 1 97.81 111 GLY B O 1
ATOM 2823 N N . ASN B 1 112 ? 13.781 -20.422 -4.043 1 98 112 ASN B N 1
ATOM 2824 C CA . ASN B 1 112 ? 14.742 -20.312 -5.141 1 98 112 ASN B CA 1
ATOM 2825 C C . ASN B 1 112 ? 14.461 -19.078 -6 1 98 112 ASN B C 1
ATOM 2827 O O . ASN B 1 112 ? 15.156 -18.844 -6.988 1 98 112 ASN B O 1
ATOM 2831 N N . GLY B 1 113 ? 13.508 -18.297 -5.582 1 98.25 113 GLY B N 1
ATOM 2832 C CA . GLY B 1 113 ? 13.07 -17.188 -6.41 1 98.25 113 GLY B CA 1
ATOM 2833 C C . GLY B 1 113 ? 14.047 -16.031 -6.426 1 98.25 113 GLY B C 1
ATOM 2834 O O . GLY B 1 113 ? 14.641 -15.703 -5.398 1 98.25 113 GLY B O 1
ATOM 2835 N N . ILE B 1 114 ? 14.273 -15.461 -7.594 1 97.69 114 ILE B N 1
ATOM 2836 C CA . ILE B 1 114 ? 14.922 -14.18 -7.797 1 97.69 114 ILE B CA 1
ATOM 2837 C C . ILE B 1 114 ? 14.023 -13.266 -8.617 1 97.69 114 ILE B C 1
ATOM 2839 O O . ILE B 1 114 ? 13.484 -13.672 -9.648 1 97.69 114 ILE B O 1
ATOM 2843 N N . CYS B 1 115 ? 13.867 -12.078 -8.18 1 95.94 115 CYS B N 1
ATOM 2844 C CA . CYS B 1 115 ? 12.992 -11.141 -8.875 1 95.94 115 CYS B CA 1
ATOM 2845 C C . CYS B 1 115 ? 13.531 -10.828 -10.266 1 95.94 115 CYS B C 1
ATOM 2847 O O . CYS B 1 115 ? 14.742 -10.656 -10.445 1 95.94 115 CYS B O 1
ATOM 2849 N N . SER B 1 116 ? 12.656 -10.711 -11.258 1 94.31 116 SER B N 1
ATOM 2850 C CA . SER B 1 116 ? 13.023 -10.391 -12.633 1 94.31 116 SER B CA 1
ATOM 2851 C C . SER B 1 116 ? 13.453 -8.93 -12.773 1 94.31 116 SER B C 1
ATOM 2853 O O . SER B 1 116 ? 14.102 -8.562 -13.75 1 94.31 116 SER B O 1
ATOM 2855 N N . TYR B 1 117 ? 13.039 -8.117 -11.844 1 90.25 117 TYR B N 1
ATOM 2856 C CA . TYR B 1 117 ? 13.383 -6.699 -11.82 1 90.25 117 TYR B CA 1
ATOM 2857 C C . TYR B 1 117 ? 14.031 -6.312 -10.5 1 90.25 117 TYR B C 1
ATOM 2859 O O . TYR B 1 117 ? 13.906 -7.035 -9.508 1 90.25 117 TYR B O 1
ATOM 2867 N N . PHE B 1 118 ? 14.742 -5.266 -10.531 1 89.25 118 PHE B N 1
ATOM 2868 C CA . PHE B 1 118 ? 15.367 -4.758 -9.312 1 89.25 118 PHE B CA 1
ATOM 2869 C C . PHE B 1 118 ? 14.43 -3.803 -8.578 1 89.25 118 PHE B C 1
ATOM 2871 O O . PHE B 1 118 ? 14.562 -2.584 -8.711 1 89.25 118 PHE B O 1
ATOM 2878 N N . TYR B 1 119 ? 13.547 -4.371 -7.84 1 82.12 119 TYR B N 1
ATOM 2879 C CA . TYR B 1 119 ? 12.516 -3.604 -7.148 1 82.12 119 TYR B CA 1
ATOM 2880 C C . TYR B 1 119 ? 13.109 -2.797 -6 1 82.12 119 TYR B C 1
ATOM 2882 O O . TYR B 1 119 ? 14.227 -3.072 -5.555 1 82.12 119 TYR B O 1
ATOM 2890 N N . TYR B 1 120 ? 12.289 -1.88 -5.566 1 71.12 120 TYR B N 1
ATOM 2891 C CA . TYR B 1 120 ? 12.664 -1.078 -4.406 1 71.12 120 TYR B CA 1
ATOM 2892 C C . TYR B 1 120 ? 12.93 -1.963 -3.195 1 71.12 120 TYR B C 1
ATOM 2894 O O . TYR B 1 120 ? 12.188 -2.91 -2.934 1 71.12 120 TYR B O 1
ATOM 2902 N N . GLY B 1 121 ? 13.977 -1.765 -2.529 1 72 121 GLY B N 1
ATOM 2903 C CA . GLY B 1 121 ? 14.289 -2.486 -1.307 1 72 121 GLY B CA 1
ATOM 2904 C C . GLY B 1 121 ? 15.273 -3.621 -1.521 1 72 121 GLY B C 1
ATOM 2905 O O . GLY B 1 121 ? 15.906 -4.086 -0.571 1 72 121 GLY B O 1
ATOM 2906 N N . LEU B 1 122 ? 15.469 -4.004 -2.748 1 85.19 122 LEU B N 1
ATOM 2907 C CA . LEU B 1 122 ? 16.312 -5.164 -3.02 1 85.19 122 LEU B CA 1
ATOM 2908 C C . LEU B 1 122 ? 17.797 -4.809 -2.873 1 85.19 122 LEU B C 1
ATOM 2910 O O . LEU B 1 122 ? 18.641 -5.695 -2.779 1 85.19 122 LEU B O 1
ATOM 2914 N N . ASP B 1 123 ? 18.047 -3.523 -2.896 1 83.06 123 ASP B N 1
ATOM 2915 C CA . ASP B 1 123 ? 19.422 -3.1 -2.633 1 83.06 123 ASP B CA 1
ATOM 2916 C C . ASP B 1 123 ? 19.875 -3.541 -1.243 1 83.06 123 ASP B C 1
ATOM 2918 O O . ASP B 1 123 ? 21.047 -3.826 -1.032 1 83.06 123 ASP B O 1
ATOM 2922 N N . GLN B 1 124 ? 19 -3.607 -0.342 1 77.69 124 GLN B N 1
ATOM 2923 C CA . GLN B 1 124 ? 19.312 -4.047 1.015 1 77.69 124 GLN B CA 1
ATOM 2924 C C . GLN B 1 124 ? 19.609 -5.543 1.056 1 77.69 124 GLN B C 1
ATOM 2926 O O . GLN B 1 124 ? 20.234 -6.027 1.991 1 77.69 124 GLN B O 1
ATOM 2931 N N . VAL B 1 125 ? 19.141 -6.223 0.071 1 86.38 125 VAL B N 1
ATOM 2932 C CA . VAL B 1 125 ? 19.297 -7.672 0.017 1 86.38 125 VAL B CA 1
ATOM 2933 C C . VAL B 1 125 ? 20.547 -8.031 -0.795 1 86.38 125 VAL B C 1
ATOM 2935 O O . VAL B 1 125 ? 21.375 -8.828 -0.35 1 86.38 125 VAL B O 1
ATOM 2938 N N . TYR B 1 126 ? 20.734 -7.34 -1.919 1 91.56 126 TYR B N 1
ATOM 2939 C CA . TYR B 1 126 ? 21.75 -7.758 -2.873 1 91.56 126 TYR B CA 1
ATOM 2940 C C . TYR B 1 126 ? 22.938 -6.801 -2.852 1 91.56 126 TYR B C 1
ATOM 2942 O O . TYR B 1 126 ? 24 -7.098 -3.42 1 91.56 126 TYR B O 1
ATOM 2950 N N . GLY B 1 127 ? 22.766 -5.711 -2.195 1 87.81 127 GLY B N 1
ATOM 2951 C CA . GLY B 1 127 ? 23.812 -4.703 -2.135 1 87.81 127 GLY B CA 1
ATOM 2952 C C . GLY B 1 127 ? 23.734 -3.699 -3.268 1 87.81 127 GLY B C 1
ATOM 2953 O O . GLY B 1 127 ? 23.844 -2.492 -3.041 1 87.81 127 GLY B O 1
ATOM 2954 N N . SER B 1 128 ? 23.625 -4.25 -4.543 1 88.44 128 SER B N 1
ATOM 2955 C CA . SER B 1 128 ? 23.516 -3.383 -5.711 1 88.44 128 SER B CA 1
ATOM 2956 C C . SER B 1 128 ? 22.766 -4.07 -6.844 1 88.44 128 SER B C 1
ATOM 2958 O O . SER B 1 128 ? 22.594 -5.289 -6.832 1 88.44 128 SER B O 1
ATOM 2960 N N . GLU B 1 129 ? 22.328 -3.275 -7.816 1 88.69 129 GLU B N 1
ATOM 2961 C CA . GLU B 1 129 ? 21.672 -3.818 -9 1 88.69 129 GLU B CA 1
ATOM 2962 C C . GLU B 1 129 ? 22.609 -4.715 -9.797 1 88.69 129 GLU B C 1
ATOM 2964 O O . GLU B 1 129 ? 22.188 -5.723 -10.367 1 88.69 129 GLU B O 1
ATOM 2969 N N . GLU B 1 130 ? 23.906 -4.301 -9.781 1 93.75 130 GLU B N 1
ATOM 2970 C CA . GLU B 1 130 ? 24.922 -5.086 -10.492 1 93.75 130 GLU B CA 1
ATOM 2971 C C . GLU B 1 130 ? 25.047 -6.484 -9.891 1 93.75 130 GLU B C 1
ATOM 2973 O O . GLU B 1 130 ? 25.125 -7.469 -10.625 1 93.75 130 GLU B O 1
ATOM 2978 N N . GLU B 1 131 ? 25.078 -6.551 -8.602 1 96.06 131 GLU B N 1
ATOM 2979 C CA . GLU B 1 131 ? 25.188 -7.844 -7.93 1 96.06 131 GLU B CA 1
ATOM 2980 C C . GLU B 1 131 ? 23.938 -8.695 -8.164 1 96.06 131 GLU B C 1
ATOM 2982 O O . GLU B 1 131 ? 24.047 -9.906 -8.367 1 96.06 131 GLU B O 1
ATOM 2987 N N . TRP B 1 132 ? 22.812 -8.055 -8.109 1 95.06 132 TRP B N 1
ATOM 2988 C CA . TRP B 1 132 ? 21.547 -8.719 -8.422 1 95.06 132 TRP B CA 1
ATOM 2989 C C . TRP B 1 132 ? 21.578 -9.297 -9.828 1 95.06 132 TRP B C 1
ATOM 2991 O O . TRP B 1 132 ? 21.203 -10.453 -10.031 1 95.06 132 TRP B O 1
ATOM 3001 N N . LYS B 1 133 ? 22.047 -8.547 -10.805 1 94.06 133 LYS B N 1
ATOM 3002 C CA . LYS B 1 133 ? 22.109 -8.984 -12.195 1 94.06 133 LYS B CA 1
ATOM 3003 C C . LYS B 1 133 ? 23.031 -10.188 -12.352 1 94.06 133 LYS B C 1
ATOM 3005 O O . LYS B 1 133 ? 22.75 -11.102 -13.125 1 94.06 133 LYS B O 1
ATOM 3010 N N . LYS B 1 134 ? 24.094 -10.164 -11.641 1 96.94 134 LYS B N 1
ATOM 3011 C CA . LYS B 1 134 ? 25.047 -11.273 -11.672 1 96.94 134 LYS B CA 1
ATOM 3012 C C . LYS B 1 134 ? 24.391 -12.562 -11.172 1 96.94 134 LYS B C 1
ATOM 3014 O O . LYS B 1 134 ? 24.562 -13.625 -11.781 1 96.94 134 LYS B O 1
ATOM 3019 N N . LEU B 1 135 ? 23.672 -12.469 -10.125 1 96.44 135 LEU B N 1
ATOM 3020 C CA . LEU B 1 135 ? 22.984 -13.625 -9.555 1 96.44 135 LEU B CA 1
ATOM 3021 C C . LEU B 1 135 ? 21.906 -14.133 -10.508 1 96.44 135 LEU B C 1
ATOM 3023 O O . LEU B 1 135 ? 21.734 -15.344 -10.656 1 96.44 135 LEU B O 1
ATOM 3027 N N . MET B 1 136 ? 21.25 -13.219 -11.078 1 95.62 136 MET B N 1
ATOM 3028 C CA . MET B 1 136 ? 20.234 -13.57 -12.062 1 95.62 136 MET B CA 1
ATOM 3029 C C . MET B 1 136 ? 20.844 -14.359 -13.211 1 95.62 136 MET B C 1
ATOM 3031 O O . MET B 1 136 ? 20.297 -15.391 -13.625 1 95.62 136 MET B O 1
ATOM 3035 N N . ASP B 1 137 ? 21.938 -13.875 -13.664 1 96.12 137 ASP B N 1
ATOM 3036 C CA . ASP B 1 137 ? 22.609 -14.508 -14.789 1 96.12 137 ASP B CA 1
ATOM 3037 C C . ASP B 1 137 ? 23.141 -15.891 -14.398 1 96.12 137 ASP B C 1
ATOM 3039 O O . ASP B 1 137 ? 23.062 -16.828 -15.188 1 96.12 137 ASP B O 1
ATOM 3043 N N . GLN B 1 138 ? 23.641 -15.953 -13.281 1 97.38 138 GLN B N 1
ATOM 3044 C CA . GLN B 1 138 ? 24.156 -17.234 -12.789 1 97.38 138 GLN B CA 1
ATOM 3045 C C . GLN B 1 138 ? 23.031 -18.266 -12.688 1 97.38 138 GLN B C 1
ATOM 3047 O O . GLN B 1 138 ? 23.203 -19.422 -13.094 1 97.38 138 GLN B O 1
ATOM 3052 N N . GLN B 1 139 ? 21.891 -17.844 -12.234 1 97 139 GLN B N 1
ATOM 3053 C CA . GLN B 1 139 ? 20.812 -18.797 -12.055 1 97 139 GLN B CA 1
ATOM 3054 C C . GLN B 1 139 ? 20.219 -19.234 -13.391 1 97 139 GLN B C 1
ATOM 3056 O O . GLN B 1 139 ? 19.734 -20.344 -13.531 1 97 139 GLN B O 1
ATOM 3061 N N . LYS B 1 140 ? 20.328 -18.391 -14.312 1 94.06 140 LYS B N 1
ATOM 3062 C CA . LYS B 1 140 ? 19.828 -18.703 -15.648 1 94.06 140 LYS B CA 1
ATOM 3063 C C . LYS B 1 140 ? 20.469 -19.984 -16.188 1 94.06 140 LYS B C 1
ATOM 3065 O O . LYS B 1 140 ? 19.844 -20.719 -16.953 1 94.06 140 LYS B O 1
ATOM 3070 N N . HIS B 1 141 ? 21.688 -20.234 -15.766 1 93.88 141 HIS B N 1
ATOM 3071 C CA . HIS B 1 141 ? 22.438 -21.375 -16.266 1 93.88 141 HIS B CA 1
ATOM 3072 C C . HIS B 1 141 ? 22.484 -22.5 -15.25 1 93.88 141 HIS B C 1
ATOM 3074 O O . HIS B 1 141 ? 23.125 -23.531 -15.484 1 93.88 141 HIS B O 1
ATOM 3080 N N . ALA B 1 142 ? 21.828 -22.281 -14.18 1 95.75 142 ALA B N 1
ATOM 3081 C CA . ALA B 1 142 ? 21.781 -23.312 -13.148 1 95.75 142 ALA B CA 1
ATOM 3082 C C . ALA B 1 142 ? 20.734 -24.375 -13.477 1 95.75 142 ALA B C 1
ATOM 3084 O O . ALA B 1 142 ? 19.953 -24.203 -14.422 1 95.75 142 ALA B O 1
ATOM 3085 N N . ASN B 1 143 ? 20.734 -25.453 -12.719 1 96.62 143 ASN B N 1
ATOM 3086 C CA . ASN B 1 143 ? 19.797 -26.547 -12.914 1 96.62 143 ASN B CA 1
ATOM 3087 C C . ASN B 1 143 ? 18.375 -26.125 -12.539 1 96.62 143 ASN B C 1
ATOM 3089 O O . ASN B 1 143 ? 17.406 -26.688 -13.047 1 96.62 143 ASN B O 1
ATOM 3093 N N . THR B 1 144 ? 18.375 -25.234 -11.609 1 97.31 144 THR B N 1
ATOM 3094 C CA . THR B 1 144 ? 17.094 -24.672 -11.172 1 97.31 144 THR B CA 1
ATOM 3095 C C . THR B 1 144 ? 17.094 -23.156 -11.359 1 97.31 144 THR B C 1
ATOM 3097 O O . THR B 1 144 ? 18.031 -22.469 -10.961 1 97.31 144 THR B O 1
ATOM 3100 N N . CYS B 1 145 ? 16.062 -22.719 -12.023 1 98 145 CYS B N 1
ATOM 3101 C CA . CYS B 1 145 ? 15.867 -21.281 -12.234 1 98 145 CYS B CA 1
ATOM 3102 C C . CYS B 1 145 ? 14.438 -20.875 -11.906 1 98 145 CYS B C 1
ATOM 3104 O O . CYS B 1 145 ? 13.484 -21.422 -12.477 1 98 145 CYS B O 1
ATOM 3106 N N . VAL B 1 146 ? 14.305 -20 -10.891 1 98.69 146 VAL B N 1
ATOM 3107 C CA . VAL B 1 146 ? 13 -19.484 -10.492 1 98.69 146 VAL B CA 1
ATOM 3108 C C . VAL B 1 146 ? 12.992 -17.969 -10.578 1 98.69 146 VAL B C 1
ATOM 3110 O O . VAL B 1 146 ? 13.844 -17.297 -9.977 1 98.69 146 VAL B O 1
ATOM 3113 N N . ARG B 1 147 ? 12.094 -17.422 -11.359 1 98.38 147 ARG B N 1
ATOM 3114 C CA . ARG B 1 147 ? 11.938 -15.984 -11.531 1 98.38 147 ARG B CA 1
ATOM 3115 C C . ARG B 1 147 ? 10.617 -15.5 -10.945 1 98.38 147 ARG B C 1
ATOM 3117 O O . ARG B 1 147 ? 9.578 -16.141 -11.125 1 98.38 147 ARG B O 1
ATOM 3124 N N . VAL B 1 148 ? 10.695 -14.461 -10.227 1 97.75 148 VAL B N 1
ATOM 3125 C CA . VAL B 1 148 ? 9.492 -13.875 -9.633 1 97.75 148 VAL B CA 1
ATOM 3126 C C . VAL B 1 148 ? 9.234 -12.5 -10.234 1 97.75 148 VAL B C 1
ATOM 3128 O O . VAL B 1 148 ? 10.141 -11.672 -10.336 1 97.75 148 VAL B O 1
ATOM 3131 N N . GLN B 1 149 ? 8.039 -12.297 -10.703 1 94.94 149 GLN B N 1
ATOM 3132 C CA . GLN B 1 149 ? 7.578 -11 -11.195 1 94.94 149 GLN B CA 1
ATOM 3133 C C . GLN B 1 149 ? 6.355 -10.523 -10.414 1 94.94 149 GLN B C 1
ATOM 3135 O O . GLN B 1 149 ? 5.469 -11.312 -10.086 1 94.94 149 GLN B O 1
ATOM 3140 N N . TRP B 1 150 ? 6.395 -9.281 -10.117 1 92.5 150 TRP B N 1
ATOM 3141 C CA . TRP B 1 150 ? 5.23 -8.633 -9.523 1 92.5 150 TRP B CA 1
ATOM 3142 C C . TRP B 1 150 ? 4.52 -7.746 -10.539 1 92.5 150 TRP B C 1
ATOM 3144 O O . TRP B 1 150 ? 5.008 -6.664 -10.883 1 92.5 150 TRP B O 1
ATOM 3154 N N . ASP B 1 151 ? 3.406 -8.242 -10.953 1 89.25 151 ASP B N 1
ATOM 3155 C CA . ASP B 1 151 ? 2.637 -7.535 -11.977 1 89.25 151 ASP B CA 1
ATOM 3156 C C . ASP B 1 151 ? 1.41 -6.859 -11.367 1 89.25 151 ASP B C 1
ATOM 3158 O O . ASP B 1 151 ? 0.981 -7.211 -10.266 1 89.25 151 ASP B O 1
ATOM 3162 N N . PRO B 1 152 ? 0.871 -5.855 -12.055 1 84 152 PRO B N 1
ATOM 3163 C CA . PRO B 1 152 ? -0.385 -5.285 -11.562 1 84 152 PRO B CA 1
ATOM 3164 C C . PRO B 1 152 ? -1.505 -6.32 -11.469 1 84 152 PRO B C 1
ATOM 3166 O O . PRO B 1 152 ? -1.613 -7.195 -12.328 1 84 152 PRO B O 1
ATOM 3169 N N . TYR B 1 153 ? -2.223 -6.27 -10.406 1 86.56 153 TYR B N 1
ATOM 3170 C CA . TYR B 1 153 ? -3.457 -7.039 -10.32 1 86.56 153 TYR B CA 1
ATOM 3171 C C . TYR B 1 153 ? -4.535 -6.453 -11.227 1 86.56 153 TYR B C 1
ATOM 3173 O O . TYR B 1 153 ? -4.457 -5.289 -11.617 1 86.56 153 TYR B O 1
ATOM 3181 N N . HIS B 1 154 ? -5.484 -7.312 -11.641 1 86.81 154 HIS B N 1
ATOM 3182 C CA . HIS B 1 154 ? -6.523 -6.859 -12.562 1 86.81 154 HIS B CA 1
ATOM 3183 C C . HIS B 1 154 ? -7.914 -7.172 -12.016 1 86.81 154 HIS B C 1
ATOM 3185 O O . HIS B 1 154 ? -8.133 -8.234 -11.43 1 86.81 154 HIS B O 1
ATOM 3191 N N . ASP B 1 155 ? -8.805 -6.266 -12.234 1 82.31 155 ASP B N 1
ATOM 3192 C CA . ASP B 1 155 ? -10.195 -6.52 -11.883 1 82.31 155 ASP B CA 1
ATOM 3193 C C . ASP B 1 155 ? -10.875 -7.402 -12.93 1 82.31 155 ASP B C 1
ATOM 3195 O O . ASP B 1 155 ? -10.242 -7.809 -13.906 1 82.31 155 ASP B O 1
ATOM 3199 N N . PRO B 1 156 ? -12.148 -7.801 -12.734 1 89.19 156 PRO B N 1
ATOM 3200 C CA . PRO B 1 156 ? -12.812 -8.734 -13.648 1 89.19 156 PRO B CA 1
ATOM 3201 C C . PRO B 1 156 ? -12.875 -8.219 -15.078 1 89.19 156 PRO B C 1
ATOM 3203 O O . PRO B 1 156 ? -12.961 -9.008 -16.031 1 89.19 156 PRO B O 1
ATOM 3206 N N . SER B 1 157 ? -12.758 -6.883 -15.258 1 87.25 157 SER B N 1
ATOM 3207 C CA . SER B 1 157 ? -12.836 -6.297 -16.594 1 87.25 157 SER B CA 1
ATOM 3208 C C . SER B 1 157 ? -11.453 -6.227 -17.234 1 87.25 157 SER B C 1
ATOM 3210 O O . SER B 1 157 ? -11.336 -5.871 -18.422 1 87.25 157 SER B O 1
ATOM 3212 N N . GLY B 1 158 ? -10.391 -6.543 -16.484 1 88.88 158 GLY B N 1
ATOM 3213 C CA . GLY B 1 158 ? -9.039 -6.496 -17 1 88.88 158 GLY B CA 1
ATOM 3214 C C . GLY B 1 158 ? -8.32 -5.199 -16.688 1 88.88 158 GLY B C 1
ATOM 3215 O O . GLY B 1 158 ? -7.152 -5.027 -17.047 1 88.88 158 GLY B O 1
ATOM 3216 N N . ASN B 1 159 ? -9.031 -4.336 -15.969 1 78.94 159 ASN B N 1
ATOM 3217 C CA . ASN B 1 159 ? -8.383 -3.088 -15.57 1 78.94 159 ASN B CA 1
ATOM 3218 C C . ASN B 1 159 ? -7.355 -3.316 -14.469 1 78.94 159 ASN B C 1
ATOM 3220 O O . ASN B 1 159 ? -7.57 -4.125 -13.562 1 78.94 159 ASN B O 1
ATOM 3224 N N . LYS B 1 160 ? -6.316 -2.604 -14.578 1 80.56 160 LYS B N 1
ATOM 3225 C CA . LYS B 1 160 ? -5.262 -2.703 -13.57 1 80.56 160 LYS B CA 1
ATOM 3226 C C . LYS B 1 160 ? -5.699 -2.078 -12.25 1 80.56 160 LYS B C 1
ATOM 3228 O O . LYS B 1 160 ? -6.359 -1.037 -12.242 1 80.56 160 LYS B O 1
ATOM 3233 N N . LEU B 1 161 ? -5.387 -2.787 -11.188 1 71.81 161 LEU B N 1
ATOM 3234 C CA . LEU B 1 161 ? -5.383 -2.178 -9.867 1 71.81 161 LEU B CA 1
ATOM 3235 C C . LEU B 1 161 ? -3.98 -1.716 -9.484 1 71.81 161 LEU B C 1
ATOM 3237 O O . LEU B 1 161 ? -3.129 -2.531 -9.125 1 71.81 161 LEU B O 1
ATOM 3241 N N . PRO B 1 162 ? -3.721 -0.552 -9.656 1 61.25 162 PRO B N 1
ATOM 3242 C CA . PRO B 1 162 ? -2.336 -0.076 -9.609 1 61.25 162 PRO B CA 1
ATOM 3243 C C . PRO B 1 162 ? -1.674 -0.316 -8.25 1 61.25 162 PRO B C 1
ATOM 3245 O O . PRO B 1 162 ? -0.458 -0.515 -8.18 1 61.25 162 PRO B O 1
ATOM 3248 N N . GLU B 1 163 ? -2.373 -0.415 -7.191 1 66.25 163 GLU B N 1
ATOM 3249 C CA . GLU B 1 163 ? -1.753 -0.496 -5.871 1 66.25 163 GLU B CA 1
ATOM 3250 C C . GLU B 1 163 ? -1.655 -1.942 -5.395 1 66.25 163 GLU B C 1
ATOM 3252 O O . GLU B 1 163 ? -1.227 -2.203 -4.27 1 66.25 163 GLU B O 1
ATOM 3257 N N . VAL B 1 164 ? -2.082 -2.785 -6.266 1 74.88 164 VAL B N 1
ATOM 3258 C CA . VAL B 1 164 ? -2.066 -4.195 -5.895 1 74.88 164 VAL B CA 1
ATOM 3259 C C . VAL B 1 164 ? -1.238 -4.988 -6.906 1 74.88 164 VAL B C 1
ATOM 3261 O O . VAL B 1 164 ? -1.356 -4.777 -8.117 1 74.88 164 VAL B O 1
ATOM 3264 N N . ARG B 1 165 ? -0.358 -5.711 -6.379 1 86.12 165 ARG B N 1
ATOM 3265 C CA . ARG B 1 165 ? 0.466 -6.543 -7.25 1 86.12 165 ARG B CA 1
ATOM 3266 C C . ARG B 1 165 ? 0.078 -8.016 -7.129 1 86.12 165 ARG B C 1
ATOM 3268 O O . ARG B 1 165 ? -0.358 -8.461 -6.062 1 86.12 165 ARG B O 1
ATOM 3275 N N . ALA B 1 166 ? 0.169 -8.633 -8.211 1 91.88 166 ALA B N 1
ATOM 3276 C CA . ALA B 1 166 ? 0.001 -10.078 -8.297 1 91.88 166 ALA B CA 1
ATOM 3277 C C . ALA B 1 166 ? 1.319 -10.766 -8.641 1 91.88 166 ALA B C 1
ATOM 3279 O O . ALA B 1 166 ? 2.074 -10.281 -9.492 1 91.88 166 ALA B O 1
ATOM 3280 N N . ILE B 1 167 ? 1.544 -11.875 -7.965 1 95.94 167 ILE B N 1
ATOM 3281 C CA . ILE B 1 167 ? 2.809 -12.578 -8.172 1 95.94 167 ILE B CA 1
ATOM 3282 C C . ILE B 1 167 ? 2.684 -13.523 -9.359 1 95.94 167 ILE B C 1
ATOM 3284 O O . ILE B 1 167 ? 1.646 -14.164 -9.547 1 95.94 167 ILE B O 1
ATOM 3288 N N . GLN B 1 168 ? 3.689 -13.508 -10.219 1 96.5 168 GLN B N 1
ATOM 3289 C CA . GLN B 1 168 ? 3.924 -14.5 -11.266 1 96.5 168 GLN B CA 1
ATOM 3290 C C . GLN B 1 168 ? 5.281 -15.172 -11.102 1 96.5 168 GLN B C 1
ATOM 3292 O O . GLN B 1 168 ? 6.293 -14.492 -10.898 1 96.5 168 GLN B O 1
ATOM 3297 N N . ILE B 1 169 ? 5.27 -16.531 -11.148 1 98.5 169 ILE B N 1
ATOM 3298 C CA . ILE B 1 169 ? 6.492 -17.266 -10.844 1 98.5 169 ILE B CA 1
ATOM 3299 C C . ILE B 1 169 ? 6.863 -18.172 -12.016 1 98.5 169 ILE B C 1
ATOM 3301 O O . ILE B 1 169 ? 6.098 -19.062 -12.391 1 98.5 169 ILE B O 1
ATOM 3305 N N . GLY B 1 170 ? 8.047 -17.953 -12.562 1 98.56 170 GLY B N 1
ATOM 3306 C CA . GLY B 1 170 ? 8.578 -18.797 -13.617 1 98.56 170 GLY B CA 1
ATOM 3307 C C . GLY B 1 170 ? 9.438 -19.938 -13.086 1 98.56 170 GLY B C 1
ATOM 3308 O O . GLY B 1 170 ? 10.344 -19.703 -12.281 1 98.56 170 GLY B O 1
ATOM 3309 N N . LEU B 1 171 ? 9.164 -21.141 -13.516 1 98.69 171 LEU B N 1
ATOM 3310 C CA . LEU B 1 171 ? 9.898 -22.328 -13.102 1 98.69 171 LEU B CA 1
ATOM 3311 C C . LEU B 1 171 ? 10.617 -22.969 -14.297 1 98.69 171 LEU B C 1
ATOM 3313 O O . LEU B 1 171 ? 10 -23.203 -15.336 1 98.69 171 LEU B O 1
ATOM 3317 N N . LYS B 1 172 ? 11.867 -23.25 -14.094 1 98.12 172 LYS B N 1
ATOM 3318 C CA . LYS B 1 172 ? 12.641 -23.891 -15.156 1 98.12 172 LYS B CA 1
ATOM 3319 C C . LYS B 1 172 ? 13.656 -24.875 -14.586 1 98.12 172 LYS B C 1
ATOM 3321 O O . LYS B 1 172 ? 14.305 -24.594 -13.578 1 98.12 172 LYS B O 1
ATOM 3326 N N . GLY B 1 173 ? 13.797 -26.047 -15.266 1 96.94 173 GLY B N 1
ATOM 3327 C CA . GLY B 1 173 ? 14.836 -27 -14.914 1 96.94 173 GLY B CA 1
ATOM 3328 C C . GLY B 1 173 ? 14.398 -28.016 -13.883 1 96.94 173 GLY B C 1
ATOM 3329 O O . GLY B 1 173 ? 13.281 -28.547 -13.953 1 96.94 173 GLY B O 1
ATOM 3330 N N . ASP B 1 174 ? 15.281 -28.328 -12.898 1 97.38 174 ASP B N 1
ATOM 3331 C CA . ASP B 1 174 ? 15.094 -29.438 -11.969 1 97.38 174 ASP B CA 1
ATOM 3332 C C . ASP B 1 174 ? 13.875 -29.203 -11.078 1 97.38 174 ASP B C 1
ATOM 3334 O O . ASP B 1 174 ? 13.211 -30.156 -10.672 1 97.38 174 ASP B O 1
ATOM 3338 N N . ILE B 1 175 ? 13.562 -28.016 -10.867 1 97.69 175 ILE B N 1
ATOM 3339 C CA . ILE B 1 175 ? 12.469 -27.703 -9.945 1 97.69 175 ILE B CA 1
ATOM 3340 C C . ILE B 1 175 ? 11.148 -28.188 -10.539 1 97.69 175 ILE B C 1
ATOM 3342 O O . ILE B 1 175 ? 10.266 -28.656 -9.812 1 97.69 175 ILE B O 1
ATOM 3346 N N . VAL B 1 176 ? 10.977 -28.078 -11.867 1 97.44 176 VAL B N 1
ATOM 3347 C CA . VAL B 1 176 ? 9.773 -28.562 -12.531 1 97.44 176 VAL B CA 1
ATOM 3348 C C . VAL B 1 176 ? 9.703 -30.094 -12.43 1 97.44 176 VAL B C 1
ATOM 3350 O O . VAL B 1 176 ? 8.68 -30.641 -12.031 1 97.44 176 VAL B O 1
ATOM 3353 N N . LYS B 1 177 ? 10.828 -30.734 -12.703 1 95.94 177 LYS B N 1
ATOM 3354 C CA . LYS B 1 177 ? 10.914 -32.18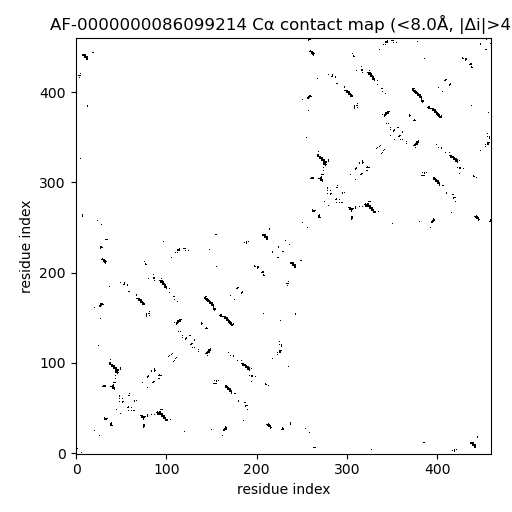8 -12.641 1 95.94 177 LYS B CA 1
ATOM 3355 C C . LYS B 1 177 ? 10.625 -32.688 -11.227 1 95.94 177 LYS B C 1
ATOM 3357 O O . LYS B 1 177 ? 9.852 -33.625 -11.047 1 95.94 177 LYS B O 1
ATOM 3362 N N . GLU B 1 178 ? 11.234 -32.062 -10.281 1 96.62 178 GLU B N 1
ATOM 3363 C CA . GLU B 1 178 ? 11.094 -32.469 -8.883 1 96.62 178 GLU B CA 1
ATOM 3364 C C . GLU B 1 178 ? 9.664 -32.25 -8.391 1 96.62 178 GLU B C 1
ATOM 3366 O O . GLU B 1 178 ? 9.109 -33.094 -7.699 1 96.62 178 GLU B O 1
ATOM 3371 N N . MET B 1 179 ? 9.133 -31.109 -8.727 1 97.06 179 MET B N 1
ATOM 3372 C CA . MET B 1 179 ? 7.766 -30.781 -8.328 1 97.06 179 MET B CA 1
ATOM 3373 C C . MET B 1 179 ? 6.793 -31.859 -8.812 1 97.06 179 MET B C 1
ATOM 3375 O O . MET B 1 179 ? 5.926 -32.312 -8.062 1 97.06 179 MET B O 1
ATOM 3379 N N . LEU B 1 180 ? 7.008 -32.344 -10.023 1 96 180 LEU B N 1
ATOM 3380 C CA . LEU B 1 180 ? 6.117 -33.344 -10.633 1 96 180 LEU B CA 1
ATOM 3381 C C . LEU B 1 180 ? 6.441 -34.75 -10.148 1 96 180 LEU B C 1
ATOM 3383 O O . LEU B 1 180 ? 5.551 -35.469 -9.727 1 96 180 LEU B O 1
ATOM 3387 N N . SER B 1 181 ? 7.699 -35.125 -10.062 1 94.31 181 SER B N 1
ATOM 3388 C CA . SER B 1 181 ? 8.102 -36.469 -9.742 1 94.31 181 SER B CA 1
ATOM 3389 C C . SER B 1 181 ? 7.891 -36.781 -8.266 1 94.31 181 SER B C 1
ATOM 3391 O O . SER B 1 181 ? 7.629 -37.938 -7.898 1 94.31 181 SER B O 1
ATOM 3393 N N . GLN B 1 182 ? 8 -35.844 -7.438 1 94.75 182 GLN B N 1
ATOM 3394 C CA . GLN B 1 182 ? 7.84 -36.031 -6 1 94.75 182 GLN B CA 1
ATOM 3395 C C . GLN B 1 182 ? 6.398 -35.781 -5.566 1 94.75 182 GLN B C 1
ATOM 3397 O O . GLN B 1 182 ? 6.117 -35.656 -4.375 1 94.75 182 GLN B O 1
ATOM 3402 N N . HIS B 1 183 ? 5.547 -35.594 -6.406 1 94.81 183 HIS B N 1
ATOM 3403 C CA . HIS B 1 183 ? 4.113 -35.469 -6.184 1 94.81 183 HIS B CA 1
ATOM 3404 C C . HIS B 1 183 ? 3.812 -34.25 -5.297 1 94.81 183 HIS B C 1
ATOM 3406 O O . HIS B 1 183 ? 3.012 -34.344 -4.363 1 94.81 183 HIS B O 1
ATOM 3412 N N . LYS B 1 184 ? 4.605 -33.188 -5.594 1 97.69 184 LYS B N 1
ATOM 3413 C CA . LYS B 1 184 ? 4.352 -31.938 -4.871 1 97.69 184 LYS B CA 1
ATOM 3414 C C . LYS B 1 184 ? 3.129 -31.219 -5.43 1 97.69 184 LYS B C 1
ATOM 3416 O O . LYS B 1 184 ? 2.586 -30.312 -4.785 1 97.69 184 LYS B O 1
ATOM 3421 N N . VAL B 1 185 ? 2.781 -31.625 -6.637 1 98.31 185 VAL B N 1
ATOM 3422 C CA . VAL B 1 185 ? 1.464 -31.266 -7.156 1 98.31 185 VAL B CA 1
ATOM 3423 C C . VAL B 1 185 ? 0.456 -32.344 -6.777 1 98.31 185 VAL B C 1
ATOM 3425 O O . VAL B 1 185 ? 0.437 -33.438 -7.375 1 98.31 185 VAL B O 1
ATOM 3428 N N . LYS B 1 186 ? -0.424 -32.031 -5.918 1 97.56 186 LYS B N 1
ATOM 3429 C CA . LYS B 1 186 ? -1.312 -33.031 -5.332 1 97.56 186 LYS B CA 1
ATOM 3430 C C . LYS B 1 186 ? -2.518 -33.281 -6.23 1 97.56 186 LYS B C 1
ATOM 3432 O O . LYS B 1 186 ? -3.111 -34.375 -6.191 1 97.56 186 LYS B O 1
ATOM 3437 N N . LYS B 1 187 ? -2.854 -32.312 -6.984 1 97.81 187 LYS B N 1
ATOM 3438 C CA . LYS B 1 187 ? -4.004 -32.438 -7.879 1 97.81 187 LYS B CA 1
ATOM 3439 C C . LYS B 1 187 ? -3.922 -31.422 -9.008 1 97.81 187 LYS B C 1
ATOM 3441 O O . LYS B 1 187 ? -3.469 -30.281 -8.805 1 97.81 187 LYS B O 1
ATOM 3446 N N . ILE B 1 188 ? -4.27 -31.812 -10.227 1 98.44 188 ILE B N 1
ATOM 3447 C CA . ILE B 1 188 ? -4.453 -30.938 -11.383 1 98.44 188 ILE B CA 1
ATOM 3448 C C . ILE B 1 188 ? -5.902 -31 -11.859 1 98.44 188 ILE B C 1
ATOM 3450 O O . ILE B 1 188 ? -6.414 -32.094 -12.156 1 98.44 188 ILE B O 1
ATOM 3454 N N . GLU B 1 189 ? -6.566 -29.875 -11.938 1 98.62 189 GLU B N 1
ATOM 3455 C CA . GLU B 1 189 ? -7.965 -29.844 -12.352 1 98.62 189 GLU B CA 1
ATOM 3456 C C . GLU B 1 189 ? -8.188 -28.828 -13.469 1 98.62 189 GLU B C 1
ATOM 3458 O O . GLU B 1 189 ? -7.613 -27.734 -13.445 1 98.62 189 GLU B O 1
ATOM 3463 N N . ASP B 1 190 ? -8.906 -29.25 -14.391 1 98.69 190 ASP B N 1
ATOM 3464 C CA . ASP B 1 190 ? -9.367 -28.328 -15.43 1 98.69 190 ASP B CA 1
ATOM 3465 C C . ASP B 1 190 ? -10.57 -27.531 -14.961 1 98.69 190 ASP B C 1
ATOM 3467 O O . ASP B 1 190 ? -11.648 -28.078 -14.734 1 98.69 190 ASP B O 1
ATOM 3471 N N . ILE B 1 191 ? -10.367 -26.203 -14.867 1 98.56 191 ILE B N 1
ATOM 3472 C CA . ILE B 1 191 ? -11.438 -25.375 -14.328 1 98.56 191 ILE B CA 1
ATOM 3473 C C . ILE B 1 191 ? -12.008 -24.484 -15.43 1 98.56 191 ILE B C 1
ATOM 3475 O O . ILE B 1 191 ? -12.617 -23.453 -15.148 1 98.56 191 ILE B O 1
ATOM 3479 N N . THR B 1 192 ? -11.789 -24.859 -16.672 1 98.56 192 THR B N 1
ATOM 3480 C CA . THR B 1 192 ? -12.188 -24.078 -17.844 1 98.56 192 THR B CA 1
ATOM 3481 C C . THR B 1 192 ? -13.695 -23.828 -17.828 1 98.56 192 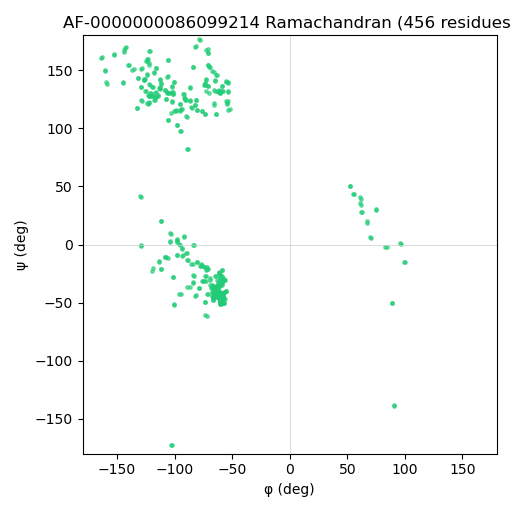THR B C 1
ATOM 3483 O O . THR B 1 192 ? -14.148 -22.719 -18.125 1 98.56 192 THR B O 1
ATOM 3486 N N . SER B 1 193 ? -14.469 -24.828 -17.531 1 97.81 193 SER B N 1
ATOM 3487 C CA . SER B 1 193 ? -15.922 -24.688 -17.516 1 97.81 193 SER B CA 1
ATOM 3488 C C . SER B 1 193 ? -16.359 -23.641 -16.5 1 97.81 193 SER B C 1
ATOM 3490 O O . SER B 1 193 ? -17.234 -22.828 -16.781 1 97.81 193 SER B O 1
ATOM 3492 N N . TYR B 1 194 ? -15.75 -23.719 -15.312 1 97.88 194 TYR B N 1
ATOM 3493 C CA . TYR B 1 194 ? -16.062 -22.719 -14.289 1 97.88 194 TYR B CA 1
ATOM 3494 C C . TYR B 1 194 ? -15.734 -21.312 -14.766 1 97.88 194 TYR B C 1
ATOM 3496 O O . TYR B 1 194 ? -16.516 -20.391 -14.562 1 97.88 194 TYR B O 1
ATOM 3504 N N . VAL B 1 195 ? -14.586 -21.141 -15.422 1 98.12 195 VAL B N 1
ATOM 3505 C CA . VAL B 1 195 ? -14.109 -19.844 -15.922 1 98.12 195 VAL B CA 1
ATOM 3506 C C . VAL B 1 195 ? -15.109 -19.281 -16.922 1 98.12 195 VAL B C 1
ATOM 3508 O O . VAL B 1 195 ? -15.523 -18.125 -16.797 1 98.12 195 VAL B O 1
ATOM 3511 N N . ARG B 1 196 ? -15.492 -20.062 -17.828 1 97.31 196 ARG B N 1
ATOM 3512 C CA . ARG B 1 196 ? -16.406 -19.609 -18.875 1 97.31 196 ARG B CA 1
ATOM 3513 C C . ARG B 1 196 ? -17.781 -19.266 -18.297 1 97.31 196 ARG B C 1
ATOM 3515 O O . ARG B 1 196 ? -18.375 -18.234 -18.641 1 97.31 196 ARG B O 1
ATOM 3522 N N . GLU B 1 197 ? -18.234 -20.125 -17.438 1 96.62 197 GLU B N 1
ATOM 3523 C CA . GLU B 1 197 ? -19.531 -19.906 -16.781 1 96.62 197 GLU B CA 1
ATOM 3524 C C . GLU B 1 197 ? -19.516 -18.594 -15.977 1 96.62 197 GLU B C 1
ATOM 3526 O O . GLU B 1 197 ? -20.453 -17.797 -16.078 1 96.62 197 GLU B O 1
ATOM 3531 N N . GLN B 1 198 ? -18.5 -18.406 -15.156 1 95.81 198 GLN B N 1
ATOM 3532 C CA . GLN B 1 198 ? -18.406 -17.219 -14.312 1 95.81 198 GLN B CA 1
ATOM 3533 C C . GLN B 1 198 ? -18.25 -15.961 -15.164 1 95.81 198 GLN B C 1
ATOM 3535 O O . GLN B 1 198 ? -18.75 -14.891 -14.805 1 95.81 198 GLN B O 1
ATOM 3540 N N . HIS B 1 199 ? -17.5 -16.109 -16.266 1 96 199 HIS B N 1
ATOM 3541 C CA . HIS B 1 199 ? -17.328 -14.953 -17.141 1 96 199 HIS B CA 1
ATOM 3542 C C . HIS B 1 199 ? -18.672 -14.516 -17.75 1 96 199 HIS B C 1
ATOM 3544 O O . HIS B 1 199 ? -18.984 -13.32 -17.766 1 96 199 HIS B O 1
ATOM 3550 N N . GLU B 1 200 ? -19.453 -15.445 -18.203 1 95.19 200 GLU B N 1
ATOM 3551 C CA . GLU B 1 200 ? -20.766 -15.156 -18.75 1 95.19 200 GLU B CA 1
ATOM 3552 C C . GLU B 1 200 ? -21.688 -14.539 -17.703 1 95.19 200 GLU B C 1
ATOM 3554 O O . GLU B 1 200 ? -22.422 -13.586 -17.984 1 95.19 200 GLU B O 1
ATOM 3559 N N . HIS B 1 201 ? -21.656 -15.133 -16.578 1 94 201 HIS B N 1
ATOM 3560 C CA . HIS B 1 201 ? -22.453 -14.609 -15.469 1 94 201 HIS B CA 1
ATOM 3561 C C . HIS B 1 201 ? -22.078 -13.164 -15.156 1 94 201 HIS B C 1
ATOM 3563 O O . HIS B 1 201 ? -22.953 -12.328 -14.945 1 94 201 HIS B O 1
ATOM 3569 N N . TRP B 1 202 ? -20.797 -12.891 -15.133 1 89.75 202 TRP B N 1
ATOM 3570 C CA . TRP B 1 202 ? -20.297 -11.555 -14.844 1 89.75 202 TRP B CA 1
ATOM 3571 C C . TRP B 1 202 ? -20.75 -10.562 -15.906 1 89.75 202 TRP B C 1
ATOM 3573 O O . TRP B 1 202 ? -21.125 -9.43 -15.586 1 89.75 202 TRP B O 1
ATOM 3583 N N . LYS B 1 203 ? -20.781 -10.922 -17.156 1 88.06 203 LYS B N 1
ATOM 3584 C CA . LYS B 1 203 ? -21.203 -10.055 -18.25 1 88.06 203 LYS B CA 1
ATOM 3585 C C . LYS B 1 203 ? -22.672 -9.656 -18.078 1 88.06 203 LYS B C 1
ATOM 3587 O O . LYS B 1 203 ? -23.062 -8.539 -18.438 1 88.06 203 LYS B O 1
ATOM 3592 N N . GLN B 1 204 ? -23.375 -10.516 -17.5 1 90.19 204 GLN B N 1
ATOM 3593 C CA . GLN B 1 204 ? -24.812 -10.305 -17.375 1 90.19 204 GLN B CA 1
ATOM 3594 C C . GLN B 1 204 ? -25.141 -9.547 -16.094 1 90.19 204 GLN B C 1
ATOM 3596 O O . GLN B 1 204 ? -26.062 -8.719 -16.078 1 90.19 204 GLN B O 1
ATOM 3601 N N . THR B 1 205 ? -24.391 -9.82 -14.984 1 86.19 205 THR B N 1
ATOM 3602 C CA . THR B 1 205 ? -24.844 -9.359 -13.68 1 86.19 205 THR B CA 1
ATOM 3603 C C . THR B 1 205 ? -23.828 -8.406 -13.062 1 86.19 205 THR B C 1
ATOM 3605 O O . THR B 1 205 ? -24.141 -7.68 -12.117 1 86.19 205 THR B O 1
ATOM 3608 N N . GLY B 1 206 ? -22.625 -8.461 -13.523 1 80.81 206 GLY B N 1
ATOM 3609 C CA . GLY B 1 206 ? -21.547 -7.707 -12.891 1 80.81 206 GLY B CA 1
ATOM 3610 C C . GLY B 1 206 ? -20.953 -8.406 -11.688 1 80.81 206 GLY B C 1
ATOM 3611 O O . GLY B 1 206 ? -19.984 -7.93 -11.102 1 80.81 206 GLY B O 1
ATOM 3612 N N . ASP B 1 207 ? -21.547 -9.539 -11.406 1 79.75 207 ASP B N 1
ATOM 3613 C CA . ASP B 1 207 ? -21.094 -10.289 -10.242 1 79.75 207 ASP B CA 1
ATOM 3614 C C . ASP B 1 207 ? -20.188 -11.445 -10.641 1 79.75 207 ASP B C 1
ATOM 3616 O O . ASP B 1 207 ? -20.469 -12.148 -11.617 1 79.75 207 ASP B O 1
ATOM 3620 N N . LEU B 1 208 ? -19.062 -11.57 -9.992 1 87.69 208 LEU B N 1
ATOM 3621 C CA . LEU B 1 208 ? -18.125 -12.648 -10.258 1 87.69 208 LEU B CA 1
ATOM 3622 C C . LEU B 1 208 ? -17.734 -13.359 -8.961 1 87.69 208 LEU B C 1
ATOM 3624 O O . LEU B 1 208 ? -17.297 -12.719 -8 1 87.69 208 LEU B O 1
ATOM 3628 N N . SER B 1 209 ? -17.938 -14.656 -8.945 1 92.44 209 SER B N 1
ATOM 3629 C CA . SER B 1 209 ? -17.516 -15.484 -7.824 1 92.44 209 SER B CA 1
ATOM 3630 C C . SER B 1 209 ? -16.141 -16.094 -8.086 1 92.44 209 SER B C 1
ATOM 3632 O O . SER B 1 209 ? -15.961 -16.844 -9.047 1 92.44 209 SER B O 1
ATOM 3634 N N . ILE B 1 210 ? -15.195 -15.727 -7.262 1 93.44 210 ILE B N 1
ATOM 3635 C CA . ILE B 1 210 ? -13.836 -16.234 -7.449 1 93.44 210 ILE B CA 1
ATOM 3636 C C . ILE B 1 210 ? -13.383 -16.969 -6.188 1 93.44 210 ILE B C 1
ATOM 3638 O O . ILE B 1 210 ? -13.938 -16.75 -5.109 1 93.44 210 ILE B O 1
ATOM 3642 N N . PRO B 1 211 ? -12.422 -17.891 -6.324 1 96.56 211 PRO B N 1
ATOM 3643 C CA . PRO B 1 211 ? -11.883 -18.547 -5.121 1 96.56 211 PRO B CA 1
ATOM 3644 C C . PRO B 1 211 ? -11.367 -17.531 -4.098 1 96.56 211 PRO B C 1
ATOM 3646 O O . PRO B 1 211 ? -10.758 -16.531 -4.469 1 96.56 211 PRO B O 1
ATOM 3649 N N . VAL B 1 212 ? -11.633 -17.797 -2.846 1 93.88 212 VAL B N 1
ATOM 3650 C CA . VAL B 1 212 ? -11.164 -16.938 -1.773 1 93.88 212 VAL B CA 1
ATOM 3651 C C . VAL B 1 212 ? -9.633 -16.953 -1.723 1 93.88 212 VAL B C 1
ATOM 3653 O O . VAL B 1 212 ? -9.031 -18 -1.478 1 93.88 212 VAL B O 1
ATOM 3656 N N . GLU B 1 213 ? -9.031 -15.844 -2.043 1 94.25 213 GLU B N 1
ATOM 3657 C CA . GLU B 1 213 ? -7.59 -15.633 -1.926 1 94.25 213 GLU B CA 1
ATOM 3658 C C . GLU B 1 213 ? -7.262 -14.703 -0.765 1 94.25 213 GLU B C 1
ATOM 3660 O O . GLU B 1 213 ? -7.816 -13.602 -0.667 1 94.25 213 GLU B O 1
ATOM 3665 N N . ARG B 1 214 ? -6.438 -15.148 0.105 1 92 214 ARG B N 1
ATOM 3666 C CA . ARG B 1 214 ? -6.016 -14.367 1.265 1 92 214 ARG B CA 1
ATOM 3667 C C . ARG B 1 214 ? -4.496 -14.203 1.286 1 92 214 ARG B C 1
ATOM 3669 O O . ARG B 1 214 ? -3.785 -14.852 0.517 1 92 214 ARG B O 1
ATOM 3676 N N . LEU B 1 215 ? -4.078 -13.242 2.174 1 89.12 215 LEU B N 1
ATOM 3677 C CA . LEU B 1 215 ? -2.639 -13.086 2.359 1 89.12 215 LEU B CA 1
ATOM 3678 C C . LEU B 1 215 ? -1.993 -14.414 2.746 1 89.12 215 LEU B C 1
ATOM 3680 O O . LEU B 1 215 ? -2.453 -15.086 3.672 1 89.12 215 LEU B O 1
ATOM 3684 N N . TYR B 1 216 ? -1.055 -14.828 1.935 1 93.62 216 TYR B N 1
ATOM 3685 C CA . TYR B 1 216 ? -0.285 -16.031 2.211 1 93.62 216 TYR B CA 1
ATOM 3686 C C . TYR B 1 216 ? 0.902 -15.727 3.117 1 93.62 216 TYR B C 1
ATOM 3688 O O . TYR B 1 216 ? 1.77 -14.93 2.766 1 93.62 216 TYR B O 1
ATOM 3696 N N . SER B 1 217 ? 0.931 -16.312 4.258 1 88.62 217 SER B N 1
ATOM 3697 C CA . SER B 1 217 ? 1.986 -16.047 5.23 1 88.62 217 SER B CA 1
ATOM 3698 C C . SER B 1 217 ? 3.279 -16.75 4.855 1 88.62 217 SER B C 1
ATOM 3700 O O . SER B 1 217 ? 3.301 -17.984 4.727 1 88.62 217 SER B O 1
ATOM 3702 N N . ILE B 1 218 ? 4.254 -15.984 4.559 1 90.94 218 ILE B N 1
ATOM 3703 C CA . ILE B 1 218 ? 5.598 -16.5 4.336 1 90.94 218 ILE B CA 1
ATOM 3704 C C . ILE B 1 218 ? 6.438 -16.328 5.598 1 90.94 218 ILE B C 1
ATOM 3706 O O . ILE B 1 218 ? 6.68 -15.211 6.043 1 90.94 218 ILE B O 1
ATOM 3710 N N . GLU B 1 219 ? 6.863 -17.391 6.223 1 87.06 219 GLU B N 1
ATOM 3711 C CA . GLU B 1 219 ? 7.543 -17.375 7.512 1 87.06 219 GLU B CA 1
ATOM 3712 C C . GLU B 1 219 ? 9.008 -16.984 7.359 1 87.06 219 GLU B C 1
ATOM 3714 O O . GLU B 1 219 ? 9.562 -16.281 8.203 1 87.06 219 GLU B O 1
ATOM 3719 N N . ASN B 1 220 ? 9.625 -17.391 6.375 1 92.38 220 ASN B N 1
ATOM 3720 C CA . ASN B 1 220 ? 11.047 -17.141 6.133 1 92.38 220 ASN B CA 1
ATOM 3721 C C . ASN B 1 220 ? 11.305 -15.703 5.711 1 92.38 220 ASN B C 1
ATOM 3723 O O . ASN B 1 220 ? 10.969 -15.312 4.594 1 92.38 220 ASN B O 1
ATOM 3727 N N . GLU B 1 221 ? 11.945 -14.969 6.539 1 88.44 221 GLU B N 1
ATOM 3728 C CA . GLU B 1 221 ? 12.188 -13.547 6.309 1 88.44 221 GLU B CA 1
ATOM 3729 C C . GLU B 1 221 ? 13.125 -13.336 5.121 1 88.44 221 GLU B C 1
ATOM 3731 O O . GLU B 1 221 ? 13 -12.344 4.398 1 88.44 221 GLU B O 1
ATOM 3736 N N . GLU B 1 222 ? 14.016 -14.188 4.984 1 92.31 222 GLU B N 1
ATOM 3737 C CA . GLU B 1 222 ? 14.945 -14.055 3.863 1 92.31 222 GLU B CA 1
ATOM 3738 C C . GLU B 1 222 ? 14.211 -14.156 2.527 1 92.31 222 GLU B C 1
ATOM 3740 O O . GLU B 1 222 ? 14.516 -13.422 1.589 1 92.31 222 GLU B O 1
ATOM 3745 N N . ILE B 1 223 ? 13.211 -15.086 2.473 1 95.62 223 ILE B N 1
ATOM 3746 C CA . ILE B 1 223 ? 12.414 -15.25 1.262 1 95.62 223 ILE B CA 1
ATOM 3747 C C . ILE B 1 223 ? 11.594 -13.992 1.005 1 95.62 223 ILE B C 1
ATOM 3749 O O . ILE B 1 223 ? 11.547 -13.492 -0.121 1 95.62 223 ILE B O 1
ATOM 3753 N N . LYS B 1 224 ? 11.023 -13.414 1.973 1 92.62 224 LYS B N 1
ATOM 3754 C CA . LYS B 1 224 ? 10.227 -12.195 1.84 1 92.62 224 LYS B CA 1
ATOM 3755 C C . LYS B 1 224 ? 11.078 -11.047 1.302 1 92.62 224 LYS B C 1
ATOM 3757 O O . LYS B 1 224 ? 10.672 -10.359 0.358 1 92.62 224 LYS B O 1
ATOM 3762 N N . ARG B 1 225 ? 12.266 -10.867 1.858 1 88.56 225 ARG B N 1
ATOM 3763 C CA . ARG B 1 225 ? 13.141 -9.758 1.489 1 88.56 225 ARG B CA 1
ATOM 3764 C C . ARG B 1 225 ? 13.625 -9.898 0.05 1 88.56 225 ARG B C 1
ATOM 3766 O O . ARG B 1 225 ? 13.562 -8.945 -0.729 1 88.56 225 ARG B O 1
ATOM 3773 N N . LYS B 1 226 ? 14.039 -11.07 -0.323 1 93.94 226 LYS B N 1
ATOM 3774 C CA . LYS B 1 226 ? 14.648 -11.234 -1.642 1 93.94 226 LYS B CA 1
ATOM 3775 C C . LYS B 1 226 ? 13.586 -11.18 -2.742 1 93.94 226 LYS B C 1
ATOM 3777 O O . LYS B 1 226 ? 13.914 -10.977 -3.912 1 93.94 226 LYS B O 1
ATOM 3782 N N . LEU B 1 227 ? 12.305 -11.406 -2.322 1 95 227 LEU B N 1
ATOM 3783 C CA . LEU B 1 227 ? 11.234 -11.367 -3.312 1 95 227 LEU B CA 1
ATOM 3784 C C . LEU B 1 227 ? 10.445 -10.062 -3.205 1 95 227 LEU B C 1
ATOM 3786 O O . LEU B 1 227 ? 9.359 -9.938 -3.773 1 95 227 LEU B O 1
ATOM 3790 N N . ALA B 1 228 ? 10.984 -9.156 -2.41 1 88.12 228 ALA B N 1
ATOM 3791 C CA . ALA B 1 228 ? 10.43 -7.812 -2.252 1 88.12 228 ALA B CA 1
ATOM 3792 C C . ALA B 1 228 ? 9.016 -7.867 -1.679 1 88.12 228 ALA B C 1
ATOM 3794 O O . ALA B 1 228 ? 8.148 -7.09 -2.076 1 88.12 228 ALA B O 1
ATOM 3795 N N . ILE B 1 229 ? 8.797 -8.93 -0.922 1 85.81 229 ILE B N 1
ATOM 3796 C CA . ILE B 1 229 ? 7.516 -9.055 -0.235 1 85.81 229 ILE B CA 1
ATOM 3797 C C . ILE B 1 229 ? 7.535 -8.227 1.05 1 85.81 229 ILE B C 1
ATOM 3799 O O . ILE B 1 229 ? 8.5 -8.281 1.814 1 85.81 229 ILE B O 1
ATOM 3803 N N . MET B 1 230 ? 6.543 -7.297 1.197 1 68.25 230 MET B N 1
ATOM 3804 C CA . MET B 1 230 ? 6.516 -6.383 2.334 1 68.25 230 MET B CA 1
ATOM 3805 C C . MET B 1 230 ? 5.543 -6.871 3.402 1 68.25 230 MET B C 1
ATOM 3807 O O . MET B 1 230 ? 4.523 -7.488 3.084 1 68.25 230 MET B O 1
#

Sequence (460 aa):
MPSLFQSLPKESFQQQTLNYLNSVPIRKHVTAATTDDCVVVYQAYNPEIAQHAVSHQTFENCSKFSMTRMTWIKTNYLWMMYRSEYATSKNQERILALFIDKEYFENSILGNGICSYFYYGLDQVYGSEEEWKKLMDQQKHANTCVRVQWDPYHDPSGNKLPEVRAIQIGLKGDIVKEMLSQHKVKKIEDITSYVREQHEHWKQTGDLSIPVERLYSIENEEIKRKLAIMMPSLFQSLPKESFQQQTLNYLNSVPIRKHVTAATTDDCVVVYQAYNPEIAQHAVSHQTFENCSKFSMTRMTWIKTNYLWMMYRSEYATSKNQERILALFIDKEYFENSILGNGICSYFYYGLDQVYGSEEEWKKLMDQQKHANTCVRVQWDPYHDPSGNKLPEVRAIQIGLKGDIVKEMLSQHKVKKIEDITSYVREQHEHWKQTGDLSIPVERLYSIENEEIKRKLAIM